Protein AF-A0A946RK61-F1 (afdb_monomer_lite)

pLDDT: mean 76.78, std 14.0, range [32.06, 96.44]

Structure (mmCIF, N/CA/C/O backbone):
data_AF-A0A946RK61-F1
#
_entry.id   AF-A0A946RK61-F1
#
loop_
_atom_site.group_PDB
_atom_site.id
_atom_site.type_symbol
_atom_site.label_atom_id
_atom_site.label_alt_id
_atom_site.label_comp_id
_atom_site.label_asym_id
_atom_site.label_entity_id
_atom_site.label_seq_id
_atom_site.pdbx_PDB_ins_code
_atom_site.Cartn_x
_atom_site.Cartn_y
_atom_site.Cartn_z
_atom_site.occupancy
_atom_site.B_iso_or_equiv
_atom_site.auth_seq_id
_atom_site.auth_comp_id
_atom_site.auth_asym_id
_atom_site.auth_atom_id
_atom_site.pdbx_PDB_model_num
ATOM 1 N N . MET A 1 1 ? 5.458 24.099 -31.764 1.00 69.19 1 MET A N 1
ATOM 2 C CA . MET A 1 1 ? 4.826 22.777 -31.976 1.00 69.19 1 MET A CA 1
ATOM 3 C C . MET A 1 1 ? 5.373 21.739 -31.010 1.00 69.19 1 MET A C 1
ATOM 5 O O . MET A 1 1 ? 4.567 21.104 -30.352 1.00 69.19 1 MET A O 1
ATOM 9 N N . GLU A 1 2 ? 6.692 21.628 -30.843 1.00 69.69 2 GLU A N 1
ATOM 10 C CA . GLU A 1 2 ? 7.331 20.628 -29.962 1.00 69.69 2 GLU A CA 1
ATOM 11 C C . GLU A 1 2 ? 6.877 20.676 -28.497 1.00 69.69 2 GLU A C 1
ATOM 13 O O . GLU A 1 2 ? 6.581 19.639 -27.925 1.00 69.69 2 GLU A O 1
ATOM 18 N N . PHE A 1 3 ? 6.703 21.863 -27.904 1.00 70.25 3 PHE A N 1
ATOM 19 C CA . PHE A 1 3 ? 6.181 21.981 -26.534 1.00 70.25 3 PHE A CA 1
ATOM 20 C C . PHE A 1 3 ? 4.741 21.453 -26.380 1.00 70.25 3 PHE A C 1
ATOM 22 O O . PHE A 1 3 ? 4.419 20.791 -25.399 1.00 70.25 3 PHE A O 1
ATOM 29 N N . LEU A 1 4 ? 3.873 21.712 -27.366 1.00 79.44 4 LEU A N 1
ATOM 30 C CA . LEU A 1 4 ? 2.496 21.205 -27.361 1.00 79.44 4 LEU A CA 1
ATOM 31 C C . LEU A 1 4 ? 2.457 19.691 -27.596 1.00 79.44 4 LEU A C 1
ATOM 33 O O . LEU A 1 4 ? 1.654 19.008 -26.970 1.00 79.44 4 LEU A O 1
ATOM 37 N N . LEU A 1 5 ? 3.347 19.170 -28.448 1.00 76.62 5 LEU A N 1
ATOM 38 C CA . LEU A 1 5 ? 3.528 17.731 -28.652 1.00 76.62 5 LEU A CA 1
ATOM 39 C C . LEU A 1 5 ? 4.068 17.044 -27.393 1.00 76.62 5 LEU A C 1
ATOM 41 O O . LEU A 1 5 ? 3.576 15.984 -27.034 1.00 76.62 5 LEU A O 1
ATOM 45 N N . ALA A 1 6 ? 5.006 17.665 -26.676 1.00 72.00 6 ALA A N 1
ATOM 46 C CA . ALA A 1 6 ? 5.519 17.145 -25.412 1.00 72.00 6 ALA A CA 1
ATOM 47 C C . ALA A 1 6 ? 4.422 17.081 -24.339 1.00 72.00 6 ALA A C 1
ATOM 49 O O . ALA A 1 6 ? 4.252 16.044 -23.705 1.00 72.00 6 ALA A O 1
ATOM 50 N N . ILE A 1 7 ? 3.624 18.145 -24.176 1.00 80.19 7 ILE A N 1
ATOM 51 C CA . ILE A 1 7 ? 2.477 18.135 -23.251 1.00 80.19 7 ILE A CA 1
ATOM 52 C C . ILE A 1 7 ? 1.463 17.062 -23.651 1.00 80.19 7 ILE A C 1
ATOM 54 O O . ILE A 1 7 ? 0.956 16.353 -22.784 1.00 80.19 7 ILE A O 1
ATOM 58 N N . TYR A 1 8 ? 1.172 16.936 -24.947 1.00 85.31 8 TYR A N 1
ATOM 59 C CA . TYR A 1 8 ? 0.268 15.909 -25.451 1.00 85.31 8 TYR A CA 1
ATOM 60 C C . TYR A 1 8 ? 0.786 14.499 -25.142 1.00 85.31 8 TYR A C 1
ATOM 62 O O . TYR A 1 8 ? 0.033 13.698 -24.599 1.00 85.31 8 TYR A O 1
ATOM 70 N N . ASN A 1 9 ? 2.064 14.220 -25.404 1.00 79.38 9 ASN A N 1
ATOM 71 C CA . ASN A 1 9 ? 2.680 12.919 -25.136 1.00 79.38 9 ASN A CA 1
ATOM 72 C C . ASN A 1 9 ? 2.692 12.591 -23.639 1.00 79.38 9 ASN A C 1
ATOM 74 O O . ASN A 1 9 ? 2.376 11.468 -23.262 1.00 79.38 9 ASN A O 1
ATOM 78 N N . ILE A 1 10 ? 2.986 13.574 -22.781 1.00 81.56 10 ILE A N 1
ATOM 79 C CA . ILE A 1 10 ? 2.919 13.405 -21.324 1.00 81.56 10 ILE A CA 1
ATOM 80 C C . ILE A 1 10 ? 1.483 13.089 -20.895 1.00 81.56 10 ILE A C 1
ATOM 82 O O . ILE A 1 10 ? 1.254 12.123 -20.177 1.00 81.56 10 ILE A O 1
ATOM 86 N N . ALA A 1 11 ? 0.502 13.874 -21.347 1.00 86.12 11 ALA A N 1
ATOM 87 C CA . ALA A 1 11 ? -0.898 13.657 -20.990 1.00 86.12 11 ALA A CA 1
ATOM 88 C C . ALA A 1 11 ? -1.426 12.307 -21.503 1.00 86.12 11 ALA A C 1
ATOM 90 O O . ALA A 1 11 ? -2.166 11.630 -20.792 1.00 86.12 11 ALA A O 1
ATOM 91 N N . ALA A 1 12 ? -1.031 11.907 -22.713 1.00 85.25 12 ALA A N 1
ATOM 92 C CA . ALA A 1 12 ? -1.379 10.618 -23.298 1.00 85.25 12 ALA A CA 1
ATOM 93 C C . ALA A 1 12 ? -0.739 9.456 -22.528 1.00 85.25 12 ALA A C 1
ATOM 95 O O . ALA A 1 12 ? -1.428 8.478 -22.255 1.00 85.25 12 ALA A O 1
ATOM 96 N N . SER A 1 13 ? 0.529 9.590 -22.126 1.00 82.19 13 SER A N 1
ATOM 97 C CA . SER A 1 13 ? 1.229 8.605 -21.295 1.00 82.19 13 SER A CA 1
ATOM 98 C C . SER A 1 13 ? 0.541 8.441 -19.939 1.00 82.19 13 SER A C 1
ATOM 100 O O . SER A 1 13 ? 0.089 7.349 -19.612 1.00 82.19 13 SER A O 1
ATOM 102 N N . ILE A 1 14 ? 0.299 9.543 -19.217 1.00 87.00 14 ILE A N 1
ATOM 103 C CA . ILE A 1 14 ? -0.424 9.524 -17.933 1.00 87.00 14 ILE A CA 1
ATOM 104 C C . ILE A 1 14 ? -1.784 8.833 -18.078 1.00 87.00 14 ILE A C 1
ATOM 106 O O . ILE A 1 14 ? -2.169 8.026 -17.230 1.00 87.00 14 ILE A O 1
ATOM 110 N N . LEU A 1 15 ? -2.530 9.153 -19.139 1.00 89.62 15 LEU A N 1
ATOM 111 C CA . LEU A 1 15 ? -3.842 8.561 -19.380 1.00 89.62 15 LEU A CA 1
ATOM 112 C C . LEU A 1 15 ? -3.740 7.060 -19.679 1.00 89.62 15 LEU A C 1
ATOM 114 O O . LEU A 1 15 ? -4.529 6.294 -19.133 1.00 89.62 15 LEU A O 1
ATOM 118 N N . SER A 1 16 ? -2.779 6.653 -20.509 1.00 86.00 16 SER A N 1
ATOM 119 C CA . SER A 1 16 ? -2.520 5.251 -20.847 1.00 86.00 16 SER A CA 1
ATOM 120 C C . SER A 1 16 ? -2.195 4.433 -19.598 1.00 86.00 16 SER A C 1
ATOM 122 O O . SER A 1 16 ? -2.869 3.439 -19.334 1.00 86.00 16 SER A O 1
ATOM 124 N N . GLU A 1 17 ? -1.253 4.907 -18.779 1.00 83.81 17 GLU A N 1
ATOM 125 C CA . GLU A 1 17 ? -0.863 4.252 -17.525 1.00 83.81 17 GLU A CA 1
ATOM 126 C C . GLU A 1 17 ? -2.038 4.168 -16.542 1.00 83.81 17 GLU A C 1
ATOM 128 O O . GLU A 1 17 ? -2.339 3.110 -15.986 1.00 83.81 17 GLU A O 1
ATOM 133 N N . THR A 1 18 ? -2.781 5.269 -16.374 1.00 87.19 18 THR A N 1
ATOM 134 C CA . THR A 1 18 ? -3.966 5.302 -15.497 1.00 87.19 18 THR A CA 1
ATOM 135 C C . THR A 1 18 ? -5.018 4.275 -15.929 1.00 87.19 18 THR A C 1
ATOM 137 O O . THR A 1 18 ? -5.591 3.579 -15.087 1.00 87.19 18 THR A O 1
ATOM 140 N N . VAL A 1 19 ? -5.295 4.181 -17.235 1.00 89.12 19 VAL A N 1
ATOM 141 C CA . VAL A 1 19 ? -6.278 3.239 -17.791 1.00 89.12 19 VAL A CA 1
ATOM 142 C C . VAL A 1 19 ? -5.787 1.796 -17.673 1.00 89.12 19 VAL A C 1
ATOM 144 O O . VAL A 1 19 ? -6.588 0.932 -17.314 1.00 89.12 19 VAL A O 1
ATOM 147 N N . GLY A 1 20 ? -4.497 1.539 -17.907 1.00 84.06 20 GLY A N 1
ATOM 148 C CA . GLY A 1 20 ? -3.884 0.220 -17.738 1.00 84.06 20 GLY A CA 1
ATOM 149 C C . GLY A 1 20 ? -4.036 -0.301 -16.309 1.00 84.06 20 GLY A C 1
ATOM 150 O O . GLY A 1 20 ? -4.598 -1.373 -16.088 1.00 84.06 20 GLY A O 1
ATOM 151 N N . ILE A 1 21 ? -3.664 0.507 -15.313 1.00 82.12 21 ILE A N 1
ATOM 152 C CA . ILE A 1 21 ? -3.796 0.119 -13.900 1.00 82.12 21 ILE A CA 1
ATOM 153 C C . ILE A 1 21 ? -5.265 -0.028 -13.492 1.00 82.12 21 ILE A C 1
ATOM 155 O O . ILE A 1 21 ? -5.604 -0.928 -12.719 1.00 82.12 21 ILE A O 1
ATOM 159 N N . PHE A 1 22 ? -6.154 0.841 -13.987 1.00 87.88 22 PHE A N 1
ATOM 160 C CA . PHE A 1 22 ? -7.593 0.718 -13.740 1.00 87.88 22 PHE A CA 1
ATOM 161 C C . PHE A 1 22 ? -8.131 -0.617 -14.265 1.00 87.88 22 PHE A C 1
ATOM 163 O O . PHE A 1 22 ? -8.870 -1.299 -13.552 1.00 87.88 22 PHE A O 1
ATOM 170 N N . TYR A 1 23 ? -7.750 -0.991 -15.488 1.00 88.50 23 TYR A N 1
ATOM 171 C CA . TYR A 1 23 ? -8.141 -2.248 -16.115 1.00 88.50 23 TYR A CA 1
ATOM 172 C C . TYR A 1 23 ? -7.693 -3.445 -15.269 1.00 88.50 23 TYR A C 1
ATOM 174 O O . TYR A 1 23 ? -8.535 -4.263 -14.889 1.00 88.50 23 TYR A O 1
ATOM 182 N N . GLU A 1 24 ? -6.421 -3.466 -14.865 1.00 81.38 24 GLU A N 1
ATOM 183 C CA . GLU A 1 24 ? -5.847 -4.521 -14.023 1.00 81.38 24 GLU A CA 1
ATOM 184 C C . GLU A 1 24 ? -6.490 -4.602 -12.633 1.00 81.38 24 GLU A C 1
ATOM 186 O O . GLU A 1 24 ? -6.840 -5.676 -12.142 1.00 81.38 24 GLU A O 1
ATOM 191 N N . SER A 1 25 ? -6.727 -3.453 -11.999 1.00 81.69 25 SER A N 1
ATOM 192 C CA . SER A 1 25 ? -7.229 -3.391 -10.621 1.00 81.69 25 SER A CA 1
ATOM 193 C C . SER A 1 25 ? -8.735 -3.655 -10.510 1.00 81.69 25 SER A C 1
ATOM 195 O O . SER A 1 25 ? -9.217 -4.029 -9.437 1.00 81.69 25 SER A O 1
ATOM 197 N N . SER A 1 26 ? -9.496 -3.452 -11.590 1.00 88.06 26 SER A N 1
ATOM 198 C CA . SER A 1 26 ? -10.966 -3.443 -11.576 1.00 88.06 26 SER A CA 1
ATOM 199 C C . SER A 1 26 ? -11.581 -4.720 -10.995 1.00 88.06 26 SER A C 1
ATOM 201 O O . SER A 1 26 ? -12.449 -4.649 -10.121 1.00 88.06 26 SER A O 1
ATOM 203 N N . ILE A 1 27 ? -11.102 -5.893 -11.419 1.00 87.88 27 ILE A N 1
ATOM 204 C CA . ILE A 1 27 ? -11.607 -7.190 -10.959 1.00 87.88 27 ILE A CA 1
ATOM 205 C C . ILE A 1 27 ? -11.369 -7.391 -9.461 1.00 87.88 27 ILE A C 1
ATOM 207 O O . ILE A 1 27 ? -12.276 -7.808 -8.739 1.00 87.88 27 ILE A O 1
ATOM 211 N N . PHE A 1 28 ? -10.181 -7.034 -8.973 1.00 84.12 28 PHE A N 1
ATOM 212 C CA . PHE A 1 28 ? -9.813 -7.184 -7.567 1.00 84.12 28 PHE A CA 1
ATOM 213 C C . PHE A 1 28 ? -10.626 -6.250 -6.674 1.00 84.12 28 PHE A C 1
ATOM 215 O O . PHE A 1 28 ? -11.089 -6.667 -5.612 1.00 84.12 28 PHE A O 1
ATOM 222 N N . ILE A 1 29 ? -10.875 -5.019 -7.131 1.00 84.44 29 ILE A N 1
ATOM 223 C CA . ILE A 1 29 ? -11.720 -4.061 -6.414 1.00 84.44 29 ILE A CA 1
ATOM 224 C C . ILE A 1 29 ? -13.158 -4.583 -6.322 1.00 84.44 29 ILE A C 1
ATOM 226 O O . ILE A 1 29 ? -13.719 -4.595 -5.229 1.00 84.44 29 ILE A O 1
ATOM 230 N N . LEU A 1 30 ? -13.751 -5.078 -7.416 1.00 88.38 30 LEU A N 1
ATOM 231 C CA . LEU A 1 30 ? -15.116 -5.627 -7.391 1.00 88.38 30 LEU A CA 1
ATOM 232 C C . LEU A 1 30 ? -15.252 -6.812 -6.423 1.00 88.38 30 LEU A C 1
ATOM 234 O O . LEU A 1 30 ? -16.243 -6.900 -5.695 1.00 88.38 30 LEU A O 1
ATOM 238 N N . ILE A 1 31 ? -14.260 -7.706 -6.388 1.00 86.44 31 ILE A N 1
ATOM 239 C CA . ILE A 1 31 ? -14.237 -8.831 -5.443 1.00 86.44 31 ILE A CA 1
ATOM 240 C C . ILE A 1 31 ? -14.093 -8.314 -4.002 1.00 86.44 31 ILE A C 1
ATOM 242 O O . ILE A 1 31 ? -14.788 -8.803 -3.110 1.00 86.44 31 ILE A O 1
ATOM 246 N N . GLY A 1 32 ? -13.256 -7.298 -3.771 1.00 81.25 32 GLY A N 1
ATOM 247 C CA . GLY A 1 32 ? -13.118 -6.636 -2.470 1.00 81.25 32 GLY A CA 1
ATOM 248 C C . GLY A 1 32 ? -14.425 -6.010 -1.971 1.00 81.25 32 GLY A C 1
ATOM 249 O O . GLY A 1 32 ? -14.812 -6.231 -0.822 1.00 81.25 32 GLY A O 1
ATOM 250 N N . LEU A 1 33 ? -15.156 -5.306 -2.845 1.00 83.75 33 LEU A N 1
ATOM 251 C CA . LEU A 1 33 ? -16.476 -4.732 -2.543 1.00 83.75 33 LEU A CA 1
ATOM 252 C C . LEU A 1 33 ? -17.500 -5.819 -2.189 1.00 83.75 33 LEU A C 1
ATOM 254 O O . LEU A 1 33 ? -18.251 -5.687 -1.221 1.00 83.75 33 LEU A O 1
ATOM 258 N N . LEU A 1 34 ? -17.507 -6.921 -2.946 1.00 87.19 34 LEU A N 1
ATOM 259 C CA . LEU A 1 34 ? -18.381 -8.060 -2.677 1.00 87.19 34 LEU A CA 1
ATOM 260 C C . LEU A 1 34 ? -18.076 -8.677 -1.307 1.00 87.19 34 LEU A C 1
ATOM 262 O O . LEU A 1 34 ? -18.991 -8.928 -0.522 1.00 87.19 34 LEU A O 1
ATOM 266 N N . PHE A 1 35 ? -16.796 -8.900 -1.004 1.00 81.69 35 PHE A N 1
ATOM 267 C CA . PHE A 1 35 ? -16.383 -9.492 0.265 1.00 81.69 35 PHE A CA 1
ATOM 268 C C . PHE A 1 35 ? -16.696 -8.580 1.454 1.00 81.69 35 PHE A C 1
ATOM 270 O O . PHE A 1 35 ? -17.155 -9.058 2.490 1.00 81.69 35 PHE A O 1
ATOM 277 N N . SER A 1 36 ? -16.525 -7.269 1.299 1.00 75.44 36 SER A N 1
ATOM 278 C CA . SER A 1 36 ? -16.949 -6.284 2.296 1.00 75.44 36 SER A CA 1
ATOM 279 C C . SER A 1 36 ? -18.446 -6.380 2.605 1.00 75.44 36 SER A C 1
ATOM 281 O O . SER A 1 36 ? -18.828 -6.437 3.774 1.00 75.44 36 SER A O 1
ATOM 283 N N . GLY A 1 37 ? -19.295 -6.512 1.579 1.00 80.12 37 GLY A N 1
ATOM 284 C CA . GLY A 1 37 ? -20.726 -6.767 1.759 1.00 80.12 37 GLY A CA 1
ATOM 285 C C . GLY A 1 37 ? -21.011 -8.042 2.560 1.00 80.12 37 GLY A C 1
ATOM 286 O O . GLY A 1 37 ? -21.877 -8.044 3.436 1.00 80.12 37 GLY A O 1
ATOM 287 N N . ILE A 1 38 ? -20.252 -9.117 2.310 1.00 83.56 38 ILE A N 1
ATOM 288 C CA . ILE A 1 38 ? -20.346 -10.369 3.078 1.00 83.56 38 ILE A CA 1
ATOM 289 C C . ILE A 1 38 ? -19.936 -10.127 4.534 1.00 83.56 38 ILE A C 1
ATOM 291 O O . ILE A 1 38 ? -20.657 -10.519 5.446 1.00 83.56 38 ILE A O 1
ATOM 295 N N . MET A 1 39 ? -18.816 -9.455 4.785 1.00 77.06 39 MET A N 1
ATOM 296 C CA . MET A 1 39 ? -18.373 -9.159 6.151 1.00 77.06 39 MET A CA 1
ATOM 297 C C . MET A 1 39 ? -19.390 -8.307 6.910 1.00 77.06 39 MET A C 1
ATOM 299 O O . MET A 1 39 ? -19.721 -8.640 8.048 1.00 77.06 39 MET A O 1
ATOM 303 N N . HIS A 1 40 ? -19.954 -7.283 6.270 1.00 76.12 40 HIS A N 1
ATOM 304 C CA . HIS A 1 40 ? -20.984 -6.434 6.864 1.00 76.12 40 HIS A CA 1
ATOM 305 C C . HIS A 1 40 ? -22.229 -7.231 7.292 1.00 76.12 40 HIS A C 1
ATOM 307 O O . HIS A 1 40 ? -22.718 -7.069 8.407 1.00 76.12 40 HIS A O 1
ATOM 313 N N . GLU A 1 41 ? -22.731 -8.133 6.443 1.00 77.50 41 GLU A N 1
ATOM 314 C CA . GLU A 1 41 ? -23.974 -8.870 6.717 1.00 77.50 41 GLU A CA 1
ATOM 315 C C . GLU A 1 41 ? -23.788 -10.057 7.689 1.00 77.50 41 GLU A C 1
ATOM 317 O O . GLU A 1 41 ? -24.732 -10.499 8.361 1.00 77.50 41 GLU A O 1
ATOM 322 N N . PHE A 1 42 ? -22.572 -10.611 7.760 1.00 76.19 42 PHE A N 1
ATOM 323 C CA . PHE A 1 42 ? -22.276 -11.816 8.540 1.00 76.19 42 PHE A CA 1
ATOM 324 C C . PHE A 1 42 ? -21.570 -11.554 9.879 1.00 76.19 42 PHE A C 1
ATOM 326 O O . PHE A 1 42 ? -21.559 -12.463 10.714 1.00 76.19 42 PHE A O 1
ATOM 333 N N . ILE A 1 43 ? -21.040 -10.351 10.139 1.00 71.12 43 ILE A N 1
ATOM 334 C CA . ILE A 1 43 ? -20.374 -10.008 11.409 1.00 71.12 43 ILE A CA 1
ATOM 335 C C . ILE A 1 43 ? -21.313 -9.176 12.309 1.00 71.12 43 ILE A C 1
ATOM 337 O O . ILE A 1 43 ? -21.429 -7.964 12.144 1.00 71.12 43 ILE A O 1
ATOM 341 N N . PRO A 1 44 ? -21.975 -9.780 13.318 1.00 64.44 44 PRO A N 1
ATOM 342 C CA . PRO A 1 44 ? -22.869 -9.053 14.213 1.00 64.44 44 PRO A CA 1
ATOM 343 C C . PRO A 1 44 ? -22.113 -8.240 15.277 1.00 64.44 44 PRO A C 1
ATOM 345 O O . PRO A 1 44 ? -21.223 -8.741 15.968 1.00 64.44 44 PRO A O 1
ATOM 348 N N . MET A 1 45 ? -22.588 -7.024 15.553 1.00 54.72 45 MET A N 1
ATOM 349 C CA . MET A 1 45 ? -22.011 -6.113 16.557 1.00 54.72 45 MET A CA 1
ATOM 350 C C . MET A 1 45 ? -21.908 -6.624 17.992 1.00 54.72 45 MET A C 1
ATOM 352 O O . MET A 1 45 ? -21.111 -6.126 18.797 1.00 54.72 45 MET A O 1
ATOM 356 N N . LYS A 1 46 ? -22.719 -7.621 18.345 1.00 60.22 46 LYS A N 1
ATOM 357 C CA . LYS A 1 46 ? -22.686 -8.233 19.678 1.00 60.22 46 LYS A CA 1
ATOM 358 C C . LYS A 1 46 ? -21.383 -9.007 19.917 1.00 60.22 46 LYS A C 1
ATOM 360 O O . LYS A 1 46 ? -20.924 -9.044 21.055 1.00 60.22 46 LYS A O 1
ATOM 365 N N . LEU A 1 47 ? -20.761 -9.561 18.869 1.00 61.06 47 LEU A N 1
ATOM 366 C CA . LEU A 1 47 ? -19.436 -10.197 18.959 1.00 61.06 47 LEU A CA 1
ATOM 367 C C . LEU A 1 47 ? -18.337 -9.166 19.244 1.00 61.06 47 LEU A C 1
ATOM 369 O O . LEU A 1 47 ? -17.457 -9.407 20.068 1.00 61.06 47 LEU A O 1
ATOM 373 N N . ILE A 1 48 ? -18.446 -7.997 18.615 1.00 63.06 48 ILE A N 1
ATOM 374 C CA . ILE A 1 48 ? -17.499 -6.886 18.728 1.00 63.06 48 ILE A CA 1
ATOM 375 C C . ILE A 1 48 ? -17.566 -6.295 20.145 1.00 63.06 48 ILE A C 1
ATOM 377 O O . ILE A 1 48 ? -16.589 -6.290 20.887 1.00 63.06 48 ILE A O 1
ATOM 381 N N . THR A 1 49 ? -18.746 -5.901 20.616 1.00 59.12 49 THR A N 1
ATOM 382 C CA . THR A 1 49 ? -18.877 -5.227 21.926 1.00 59.12 49 THR A CA 1
ATOM 383 C C . THR A 1 49 ? -18.651 -6.136 23.146 1.00 59.12 49 THR A C 1
ATOM 385 O O . THR A 1 49 ? -18.149 -5.656 24.162 1.00 59.12 49 THR A O 1
ATOM 388 N N . LYS A 1 50 ? -18.949 -7.443 23.068 1.00 66.56 50 LYS A N 1
ATOM 389 C CA . LYS A 1 50 ? -18.772 -8.388 24.192 1.00 66.56 50 LYS A CA 1
ATOM 390 C C . LYS A 1 50 ? -17.303 -8.714 24.490 1.00 66.56 50 LYS A C 1
ATOM 392 O O . LYS A 1 50 ? -16.945 -8.914 25.651 1.00 66.56 50 LYS A O 1
ATOM 397 N N . ASN A 1 51 ? -16.453 -8.763 23.465 1.00 66.88 51 ASN A N 1
ATOM 398 C CA . ASN A 1 51 ? -15.060 -9.201 23.599 1.00 66.88 51 ASN A CA 1
ATOM 399 C C . ASN A 1 51 ? -14.065 -8.034 23.729 1.00 66.88 51 ASN A C 1
ATOM 401 O O . ASN A 1 51 ? -12.980 -8.224 24.276 1.00 66.88 51 ASN A O 1
ATOM 405 N N . LEU A 1 52 ? -14.443 -6.824 23.308 1.00 62.44 52 LEU A N 1
ATOM 406 C CA . LEU A 1 52 ? -13.566 -5.645 23.319 1.00 62.44 52 LEU A CA 1
ATOM 407 C C . LEU A 1 52 ? -13.507 -4.889 24.657 1.00 62.44 52 LEU A C 1
ATOM 409 O O . LEU A 1 52 ? -12.620 -4.064 24.856 1.00 62.44 52 LEU A O 1
ATOM 413 N N . GLY A 1 53 ? -14.398 -5.193 25.607 1.00 60.12 53 GLY A N 1
ATOM 414 C CA . GLY A 1 53 ? -14.356 -4.650 26.974 1.00 60.12 53 GLY A CA 1
ATOM 415 C C . GLY A 1 53 ? -13.352 -5.346 27.911 1.00 60.12 53 GLY A C 1
ATOM 416 O O . GLY A 1 53 ? -13.343 -5.084 29.114 1.00 60.12 53 GLY A O 1
ATOM 417 N N . GLN A 1 54 ? -12.538 -6.281 27.403 1.00 66.19 54 GLN A N 1
ATOM 418 C CA . GLN A 1 54 ? -11.612 -7.066 28.226 1.00 66.19 54 GLN A CA 1
ATOM 419 C C . GLN A 1 54 ? -10.379 -6.262 28.670 1.00 66.19 54 GLN A C 1
ATOM 421 O O . GLN A 1 54 ? -9.895 -5.368 27.979 1.00 66.19 54 GLN A O 1
ATOM 426 N N . LYS A 1 55 ? -9.858 -6.589 29.861 1.00 65.38 55 LYS A N 1
ATOM 427 C CA . LYS A 1 55 ? -8.763 -5.847 30.505 1.00 65.38 55 LYS A CA 1
ATOM 428 C C . LYS A 1 55 ? -7.391 -6.179 29.905 1.00 65.38 55 LYS A C 1
ATOM 430 O O . LYS A 1 55 ? -7.095 -7.335 29.598 1.00 65.38 55 LYS A O 1
ATOM 435 N N . GLY A 1 56 ? -6.526 -5.165 29.848 1.00 76.75 56 GLY A N 1
ATOM 436 C CA . GLY A 1 56 ? -5.098 -5.307 29.552 1.00 76.75 56 GLY A CA 1
ATOM 437 C C . GLY A 1 56 ? -4.801 -5.891 28.168 1.00 76.75 56 GLY A C 1
ATOM 438 O O . GLY A 1 56 ? -5.487 -5.593 27.193 1.00 76.75 56 GLY A O 1
ATOM 439 N N . ILE A 1 57 ? -3.780 -6.748 28.096 1.00 84.25 57 ILE A N 1
ATOM 440 C CA . ILE A 1 57 ? -3.257 -7.331 26.847 1.00 84.25 57 ILE A CA 1
ATOM 441 C C . ILE A 1 57 ? -4.321 -8.143 26.089 1.00 84.25 57 ILE A C 1
ATOM 443 O O . ILE A 1 57 ? -4.340 -8.147 24.862 1.00 84.25 57 ILE A O 1
ATOM 447 N N . LYS A 1 58 ? -5.269 -8.768 26.802 1.00 84.81 58 LYS A N 1
ATOM 448 C CA . LYS A 1 58 ? -6.382 -9.498 26.172 1.00 84.81 58 LYS A CA 1
ATOM 449 C C . LYS A 1 58 ? -7.298 -8.572 25.371 1.00 84.81 58 LYS A C 1
ATOM 451 O O . LYS A 1 58 ? -7.755 -8.964 24.304 1.00 84.81 58 LYS A O 1
ATOM 456 N N . GLY A 1 59 ? -7.537 -7.354 25.862 1.00 86.12 59 GLY A N 1
ATOM 457 C CA . GLY A 1 59 ? -8.323 -6.349 25.145 1.00 86.12 59 GLY A CA 1
ATOM 458 C C . GLY A 1 59 ? -7.649 -5.902 23.849 1.00 86.12 59 GLY A C 1
ATOM 459 O O . GLY A 1 59 ? -8.326 -5.771 22.838 1.00 86.12 59 GLY A O 1
ATOM 460 N N . ILE A 1 60 ? -6.319 -5.748 23.860 1.00 90.38 60 ILE A N 1
ATOM 461 C CA . ILE A 1 60 ? -5.520 -5.427 22.663 1.00 90.38 60 ILE A CA 1
ATOM 462 C C . ILE A 1 60 ? -5.661 -6.541 21.626 1.00 90.38 60 ILE A C 1
ATOM 464 O O . ILE A 1 60 ? -6.063 -6.276 20.502 1.00 90.38 60 ILE A O 1
ATOM 468 N N . PHE A 1 61 ? -5.412 -7.791 22.022 1.00 90.81 61 PHE A N 1
ATOM 469 C CA . PHE A 1 61 ? -5.487 -8.931 21.108 1.00 90.81 61 PHE 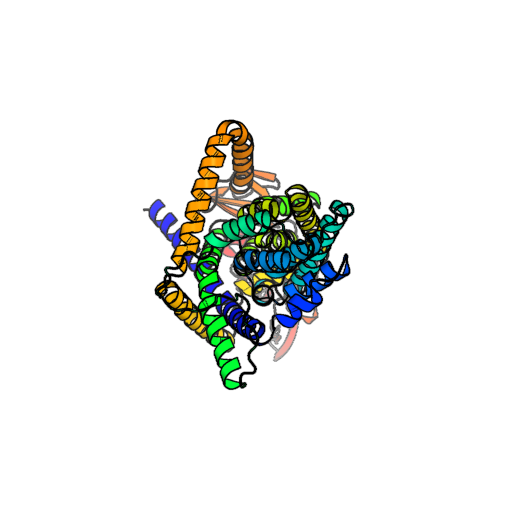A CA 1
ATOM 470 C C . PHE A 1 61 ? -6.874 -9.079 20.462 1.00 90.81 61 PHE A C 1
ATOM 472 O O . PHE A 1 61 ? -6.979 -9.239 19.247 1.00 90.81 61 PHE A O 1
ATOM 479 N N . TRP A 1 62 ? -7.950 -8.974 21.252 1.00 87.69 62 TRP A N 1
ATOM 480 C CA . TRP A 1 62 ? -9.312 -9.026 20.713 1.00 87.69 62 TRP A CA 1
ATOM 481 C C . TRP A 1 62 ? -9.640 -7.823 19.825 1.00 87.69 62 TRP A C 1
ATOM 483 O O . TRP A 1 62 ? -10.337 -8.000 18.831 1.00 87.69 62 TRP A O 1
ATOM 493 N N . ALA A 1 63 ? -9.124 -6.632 20.141 1.00 88.12 63 ALA A N 1
ATOM 494 C CA . ALA A 1 63 ? -9.260 -5.442 19.303 1.00 88.12 63 ALA A CA 1
ATOM 495 C C . ALA A 1 63 ? -8.601 -5.597 17.938 1.00 88.12 63 ALA A C 1
ATOM 497 O O . ALA A 1 63 ? -9.224 -5.256 16.935 1.00 88.12 63 ALA A O 1
ATOM 498 N N . THR A 1 64 ? -7.400 -6.171 17.886 1.00 91.06 64 THR A N 1
ATOM 499 C CA . THR A 1 64 ? -6.725 -6.465 16.621 1.00 91.06 64 THR A CA 1
ATOM 500 C C . THR A 1 64 ? -7.503 -7.500 15.809 1.00 91.06 64 THR A C 1
ATOM 502 O O . THR A 1 64 ? -7.906 -7.232 14.685 1.00 91.06 64 THR A O 1
ATOM 505 N N . ILE A 1 65 ? -7.797 -8.669 16.386 1.00 88.88 65 ILE A N 1
ATOM 506 C CA . ILE A 1 65 ? -8.418 -9.779 15.642 1.00 88.88 65 ILE A CA 1
ATOM 507 C C . ILE A 1 65 ? -9.832 -9.440 15.158 1.00 88.88 65 ILE A C 1
ATOM 509 O O . ILE A 1 65 ? -10.207 -9.826 14.056 1.00 88.88 65 ILE A O 1
ATOM 513 N N . LEU A 1 66 ? -10.623 -8.727 15.966 1.00 84.19 66 LEU A N 1
ATOM 514 C CA . LEU A 1 66 ? -11.971 -8.316 15.566 1.00 84.19 66 LEU A CA 1
ATOM 515 C C . LEU A 1 66 ? -11.960 -7.119 14.626 1.00 84.19 66 LEU A C 1
ATOM 517 O O . LEU A 1 66 ? -12.895 -6.984 13.849 1.00 84.19 66 LEU A O 1
ATOM 521 N N . GLY A 1 67 ? -10.939 -6.264 14.708 1.00 84.38 67 GLY A N 1
ATOM 522 C CA . GLY A 1 67 ? -10.745 -5.170 13.768 1.00 84.38 67 GLY A CA 1
ATOM 523 C C . GLY A 1 67 ? -10.305 -5.660 12.394 1.00 84.38 67 GLY A C 1
ATOM 524 O O . GLY A 1 67 ? -10.725 -5.101 11.388 1.00 84.38 67 GLY A O 1
ATOM 525 N N . ALA A 1 68 ? -9.514 -6.733 12.345 1.00 86.94 68 ALA A N 1
ATOM 526 C CA . ALA A 1 68 ? -8.849 -7.139 11.122 1.00 86.94 68 ALA A CA 1
ATOM 527 C C . ALA A 1 68 ? -9.755 -7.437 9.905 1.00 86.94 68 ALA A C 1
ATOM 529 O O . ALA A 1 68 ? -9.456 -6.987 8.803 1.00 86.94 68 ALA A O 1
ATOM 530 N N . PRO A 1 69 ? -10.885 -8.152 10.054 1.00 80.62 69 PRO A N 1
ATOM 531 C CA . PRO A 1 69 ? -11.773 -8.433 8.928 1.00 80.62 69 PRO A CA 1
ATOM 532 C C . PRO A 1 69 ? -12.759 -7.294 8.623 1.00 80.62 69 PRO A C 1
ATOM 534 O O . PRO A 1 69 ? -13.591 -7.449 7.727 1.00 80.62 69 PRO A O 1
ATOM 537 N N . LEU A 1 70 ? -12.744 -6.187 9.378 1.00 81.31 70 LEU A N 1
ATOM 538 C CA . LEU A 1 70 ? -13.734 -5.130 9.198 1.00 81.31 70 LEU A CA 1
ATOM 539 C C . LEU A 1 70 ? -13.425 -4.314 7.940 1.00 81.31 70 LEU A C 1
ATOM 541 O O . LEU A 1 70 ? -12.318 -3.796 7.806 1.00 81.31 70 LEU A O 1
ATOM 545 N N . PRO A 1 71 ? -14.407 -4.119 7.046 1.00 70.19 71 PRO A N 1
ATOM 546 C CA . PRO A 1 71 ? -14.216 -3.349 5.826 1.00 70.19 71 PRO A CA 1
ATOM 547 C C . PRO A 1 71 ? -14.393 -1.845 6.082 1.00 70.19 71 PRO A C 1
ATOM 549 O O . PRO A 1 71 ? -15.124 -1.161 5.369 1.00 70.19 71 PRO A O 1
ATOM 552 N N . LEU A 1 72 ? -13.773 -1.328 7.145 1.00 73.81 72 LEU A N 1
ATOM 553 C CA . LEU A 1 72 ? -13.839 0.092 7.471 1.00 73.81 72 LEU A CA 1
ATOM 554 C C . LEU A 1 72 ? -12.593 0.783 6.916 1.00 73.81 72 LEU A C 1
ATOM 556 O O . LEU A 1 72 ? -11.457 0.453 7.255 1.00 73.81 72 LEU A O 1
ATOM 560 N N . CYS A 1 73 ? -12.806 1.782 6.069 1.00 74.19 73 CYS A N 1
ATOM 561 C CA . CYS A 1 73 ? -11.741 2.665 5.615 1.00 74.19 73 CYS A CA 1
ATOM 562 C C . CYS A 1 73 ? -11.260 3.575 6.760 1.00 74.19 73 CYS A C 1
ATOM 564 O O . CYS A 1 73 ? -11.968 3.785 7.750 1.00 74.19 73 CYS A O 1
ATOM 566 N N . SER A 1 74 ? -10.090 4.197 6.602 1.00 70.50 74 SER A N 1
ATOM 567 C CA . SER A 1 74 ? -9.504 5.113 7.595 1.00 70.50 74 SER A CA 1
ATOM 568 C C . SER A 1 74 ? -10.442 6.252 8.041 1.00 70.50 74 SER A C 1
ATOM 570 O O . SER A 1 74 ? -10.271 6.772 9.146 1.00 70.50 74 SER A O 1
ATOM 572 N N . CYS A 1 75 ? -11.448 6.628 7.236 1.00 65.19 75 CYS A N 1
ATOM 573 C CA . CYS A 1 75 ? -12.462 7.630 7.599 1.00 65.19 75 CYS A CA 1
ATOM 574 C C . CYS A 1 75 ? -13.476 7.084 8.608 1.00 65.19 75 CYS A C 1
ATOM 576 O O . CYS A 1 75 ? -13.785 7.738 9.599 1.00 65.19 75 CYS A O 1
ATOM 578 N N . SER A 1 76 ? -13.967 5.871 8.358 1.00 67.25 76 SER A N 1
ATOM 579 C CA . SER A 1 76 ? -15.037 5.217 9.128 1.00 67.25 76 SER A CA 1
ATOM 580 C C . SER A 1 76 ? -14.541 4.528 10.406 1.00 67.25 76 SER A C 1
ATOM 582 O O . SER A 1 76 ? -15.294 4.328 11.360 1.00 67.25 76 SER A O 1
ATOM 584 N N . VAL A 1 77 ? -13.241 4.228 10.481 1.00 80.88 77 VAL A N 1
ATOM 585 C CA . VAL A 1 77 ? -12.625 3.616 11.668 1.00 80.88 77 VAL A CA 1
ATOM 586 C C . VAL A 1 77 ? -12.662 4.540 12.884 1.00 80.88 77 VAL A C 1
ATOM 588 O O . VAL A 1 77 ? -12.803 4.061 14.009 1.00 80.88 77 VAL A O 1
ATOM 591 N N . LEU A 1 78 ? -12.559 5.858 12.694 1.00 78.62 78 LEU A N 1
ATOM 592 C CA . LEU A 1 78 ? -12.508 6.815 13.802 1.00 78.62 78 LEU A CA 1
ATOM 593 C C . LEU A 1 78 ? -13.844 6.923 14.567 1.00 78.62 78 LEU A C 1
ATOM 595 O O . LEU A 1 78 ? -13.806 6.780 15.794 1.00 78.62 78 LEU A O 1
ATOM 599 N N . PRO A 1 79 ? -15.015 7.094 13.916 1.00 67.50 79 PRO A N 1
ATOM 600 C CA . PRO A 1 79 ? -16.317 7.011 14.588 1.00 67.50 79 PRO A CA 1
ATOM 601 C C . PRO A 1 79 ? -16.559 5.664 15.284 1.00 67.50 79 PRO A C 1
ATOM 603 O O . PRO A 1 79 ? -16.999 5.623 16.441 1.00 67.50 79 PRO A O 1
ATOM 606 N N . ALA A 1 80 ? -16.191 4.555 14.636 1.00 76.81 80 ALA A N 1
ATOM 607 C CA . ALA A 1 80 ? -16.311 3.221 15.220 1.00 76.81 80 ALA A CA 1
ATOM 608 C C . ALA A 1 80 ? -15.444 3.074 16.486 1.00 76.81 80 ALA A C 1
ATOM 610 O O . ALA A 1 80 ? -15.922 2.624 17.534 1.00 76.81 80 ALA A O 1
ATOM 611 N N . ALA A 1 81 ? -14.189 3.529 16.431 1.00 81.19 81 ALA A N 1
ATOM 612 C CA . ALA A 1 81 ? -13.270 3.538 17.565 1.00 81.19 81 ALA A CA 1
ATOM 613 C C . ALA A 1 81 ? -13.754 4.457 18.699 1.00 81.19 81 ALA A C 1
ATOM 615 O O . ALA A 1 81 ? -13.669 4.093 19.874 1.00 81.19 81 ALA A O 1
ATOM 616 N N . ALA A 1 82 ? -14.320 5.619 18.367 1.00 76.75 82 ALA A N 1
ATOM 617 C CA . ALA A 1 82 ? -14.920 6.539 19.327 1.00 76.75 82 ALA A CA 1
ATOM 618 C C . ALA A 1 82 ? -16.107 5.897 20.063 1.00 76.75 82 ALA A C 1
ATOM 620 O O . ALA A 1 82 ? -16.199 5.965 21.293 1.00 76.75 82 ALA A O 1
ATOM 621 N N . THR A 1 83 ? -16.988 5.210 19.335 1.00 73.81 83 THR A N 1
ATOM 622 C CA . THR A 1 83 ? -18.113 4.458 19.910 1.00 73.81 83 THR A CA 1
ATOM 623 C C . THR A 1 83 ? -17.625 3.328 20.810 1.00 73.81 83 THR A C 1
ATOM 625 O O . THR A 1 83 ? -18.148 3.129 21.911 1.00 73.81 83 THR A O 1
ATOM 628 N N . LEU A 1 84 ? -16.579 2.618 20.390 1.00 78.94 84 LEU A N 1
ATOM 629 C CA . LEU A 1 84 ? -15.960 1.563 21.180 1.00 78.94 84 LEU A CA 1
ATOM 630 C C . LEU A 1 84 ? -15.361 2.107 22.490 1.00 78.94 84 LEU A C 1
ATOM 632 O O . LEU A 1 84 ? -15.565 1.528 23.562 1.00 78.94 84 LEU A O 1
ATOM 636 N N . ARG A 1 85 ? -14.710 3.273 22.427 1.00 80.88 85 ARG A N 1
ATOM 637 C CA . ARG A 1 85 ? -14.189 3.991 23.596 1.00 80.88 85 ARG A CA 1
ATOM 638 C C . ARG A 1 85 ? -15.314 4.443 24.533 1.00 80.88 85 ARG A C 1
ATOM 640 O O . ARG A 1 85 ? -15.191 4.267 25.744 1.00 80.88 85 ARG A O 1
ATOM 647 N N . LYS A 1 86 ? -16.447 4.935 24.006 1.00 74.94 86 LYS A N 1
ATOM 648 C CA . LYS A 1 86 ? -17.661 5.261 24.797 1.00 74.94 86 LYS A CA 1
ATOM 649 C C . LYS A 1 86 ? -18.247 4.048 25.512 1.00 74.94 86 LYS A C 1
ATOM 651 O O . LYS A 1 86 ? -18.752 4.197 26.623 1.00 74.94 86 LYS A O 1
ATOM 656 N N . LYS A 1 87 ? -18.153 2.865 24.900 1.00 75.25 87 LYS A N 1
ATOM 657 C CA . LYS A 1 87 ? -18.601 1.584 25.468 1.00 75.25 87 LYS A CA 1
ATOM 658 C C . LYS A 1 87 ? -17.594 0.958 26.448 1.00 75.25 87 LYS A C 1
ATOM 660 O O . LYS A 1 87 ? -17.841 -0.137 26.942 1.00 75.25 87 LYS A O 1
ATOM 665 N N . GLY A 1 88 ? -16.504 1.659 26.780 1.00 75.06 88 GLY A N 1
ATOM 666 C CA . GLY A 1 88 ? -15.587 1.287 27.861 1.00 75.06 88 GLY A CA 1
ATOM 667 C C . GLY A 1 88 ? -14.316 0.552 27.429 1.00 75.06 88 GLY A C 1
ATOM 668 O O . GLY A 1 88 ? -13.603 0.033 28.288 1.00 75.06 88 GLY A O 1
ATOM 669 N N . ALA A 1 89 ? -13.991 0.501 26.132 1.00 82.94 89 ALA A N 1
ATOM 670 C CA . ALA A 1 89 ? -12.691 -0.014 25.697 1.00 82.94 89 ALA A CA 1
ATOM 671 C C . ALA A 1 89 ? -11.540 0.864 26.217 1.00 82.94 89 ALA A C 1
ATOM 673 O O . ALA A 1 89 ? -11.675 2.083 26.316 1.00 82.94 89 ALA A O 1
ATOM 674 N N . SER A 1 90 ? -10.394 0.262 26.547 1.00 86.62 90 SER A N 1
ATOM 675 C CA . SER A 1 90 ? -9.205 1.001 27.005 1.00 86.62 90 SER A CA 1
ATOM 676 C C . SER A 1 90 ? -8.576 1.822 25.872 1.00 86.62 90 SER A C 1
ATOM 678 O O . SER A 1 90 ? -8.808 1.533 24.693 1.00 86.62 90 SER A O 1
ATOM 680 N N . LYS A 1 91 ? -7.732 2.816 26.196 1.00 87.25 91 LYS A N 1
ATOM 681 C CA . LYS A 1 91 ? -6.984 3.563 25.166 1.00 87.25 91 LYS A CA 1
ATOM 682 C C . LYS A 1 91 ? -6.120 2.631 24.319 1.00 87.25 91 LYS A C 1
ATOM 684 O O . LYS A 1 91 ? -6.105 2.764 23.104 1.00 87.25 91 LYS A O 1
ATOM 689 N N . ALA A 1 92 ? -5.478 1.649 24.950 1.00 89.56 92 ALA A N 1
ATOM 690 C CA . ALA A 1 92 ? -4.654 0.645 24.283 1.00 89.56 92 ALA A CA 1
ATOM 691 C C . ALA A 1 92 ? -5.439 -0.257 23.312 1.00 89.56 92 ALA A C 1
ATOM 693 O O . ALA A 1 92 ? -5.001 -0.472 22.184 1.00 89.56 92 ALA A O 1
ATOM 694 N N . ALA A 1 93 ? -6.613 -0.756 23.719 1.00 89.25 93 ALA A N 1
ATOM 695 C CA . ALA A 1 93 ? -7.472 -1.549 22.836 1.00 89.25 93 ALA A CA 1
ATOM 696 C C . ALA A 1 93 ? -8.016 -0.695 21.680 1.00 89.25 93 ALA A C 1
ATOM 698 O O . ALA A 1 93 ? -8.032 -1.138 20.537 1.00 89.25 93 ALA A O 1
ATOM 699 N N . THR A 1 94 ? -8.387 0.557 21.963 1.00 89.19 94 THR A N 1
ATOM 700 C CA . THR A 1 94 ? -8.862 1.508 20.945 1.00 89.19 94 THR A CA 1
ATOM 701 C C . THR A 1 94 ? -7.761 1.836 19.933 1.00 89.19 94 THR A C 1
ATOM 703 O O . THR A 1 94 ? -8.018 1.824 18.736 1.00 89.19 94 THR A O 1
ATOM 706 N N . ALA A 1 95 ? -6.527 2.071 20.391 1.00 90.81 95 ALA A N 1
ATOM 707 C CA . ALA A 1 95 ? -5.373 2.304 19.526 1.00 90.81 95 ALA A CA 1
ATOM 708 C C . ALA A 1 95 ? -5.104 1.101 18.611 1.00 90.81 95 ALA A C 1
ATOM 710 O O . ALA A 1 95 ? -4.974 1.271 17.405 1.00 90.81 95 ALA A O 1
ATOM 711 N N . SER A 1 96 ? -5.103 -0.114 19.167 1.00 92.75 96 SER A N 1
ATOM 712 C CA . SER A 1 96 ? -4.909 -1.341 18.390 1.00 92.75 96 SER A CA 1
ATOM 713 C C . SER A 1 96 ? -6.007 -1.567 17.345 1.00 92.75 96 SER A C 1
ATOM 715 O O . SER A 1 96 ? -5.711 -1.932 16.210 1.00 92.75 96 SER A O 1
ATOM 717 N N . PHE A 1 97 ? -7.265 -1.281 17.696 1.00 90.38 97 PHE A N 1
ATOM 718 C CA . PHE A 1 97 ? -8.386 -1.322 16.756 1.00 90.38 97 PHE A CA 1
ATOM 719 C C . PHE A 1 97 ? -8.200 -0.320 15.606 1.00 90.38 97 PHE A C 1
ATOM 721 O O . PHE A 1 97 ? -8.375 -0.687 14.449 1.00 90.38 97 PHE A O 1
ATOM 728 N N . ILE A 1 98 ? -7.787 0.919 15.906 1.00 89.56 98 ILE A N 1
ATOM 729 C CA . ILE A 1 98 ? -7.570 1.957 14.885 1.00 89.56 98 ILE A CA 1
ATOM 730 C C . ILE A 1 98 ? -6.469 1.573 13.890 1.00 89.56 98 ILE A C 1
ATOM 732 O O . ILE A 1 98 ? -6.621 1.878 12.713 1.00 89.56 98 ILE A O 1
ATOM 736 N N . VAL A 1 99 ? -5.393 0.911 14.335 1.00 91.25 99 VAL A N 1
ATOM 737 C CA . VAL A 1 99 ? -4.328 0.432 13.430 1.00 91.25 99 VAL A CA 1
ATOM 738 C C . VAL A 1 99 ? -4.801 -0.757 12.602 1.00 91.25 99 VAL A C 1
ATOM 740 O O . VAL A 1 99 ? -4.631 -0.777 11.389 1.00 91.25 99 VAL A O 1
ATOM 743 N N . SER A 1 100 ? -5.402 -1.756 13.253 1.00 91.69 100 SER A N 1
ATOM 744 C CA . SER A 1 100 ? -5.668 -3.041 12.606 1.00 91.69 100 SER A CA 1
ATOM 745 C C . SER A 1 100 ? -6.639 -2.914 11.440 1.00 91.69 100 SER A C 1
ATOM 747 O O . SER A 1 100 ? -6.416 -3.512 10.392 1.00 91.69 100 SER A O 1
ATOM 749 N N . VAL A 1 101 ? -7.723 -2.163 11.624 1.00 88.06 101 VAL A N 1
ATOM 750 C CA . VAL A 1 101 ? -8.844 -2.153 10.682 1.00 88.06 101 VAL A CA 1
ATOM 751 C C . VAL A 1 101 ? -8.461 -1.633 9.285 1.00 88.06 101 VAL A C 1
ATOM 753 O O . VAL A 1 101 ? -8.685 -2.354 8.316 1.00 88.06 101 VAL A O 1
ATOM 756 N N . PRO A 1 102 ? -7.842 -0.445 9.130 1.00 85.06 102 PRO A N 1
ATOM 757 C CA . PRO A 1 102 ? -7.498 0.055 7.806 1.00 85.06 102 PRO A CA 1
ATOM 758 C C . PRO A 1 102 ? -6.310 -0.684 7.171 1.00 85.06 102 PRO A C 1
ATOM 760 O O . PRO A 1 102 ? -6.177 -0.632 5.956 1.00 85.06 102 PRO A O 1
ATOM 763 N N . GLU A 1 103 ? -5.444 -1.358 7.941 1.00 88.81 103 GLU A N 1
ATOM 764 C CA . GLU A 1 103 ? -4.252 -2.040 7.403 1.00 88.81 103 GLU A CA 1
ATOM 765 C C . GLU A 1 103 ? -4.514 -3.483 6.931 1.00 88.81 103 GLU A C 1
ATOM 767 O O . GLU A 1 103 ? -3.818 -3.975 6.041 1.00 88.81 103 GLU A O 1
ATOM 772 N N . THR A 1 104 ? -5.495 -4.171 7.524 1.00 89.31 104 THR A N 1
ATOM 773 C CA . THR A 1 104 ? -5.805 -5.591 7.237 1.00 89.31 104 THR A CA 1
ATOM 774 C C . THR A 1 104 ? -7.120 -5.795 6.486 1.00 89.31 104 THR A C 1
ATOM 776 O O . THR A 1 104 ? -7.495 -6.940 6.224 1.00 89.31 104 THR A O 1
ATOM 779 N N . GLY A 1 105 ? -7.790 -4.699 6.108 1.00 84.00 105 GLY A N 1
ATOM 780 C CA . GLY A 1 105 ? -9.050 -4.722 5.373 1.00 84.00 105 GLY A CA 1
ATOM 781 C C . GLY A 1 105 ? -8.994 -5.678 4.183 1.00 84.00 105 GLY A C 1
ATOM 782 O O . GLY A 1 105 ? -8.020 -5.702 3.423 1.00 84.00 105 GLY A O 1
ATOM 783 N N . VAL A 1 106 ? -10.028 -6.508 4.042 1.00 83.25 106 VAL A N 1
ATOM 784 C CA . VAL A 1 106 ? -10.014 -7.632 3.094 1.00 83.25 106 VAL A CA 1
ATOM 785 C C . VAL A 1 106 ? -9.931 -7.165 1.640 1.00 83.25 106 VAL A C 1
ATOM 787 O O . VAL A 1 106 ? -9.302 -7.816 0.807 1.00 83.25 106 VAL A O 1
ATOM 790 N N . ASP A 1 107 ? -10.495 -5.998 1.351 1.00 77.25 107 ASP A N 1
ATOM 791 C CA . ASP A 1 107 ? -10.344 -5.305 0.076 1.00 77.25 107 ASP A CA 1
ATOM 792 C C . ASP A 1 107 ? -8.865 -5.044 -0.256 1.00 77.25 107 ASP A C 1
ATOM 794 O O . ASP A 1 107 ? -8.410 -5.355 -1.356 1.00 77.25 107 ASP A O 1
ATOM 798 N N . SER A 1 108 ? -8.084 -4.562 0.712 1.00 83.81 108 SER A N 1
ATOM 799 C CA . SER A 1 108 ? -6.661 -4.276 0.520 1.00 83.81 108 SER A CA 1
ATOM 800 C C . SER A 1 108 ? -5.816 -5.537 0.315 1.00 83.81 108 SER A C 1
ATOM 802 O O . SER A 1 108 ? -4.883 -5.521 -0.489 1.00 83.81 108 SER A O 1
ATOM 804 N N . VAL A 1 109 ? -6.167 -6.647 0.976 1.00 89.31 109 VAL A N 1
ATOM 805 C CA . VAL A 1 109 ? -5.475 -7.941 0.838 1.00 89.31 109 VAL A CA 1
ATOM 806 C C . VAL A 1 109 ? -5.667 -8.518 -0.559 1.00 89.31 109 VAL A C 1
ATOM 808 O O . VAL A 1 109 ? -4.707 -8.979 -1.176 1.00 89.31 109 VAL A O 1
ATOM 811 N N . ILE A 1 110 ? -6.893 -8.452 -1.079 1.00 87.75 110 ILE A N 1
ATOM 812 C CA . ILE A 1 110 ? -7.227 -8.950 -2.418 1.00 87.75 110 ILE A CA 1
ATOM 813 C C . ILE A 1 110 ? -6.530 -8.110 -3.494 1.00 87.75 110 ILE A C 1
ATOM 815 O O . ILE A 1 110 ? -5.968 -8.667 -4.435 1.00 87.75 110 ILE A O 1
ATOM 819 N N . ILE A 1 111 ? -6.493 -6.783 -3.335 1.00 84.06 111 ILE A N 1
ATOM 820 C CA . ILE A 1 111 ? -5.767 -5.902 -4.263 1.00 84.06 111 ILE A CA 1
ATOM 821 C C . ILE A 1 111 ? -4.254 -6.159 -4.179 1.00 84.06 111 ILE A C 1
ATOM 823 O O . ILE A 1 111 ? -3.589 -6.221 -5.210 1.00 84.06 111 ILE A O 1
ATOM 827 N N . SER A 1 112 ? -3.694 -6.369 -2.980 1.00 90.56 112 SER A N 1
ATOM 828 C CA . SER A 1 112 ? -2.279 -6.743 -2.830 1.00 90.56 112 SER A CA 1
ATOM 829 C C . SER A 1 112 ? -1.959 -8.076 -3.490 1.00 90.56 112 SER A C 1
ATOM 831 O O . SER A 1 112 ? -0.899 -8.200 -4.088 1.00 90.56 112 SER A O 1
ATOM 833 N N . TYR A 1 113 ? -2.863 -9.053 -3.432 1.00 90.69 113 TYR A N 1
ATOM 834 C CA . TYR A 1 113 ? -2.685 -10.315 -4.146 1.00 90.69 113 TYR A CA 1
ATOM 835 C C . TYR A 1 113 ? -2.615 -10.106 -5.659 1.00 90.69 113 TYR A C 1
ATOM 837 O O . TYR A 1 113 ? -1.718 -10.648 -6.300 1.00 90.69 113 TYR A O 1
ATOM 845 N N . GLY A 1 114 ? -3.521 -9.290 -6.204 1.00 85.56 114 GLY A N 1
ATOM 846 C CA . GLY A 1 114 ? -3.569 -9.000 -7.634 1.00 85.56 114 GLY A CA 1
ATOM 847 C C . GLY A 1 114 ? -2.355 -8.233 -8.152 1.00 85.56 114 GLY A C 1
ATOM 848 O O . GLY A 1 114 ? -1.830 -8.577 -9.203 1.00 85.56 114 GLY A O 1
ATOM 849 N N . LEU A 1 115 ? -1.893 -7.222 -7.409 1.00 85.06 115 LEU A N 1
ATOM 850 C CA . LEU A 1 115 ? -0.862 -6.291 -7.887 1.00 85.06 115 LEU A CA 1
ATOM 851 C C . LEU A 1 115 ? 0.550 -6.562 -7.359 1.00 85.06 115 LEU A C 1
ATOM 853 O O . LEU A 1 115 ? 1.513 -6.126 -7.970 1.00 85.06 115 LEU A O 1
ATOM 857 N N . LEU A 1 116 ? 0.693 -7.216 -6.206 1.00 89.44 116 LEU A N 1
ATOM 858 C CA . LEU A 1 116 ? 1.981 -7.412 -5.519 1.00 89.44 116 LEU A CA 1
ATOM 859 C C . LEU A 1 116 ? 2.292 -8.897 -5.265 1.00 89.44 116 LEU A C 1
ATOM 861 O O . LEU A 1 116 ? 3.340 -9.236 -4.713 1.00 89.44 116 LEU A O 1
ATOM 865 N N . GLY A 1 117 ? 1.383 -9.789 -5.659 1.00 91.44 117 GLY A N 1
ATOM 866 C CA . GLY A 1 117 ? 1.540 -11.230 -5.553 1.00 91.44 117 GLY A CA 1
ATOM 867 C C . GLY A 1 117 ? 1.218 -11.824 -4.172 1.00 91.44 117 GLY A C 1
ATOM 868 O O . GLY A 1 117 ? 0.929 -11.123 -3.194 1.00 91.44 117 GLY A O 1
ATOM 869 N N . PRO A 1 118 ? 1.276 -13.164 -4.068 1.00 92.00 118 PRO A N 1
ATOM 870 C CA . PRO A 1 118 ? 0.847 -13.908 -2.883 1.00 92.00 118 PRO A CA 1
ATOM 871 C C . PRO A 1 118 ? 1.707 -13.643 -1.647 1.00 92.00 118 PRO A C 1
ATOM 873 O O . PRO A 1 118 ? 1.188 -13.636 -0.531 1.00 92.00 118 PRO A O 1
ATOM 876 N N . VAL A 1 119 ? 3.011 -13.408 -1.829 1.00 94.00 119 VAL A N 1
ATOM 877 C CA . VAL A 1 119 ? 3.925 -13.150 -0.709 1.00 94.00 119 VAL A CA 1
ATOM 878 C C . VAL A 1 119 ? 3.515 -11.873 0.009 1.00 94.00 119 VAL A C 1
ATOM 880 O O . VAL A 1 119 ? 3.298 -11.891 1.219 1.00 94.00 119 VAL A O 1
ATOM 883 N N . MET A 1 120 ? 3.318 -10.787 -0.740 1.00 93.12 120 MET A N 1
ATOM 884 C CA . MET A 1 120 ? 2.912 -9.509 -0.172 1.00 93.12 120 MET A CA 1
ATOM 885 C C . MET A 1 120 ? 1.499 -9.567 0.421 1.00 93.12 120 MET A C 1
ATOM 887 O O . MET A 1 120 ? 1.265 -9.021 1.498 1.00 93.12 120 MET A O 1
ATOM 891 N N . ALA A 1 121 ? 0.573 -10.282 -0.227 1.00 93.19 121 ALA A N 1
ATOM 892 C CA . ALA A 1 121 ? -0.800 -10.453 0.252 1.00 93.19 121 ALA A CA 1
ATOM 893 C C . ALA A 1 121 ? -0.902 -11.149 1.617 1.00 93.19 121 ALA A C 1
ATOM 895 O O . ALA A 1 121 ? -1.820 -10.860 2.378 1.00 93.19 121 ALA A O 1
ATOM 896 N N . ILE A 1 122 ? 0.031 -12.046 1.946 1.00 94.56 122 ILE A N 1
ATOM 897 C CA . ILE A 1 122 ? 0.084 -12.720 3.254 1.00 94.56 122 ILE A CA 1
ATOM 898 C C . ILE A 1 122 ? 0.927 -11.913 4.243 1.00 94.56 122 ILE A C 1
ATOM 900 O O . ILE A 1 122 ? 0.556 -11.752 5.407 1.00 94.56 122 ILE A O 1
ATOM 904 N N . TYR A 1 123 ? 2.061 -11.389 3.782 1.00 95.69 123 TYR A N 1
ATOM 905 C CA . TYR A 1 123 ? 3.006 -10.676 4.629 1.00 95.69 123 TYR A CA 1
ATOM 906 C C . TYR A 1 123 ? 2.422 -9.376 5.186 1.00 95.69 123 TYR A C 1
ATOM 908 O O . TYR A 1 123 ? 2.591 -9.082 6.370 1.00 95.69 123 TYR A O 1
ATOM 916 N N . ARG A 1 124 ? 1.680 -8.627 4.360 1.00 93.81 124 ARG A N 1
ATOM 917 C CA . ARG A 1 124 ? 1.071 -7.348 4.743 1.00 93.81 124 ARG A CA 1
ATOM 918 C C . ARG A 1 124 ? 0.093 -7.490 5.923 1.00 93.81 124 ARG A C 1
ATOM 920 O O . ARG A 1 124 ? 0.303 -6.786 6.908 1.00 93.81 124 ARG A O 1
ATOM 927 N N . PRO A 1 125 ? -0.907 -8.398 5.917 1.00 93.94 125 PRO A N 1
ATOM 928 C CA . PRO A 1 125 ? -1.778 -8.610 7.075 1.00 93.94 125 PRO A CA 1
ATOM 929 C C . PRO A 1 125 ? -1.045 -9.033 8.345 1.00 93.94 125 PRO A C 1
ATOM 931 O O . PRO A 1 125 ? -1.405 -8.597 9.435 1.00 93.94 125 PRO A O 1
ATOM 934 N N . ILE A 1 126 ? -0.009 -9.869 8.227 1.00 95.19 126 ILE A N 1
ATOM 935 C CA . ILE A 1 126 ? 0.788 -10.295 9.384 1.00 95.19 126 ILE A CA 1
ATOM 936 C C . ILE A 1 126 ? 1.518 -9.090 9.984 1.00 95.19 126 ILE A C 1
ATOM 938 O O . ILE A 1 126 ? 1.425 -8.860 11.191 1.00 95.19 126 ILE A O 1
ATOM 942 N N . ALA A 1 127 ? 2.197 -8.301 9.147 1.00 95.75 127 ALA A N 1
ATOM 943 C CA . ALA A 1 127 ? 2.887 -7.086 9.569 1.00 95.75 127 ALA A CA 1
ATOM 944 C C . ALA A 1 127 ? 1.919 -6.096 10.234 1.00 95.75 127 ALA A C 1
ATOM 946 O O . ALA A 1 127 ? 2.230 -5.540 11.287 1.00 95.75 127 ALA A O 1
ATOM 947 N N . ALA A 1 128 ? 0.719 -5.951 9.675 1.00 94.19 128 ALA A N 1
ATOM 948 C CA . ALA A 1 128 ? -0.321 -5.075 10.190 1.00 94.19 128 ALA A CA 1
ATOM 949 C C . ALA A 1 128 ? -0.880 -5.516 11.554 1.00 94.19 128 ALA A C 1
ATOM 951 O O . ALA A 1 128 ? -1.012 -4.714 12.478 1.00 94.19 128 ALA A O 1
ATOM 952 N N . ILE A 1 129 ? -1.138 -6.814 11.742 1.00 95.31 129 ILE A N 1
ATOM 953 C CA . ILE A 1 129 ? -1.553 -7.364 13.044 1.00 95.31 129 ILE A CA 1
ATOM 954 C C . ILE A 1 129 ? -0.462 -7.126 14.094 1.00 95.31 129 ILE A C 1
ATOM 956 O O . ILE A 1 129 ? -0.757 -6.721 15.222 1.00 95.31 129 ILE A O 1
ATOM 960 N N . VAL A 1 130 ? 0.807 -7.343 13.737 1.00 96.44 130 VAL A N 1
ATOM 961 C CA . VAL A 1 130 ? 1.935 -7.098 14.646 1.00 96.44 130 VAL A CA 1
ATOM 962 C C . VAL A 1 130 ? 2.070 -5.608 14.966 1.00 96.44 130 VAL A C 1
ATOM 964 O O . VAL A 1 130 ? 2.242 -5.264 16.136 1.00 96.44 130 VAL A O 1
ATOM 967 N N . SER A 1 131 ? 1.916 -4.730 13.972 1.00 95.00 131 SER A N 1
ATOM 968 C CA . SER A 1 131 ? 1.893 -3.268 14.129 1.00 95.00 131 SER A CA 1
ATOM 969 C C . SER A 1 131 ? 0.791 -2.832 15.098 1.00 95.00 131 SER A C 1
ATOM 971 O O . SER A 1 131 ? 1.051 -2.133 16.080 1.00 95.00 131 SER A O 1
ATOM 973 N N . ALA A 1 132 ? -0.426 -3.343 14.916 1.00 94.75 132 ALA A N 1
ATOM 974 C CA . ALA A 1 132 ? -1.568 -3.042 15.769 1.00 94.75 132 ALA A CA 1
ATOM 975 C C . ALA A 1 132 ? -1.394 -3.530 17.215 1.00 94.75 132 ALA A C 1
ATOM 977 O O . ALA A 1 132 ? -1.780 -2.828 18.159 1.00 94.75 132 ALA A O 1
ATOM 978 N N . ILE A 1 133 ? -0.819 -4.718 17.422 1.00 95.44 133 ILE A N 1
ATOM 979 C CA . ILE A 1 133 ? -0.515 -5.232 18.766 1.00 95.44 133 ILE A CA 1
ATOM 980 C C . ILE A 1 133 ? 0.591 -4.393 19.409 1.00 95.44 133 ILE A C 1
ATOM 982 O O . ILE A 1 133 ? 0.456 -4.003 20.570 1.00 95.44 133 ILE A O 1
ATOM 986 N N . ALA A 1 134 ? 1.656 -4.076 18.670 1.00 95.69 134 ALA A N 1
ATOM 987 C CA . ALA A 1 134 ? 2.758 -3.251 19.153 1.00 95.69 134 ALA A CA 1
ATOM 988 C C . ALA A 1 134 ? 2.279 -1.850 19.558 1.00 95.69 134 ALA A C 1
ATOM 990 O O . ALA A 1 134 ? 2.633 -1.386 20.642 1.00 95.69 134 ALA A O 1
ATOM 991 N N . ALA A 1 135 ? 1.407 -1.226 18.763 1.00 93.38 135 ALA A N 1
ATOM 992 C CA . ALA A 1 135 ? 0.784 0.051 19.093 1.00 93.38 135 ALA A CA 1
ATOM 993 C C . ALA A 1 135 ? -0.062 -0.033 20.362 1.00 93.38 135 ALA A C 1
ATOM 995 O O . ALA A 1 135 ? 0.110 0.773 21.278 1.00 93.38 135 ALA A O 1
ATOM 996 N N . GLY A 1 136 ? -0.914 -1.056 20.477 1.00 92.81 136 GLY A N 1
ATOM 997 C CA . GLY A 1 136 ? -1.686 -1.290 21.695 1.00 92.81 136 GLY A CA 1
ATOM 998 C C . GLY A 1 136 ? -0.799 -1.481 22.930 1.00 92.81 136 GLY A C 1
ATOM 999 O O . GLY A 1 136 ? -1.071 -0.896 23.979 1.00 92.81 136 GLY A O 1
ATOM 1000 N N . LEU A 1 137 ? 0.277 -2.266 22.818 1.00 93.81 137 LEU A N 1
ATOM 1001 C CA . LEU A 1 137 ? 1.211 -2.533 23.917 1.00 93.81 137 LEU A CA 1
ATOM 1002 C C . LEU A 1 137 ? 2.022 -1.291 24.303 1.00 93.81 137 LEU A C 1
ATOM 1004 O O . LEU A 1 137 ? 2.174 -1.023 25.495 1.00 93.81 137 LEU A O 1
ATOM 1008 N N . ALA A 1 138 ? 2.488 -0.509 23.328 1.00 92.56 138 ALA A N 1
ATOM 1009 C CA . ALA A 1 138 ? 3.182 0.755 23.564 1.00 92.56 138 ALA A CA 1
ATOM 1010 C C . ALA A 1 138 ? 2.279 1.749 24.308 1.00 92.56 138 ALA A C 1
ATOM 1012 O O . ALA A 1 138 ? 2.702 2.370 25.287 1.00 92.56 138 ALA A O 1
ATOM 1013 N N . CYS A 1 139 ? 1.006 1.842 23.909 1.00 89.88 139 CYS A N 1
ATOM 1014 C CA . CYS A 1 139 ? 0.012 2.639 24.620 1.00 89.88 139 CYS A CA 1
ATOM 1015 C C . CYS A 1 139 ? -0.228 2.114 26.044 1.00 89.88 139 CYS A C 1
ATOM 1017 O O . CYS A 1 139 ? -0.201 2.901 26.987 1.00 89.88 139 CYS A O 1
ATOM 1019 N N . ALA A 1 140 ? -0.408 0.800 26.218 1.00 88.94 140 ALA A N 1
ATOM 1020 C CA . ALA A 1 140 ? -0.651 0.189 27.527 1.00 88.94 140 ALA A CA 1
ATOM 1021 C C . ALA A 1 140 ? 0.527 0.349 28.496 1.00 88.94 140 ALA A C 1
ATOM 1023 O O . ALA A 1 140 ? 0.318 0.467 29.701 1.00 88.94 140 ALA A O 1
ATOM 1024 N N . PHE A 1 141 ? 1.761 0.350 27.987 1.00 88.69 141 PHE A N 1
ATOM 1025 C CA . PHE A 1 141 ? 2.949 0.573 28.803 1.00 88.69 141 PHE A CA 1
ATOM 1026 C C . PHE A 1 141 ? 2.984 1.997 29.373 1.00 88.69 141 PHE A C 1
ATOM 1028 O O . PHE A 1 141 ? 3.308 2.178 30.543 1.00 88.69 141 PHE A O 1
ATOM 1035 N N . LEU A 1 142 ? 2.594 2.995 28.577 1.00 85.25 142 LEU A N 1
ATOM 1036 C CA . LEU A 1 142 ? 2.574 4.397 29.002 1.00 85.25 142 LEU A CA 1
ATOM 1037 C C . LEU A 1 142 ? 1.380 4.760 29.881 1.00 85.25 142 LEU A C 1
ATOM 1039 O O . LEU A 1 142 ? 1.498 5.657 30.711 1.00 85.25 142 LEU A O 1
ATOM 1043 N N . THR A 1 143 ? 0.241 4.087 29.711 1.00 81.19 143 THR A N 1
ATOM 1044 C CA . THR A 1 143 ? -0.961 4.320 30.528 1.00 81.19 143 THR A CA 1
ATOM 1045 C C . THR A 1 143 ? -1.086 3.342 31.695 1.00 81.19 143 THR A C 1
ATOM 1047 O O . THR A 1 143 ? -2.119 3.304 32.357 1.00 81.19 143 THR A O 1
ATOM 1050 N N . ARG A 1 144 ? -0.026 2.574 31.994 1.00 75.00 144 ARG A N 1
ATOM 1051 C CA . ARG A 1 144 ? 0.002 1.530 33.034 1.00 75.00 144 ARG A CA 1
ATOM 1052 C C . ARG A 1 144 ? -0.421 2.024 34.421 1.00 75.00 144 ARG A C 1
ATOM 1054 O O . ARG A 1 144 ? -1.050 1.265 35.156 1.00 75.00 144 ARG A O 1
ATOM 1061 N N . ASP A 1 145 ? -0.093 3.270 34.748 1.00 67.81 145 ASP A N 1
ATOM 1062 C CA . ASP A 1 145 ? -0.402 3.892 36.042 1.00 67.81 145 ASP A CA 1
ATOM 1063 C C . ASP A 1 145 ? -1.715 4.701 36.023 1.00 67.81 145 ASP A C 1
ATOM 1065 O O . ASP A 1 145 ? -2.172 5.186 37.060 1.00 67.81 145 ASP A O 1
ATOM 1069 N N . GLU A 1 146 ? -2.359 4.839 34.859 1.00 71.88 146 GLU A N 1
ATOM 1070 C CA . GLU A 1 146 ? -3.653 5.507 34.720 1.00 71.88 146 GLU A CA 1
ATOM 1071 C C . GLU A 1 146 ? -4.803 4.515 34.976 1.00 71.88 146 GLU A C 1
ATOM 1073 O O . GLU A 1 146 ? -4.785 3.367 34.526 1.00 71.88 146 GLU A O 1
ATOM 1078 N N . LYS A 1 147 ? -5.875 4.960 35.648 1.00 61.34 147 LYS A N 1
ATOM 1079 C CA . LYS A 1 147 ? -7.154 4.225 35.685 1.00 61.34 147 LYS A CA 1
ATOM 1080 C C . LYS A 1 147 ? -7.860 4.361 34.331 1.00 61.34 147 LYS A C 1
ATOM 1082 O O . LYS A 1 147 ? -8.868 5.038 34.183 1.00 61.34 147 LYS A O 1
ATOM 1087 N N . ASP A 1 148 ? -7.308 3.712 33.314 1.00 61.38 148 ASP A N 1
ATOM 1088 C CA . ASP A 1 148 ? -7.626 3.946 31.897 1.00 61.38 148 ASP A CA 1
ATOM 1089 C C . ASP A 1 148 ? -9.003 3.395 31.437 1.00 61.38 148 ASP A C 1
ATOM 1091 O O . ASP A 1 148 ? -9.397 3.498 30.267 1.00 61.38 148 ASP A O 1
ATOM 1095 N N . GLN A 1 149 ? -9.738 2.786 32.377 1.00 55.41 149 GLN A N 1
ATOM 1096 C CA . GLN A 1 149 ? -11.070 2.198 32.205 1.00 55.41 149 GLN A CA 1
ATOM 1097 C C . GLN A 1 149 ? -12.203 3.028 32.822 1.00 55.41 149 GLN A C 1
ATOM 1099 O O . GLN A 1 149 ? -13.353 2.593 32.743 1.00 55.41 149 GLN A O 1
ATOM 1104 N N . ASP A 1 150 ? -11.921 4.190 33.422 1.00 54.91 150 ASP A N 1
ATOM 1105 C CA . ASP A 1 150 ? -13.008 5.060 33.867 1.00 54.91 150 ASP A CA 1
ATOM 1106 C C . ASP A 1 150 ? -13.826 5.502 32.635 1.00 54.91 150 ASP A C 1
ATOM 1108 O O . ASP A 1 150 ? -13.249 5.905 31.616 1.00 54.91 150 ASP A O 1
ATOM 1112 N N . PRO A 1 151 ? -15.165 5.351 32.660 1.00 58.00 151 PRO A N 1
ATOM 1113 C CA . PRO A 1 151 ? -16.009 5.708 31.530 1.00 58.00 151 PRO A CA 1
ATOM 1114 C C . PRO A 1 151 ? -15.785 7.177 31.170 1.00 58.00 151 PRO A C 1
ATOM 1116 O O . PRO A 1 151 ? -15.754 8.020 32.065 1.00 58.00 151 PRO A O 1
ATOM 1119 N N . LEU A 1 152 ? -15.648 7.467 29.865 1.00 66.06 152 LEU A N 1
ATOM 1120 C CA . LEU A 1 152 ? -15.485 8.829 29.338 1.00 66.06 152 LEU A CA 1
ATOM 1121 C C . LEU A 1 152 ? -16.400 9.799 30.096 1.00 66.06 152 LEU A C 1
ATOM 1123 O O . LEU A 1 152 ? -17.613 9.561 30.193 1.00 66.06 152 LEU A O 1
ATOM 1127 N N . THR A 1 153 ? -15.828 10.886 30.613 1.00 66.12 153 THR A N 1
ATOM 1128 C CA . THR A 1 153 ? -16.589 11.914 31.324 1.00 66.12 153 THR A CA 1
ATOM 1129 C C . THR A 1 153 ? -17.644 12.497 30.377 1.00 66.12 153 THR A C 1
ATOM 1131 O O . THR A 1 153 ? -17.473 12.484 29.157 1.00 66.12 153 THR A O 1
ATOM 1134 N N . ASN A 1 154 ? -18.742 13.056 30.895 1.00 67.94 154 ASN A N 1
ATOM 1135 C CA . ASN A 1 154 ? -19.772 13.664 30.035 1.00 67.94 154 ASN A CA 1
ATOM 1136 C C . ASN A 1 154 ? -19.210 14.769 29.116 1.00 67.94 154 ASN A C 1
ATOM 1138 O O . ASN A 1 154 ? -19.700 14.936 28.001 1.00 67.94 154 ASN A O 1
ATOM 1142 N N . ASN A 1 155 ? -18.160 15.476 29.550 1.00 67.81 155 ASN A N 1
ATOM 1143 C CA . ASN A 1 155 ? -17.446 16.446 28.716 1.00 67.81 155 ASN A CA 1
ATOM 1144 C C . ASN A 1 155 ? -16.632 15.771 27.602 1.00 67.81 155 ASN A C 1
ATOM 1146 O O . ASN A 1 155 ? -16.722 16.204 26.457 1.00 67.81 155 ASN A O 1
ATOM 1150 N N . ASP A 1 156 ? -15.927 14.675 27.896 1.00 69.56 156 ASP A N 1
ATOM 1151 C CA . ASP A 1 156 ? -15.172 13.925 26.884 1.00 69.56 156 ASP A CA 1
ATOM 1152 C C . ASP A 1 156 ? -16.107 13.310 25.837 1.00 69.56 156 ASP A C 1
ATOM 1154 O O . ASP A 1 156 ? -15.806 13.326 24.648 1.00 69.56 156 ASP A O 1
ATOM 1158 N N . LYS A 1 157 ? -17.282 12.815 26.258 1.00 70.19 157 LYS A N 1
ATOM 1159 C CA . LYS A 1 157 ? -18.315 12.298 25.345 1.00 70.19 157 LYS A CA 1
ATOM 1160 C C . LYS A 1 157 ? -18.844 13.383 24.412 1.00 70.19 157 LYS A C 1
ATOM 1162 O O . LYS A 1 157 ? -18.941 13.126 23.216 1.00 70.19 157 LYS A O 1
ATOM 1167 N N . LYS A 1 158 ? -19.144 14.579 24.935 1.00 68.81 158 LYS A N 1
ATOM 1168 C CA . LYS A 1 158 ? -19.594 15.726 24.127 1.00 68.81 158 LYS A CA 1
ATOM 1169 C C . LYS A 1 158 ? -18.520 16.196 23.151 1.00 68.81 158 LYS A C 1
ATOM 1171 O O . LYS A 1 158 ? -18.820 16.402 21.982 1.00 68.81 158 LYS A O 1
ATOM 1176 N N . GLN A 1 159 ? -17.276 16.312 23.610 1.00 71.62 159 GLN A N 1
ATOM 1177 C CA . GLN A 1 159 ? -16.152 16.707 22.764 1.00 71.62 159 GLN A CA 1
ATOM 1178 C C . GLN A 1 159 ? -15.888 15.669 21.665 1.00 71.62 159 GLN A C 1
ATOM 1180 O O . GLN A 1 159 ? -15.624 16.032 20.522 1.00 71.62 159 GLN A O 1
ATOM 1185 N N . LEU A 1 160 ? -15.999 14.379 21.991 1.00 67.69 160 LEU A N 1
ATOM 1186 C CA . LEU A 1 160 ? -15.873 13.291 21.027 1.00 67.69 160 LEU A CA 1
ATOM 1187 C C . LEU A 1 160 ? -17.025 13.294 20.013 1.00 67.69 160 LEU A C 1
ATOM 1189 O O . LEU A 1 160 ? -16.770 13.105 18.833 1.00 67.69 160 LEU A O 1
ATOM 1193 N N . GLU A 1 161 ? -18.260 13.571 20.443 1.00 68.00 161 GLU A N 1
ATOM 1194 C CA . GLU A 1 161 ? -19.412 13.746 19.542 1.00 68.00 161 GLU A CA 1
ATOM 1195 C C . GLU A 1 161 ? -19.248 14.930 18.605 1.00 68.00 161 GLU A C 1
ATOM 1197 O O . GLU A 1 161 ? -19.605 14.826 17.442 1.00 68.00 161 GLU A O 1
ATOM 1202 N N . GLU A 1 162 ? -18.711 16.045 19.084 1.00 66.69 162 GLU A N 1
ATOM 1203 C CA . GLU A 1 162 ? -18.441 17.219 18.257 1.00 66.69 162 GLU A CA 1
ATOM 1204 C C . GLU A 1 162 ? -17.313 16.952 17.246 1.00 66.69 162 GLU A C 1
ATOM 1206 O O . GLU A 1 162 ? -17.401 17.364 16.091 1.00 66.69 162 GLU A O 1
ATOM 1211 N N . LEU A 1 163 ? -16.295 16.178 17.643 1.00 62.66 163 LEU A N 1
ATOM 1212 C CA . LEU A 1 163 ? -15.201 15.740 16.769 1.00 62.66 163 LEU A CA 1
ATOM 1213 C C . LEU A 1 163 ? -15.653 14.746 15.690 1.00 62.66 163 LEU A C 1
ATOM 1215 O O . LEU A 1 163 ? -15.129 14.805 14.581 1.00 62.66 163 LEU A O 1
ATOM 1219 N N . THR A 1 164 ? -16.608 13.859 15.986 1.00 60.66 164 THR A N 1
ATOM 1220 C CA . THR A 1 164 ? -17.138 12.884 15.014 1.00 60.66 164 THR A CA 1
ATOM 1221 C C . THR A 1 164 ? -18.336 13.416 14.215 1.00 60.66 164 THR A C 1
ATOM 1223 O O . THR A 1 164 ? -18.598 12.923 13.124 1.00 60.66 164 THR A O 1
ATOM 1226 N N . LYS A 1 165 ? -19.048 14.450 14.697 1.00 51.81 165 LYS A N 1
ATOM 1227 C CA . LYS A 1 165 ? -20.236 15.041 14.037 1.00 51.81 165 LYS A CA 1
ATOM 1228 C C . LYS A 1 165 ? -19.955 15.661 12.672 1.00 51.81 165 LYS A C 1
ATOM 1230 O O . LYS A 1 165 ? -20.855 15.736 11.844 1.00 51.81 165 LYS A O 1
ATOM 1235 N N . HIS A 1 166 ? -18.736 16.138 12.437 1.00 44.00 166 HIS A N 1
ATOM 1236 C CA . HIS A 1 166 ? -18.410 16.888 11.223 1.00 44.00 166 HIS A CA 1
ATOM 1237 C C . HIS A 1 166 ? -18.038 16.025 10.010 1.00 44.00 166 HIS A C 1
ATOM 1239 O O . HIS A 1 166 ? -17.819 16.590 8.942 1.00 44.00 166 HIS A O 1
ATOM 1245 N N . GLN A 1 167 ? -18.004 14.694 10.132 1.00 45.69 167 GLN A N 1
ATOM 1246 C CA . GLN A 1 167 ? -17.678 13.805 9.007 1.00 45.69 167 GLN A CA 1
ATOM 1247 C C . GLN A 1 167 ? -18.899 13.277 8.233 1.00 45.69 167 GLN A C 1
ATOM 1249 O O . GLN A 1 167 ? -18.725 12.720 7.154 1.00 45.69 167 GLN A O 1
ATOM 1254 N N . HIS A 1 168 ? -20.129 13.543 8.691 1.00 43.47 168 HIS A N 1
ATOM 1255 C CA . HIS A 1 168 ? -21.359 13.198 7.962 1.00 43.47 168 HIS A CA 1
ATOM 1256 C C . HIS A 1 168 ? -22.218 14.441 7.699 1.00 43.47 168 HIS A C 1
ATOM 1258 O O . HIS A 1 168 ? -23.251 14.673 8.318 1.00 43.47 168 HIS A O 1
ATOM 1264 N N . GLY A 1 169 ? -21.765 15.275 6.762 1.00 32.84 169 GLY A N 1
ATOM 1265 C CA . GLY A 1 169 ? -22.519 16.418 6.246 1.00 32.84 169 GLY A CA 1
ATOM 1266 C C . GLY A 1 169 ? -23.425 16.036 5.076 1.00 32.84 169 GLY A C 1
ATOM 1267 O O . GLY A 1 169 ? -23.232 16.545 3.972 1.00 32.84 169 GLY A O 1
ATOM 1268 N N . HIS A 1 170 ? -24.408 15.160 5.292 1.00 41.72 170 HIS A N 1
ATOM 1269 C CA . HIS A 1 170 ? -25.503 14.988 4.335 1.00 41.72 170 HIS A CA 1
ATOM 1270 C C . HIS A 1 170 ? -26.756 15.717 4.818 1.00 41.72 170 HIS A C 1
ATOM 1272 O O . HIS A 1 170 ? -27.075 15.767 6.002 1.00 41.72 170 HIS A O 1
ATOM 1278 N N . SER A 1 171 ? -27.448 16.338 3.865 1.00 32.88 171 SER A N 1
ATOM 1279 C CA . SER A 1 171 ? -28.749 16.959 4.078 1.00 32.88 171 SER A CA 1
ATOM 1280 C C . SER A 1 171 ? -29.758 15.852 4.359 1.00 32.88 171 SER A C 1
ATOM 1282 O O . SER A 1 171 ? -30.164 15.132 3.450 1.00 32.88 171 SER A O 1
ATOM 1284 N N . HIS A 1 172 ? -30.145 15.703 5.622 1.00 36.69 172 HIS A N 1
ATOM 1285 C CA . HIS A 1 172 ? -31.283 14.876 5.987 1.00 36.69 172 HIS A CA 1
ATOM 1286 C C . HIS A 1 172 ? -32.546 15.521 5.411 1.00 36.69 172 HIS A C 1
ATOM 1288 O O . HIS A 1 172 ? -32.986 16.575 5.865 1.00 36.69 172 HIS A O 1
ATOM 1294 N N . HIS A 1 173 ? -33.115 14.896 4.384 1.00 34.16 173 HIS A N 1
ATOM 1295 C CA . HIS A 1 173 ? -34.565 14.888 4.259 1.00 34.16 173 HIS A CA 1
ATOM 1296 C C . HIS A 1 173 ? -35.108 14.026 5.404 1.00 34.16 173 HIS A C 1
ATOM 1298 O O . HIS A 1 173 ? -34.547 12.964 5.666 1.00 34.16 173 HIS A O 1
ATOM 1304 N N . ASP A 1 174 ? -36.149 14.521 6.079 1.00 36.25 174 ASP A N 1
ATOM 1305 C CA . ASP A 1 174 ? -36.853 13.925 7.224 1.00 36.25 174 ASP A CA 1
ATOM 1306 C C . ASP A 1 174 ? -37.259 12.459 7.000 1.00 36.25 174 ASP A C 1
ATOM 1308 O O . ASP A 1 174 ? -38.409 12.138 6.692 1.00 36.25 174 ASP A O 1
ATOM 1312 N N . HIS A 1 175 ? -36.316 11.546 7.198 1.00 33.91 175 HIS A N 1
ATOM 1313 C CA . HIS A 1 175 ? -36.599 10.145 7.436 1.00 33.91 175 HIS A CA 1
ATOM 1314 C C . HIS A 1 175 ? -35.886 9.728 8.715 1.00 33.91 175 HIS A C 1
ATOM 1316 O O . HIS A 1 175 ? -34.660 9.684 8.790 1.00 33.91 175 HIS A O 1
ATOM 1322 N N . ASP A 1 176 ? -36.723 9.475 9.717 1.00 33.56 176 ASP A N 1
ATOM 1323 C CA . ASP A 1 176 ? -36.439 8.919 11.033 1.00 33.56 176 ASP A CA 1
ATOM 1324 C C . ASP A 1 176 ? -35.761 7.545 10.865 1.00 33.56 176 ASP A C 1
ATOM 1326 O O . ASP A 1 176 ? -36.394 6.486 10.818 1.00 33.56 176 ASP A O 1
ATOM 1330 N N . HIS A 1 177 ? -34.448 7.560 10.666 1.00 34.34 177 HIS A N 1
ATOM 1331 C CA . HIS A 1 177 ? -33.614 6.374 10.714 1.00 34.34 177 HIS A CA 1
ATOM 1332 C C . HIS A 1 177 ? -32.539 6.616 11.764 1.00 34.34 177 HIS A C 1
ATOM 1334 O O . HIS A 1 177 ? -31.594 7.371 11.550 1.00 34.34 177 HIS A O 1
ATOM 1340 N N . ASP A 1 178 ? -32.723 5.971 12.916 1.00 32.06 178 ASP A N 1
ATOM 1341 C CA . ASP A 1 178 ? -31.698 5.800 13.934 1.00 32.06 178 ASP A CA 1
ATOM 1342 C C . ASP A 1 178 ? -30.408 5.308 13.267 1.00 32.06 178 ASP A C 1
ATOM 1344 O O . ASP A 1 178 ? -30.311 4.171 12.796 1.00 32.06 178 ASP A O 1
ATOM 1348 N N . HIS A 1 179 ? -29.408 6.184 13.208 1.00 37.00 179 HIS A N 1
ATOM 1349 C CA . HIS A 1 179 ? -28.056 5.848 12.784 1.00 37.00 179 HIS A CA 1
ATOM 1350 C C . HIS A 1 179 ? -27.347 5.075 13.903 1.00 37.00 179 HIS A C 1
ATOM 1352 O O . HIS A 1 179 ? -26.433 5.577 14.553 1.00 37.00 179 HIS A O 1
ATOM 1358 N N . ASP A 1 180 ? -27.771 3.832 14.131 1.00 34.53 180 ASP A N 1
ATOM 1359 C CA . ASP A 1 180 ? -26.937 2.832 14.791 1.00 34.53 180 ASP A CA 1
ATOM 1360 C C . ASP A 1 180 ? -25.948 2.299 13.744 1.00 34.53 180 ASP A C 1
ATOM 1362 O O . ASP A 1 180 ? -26.235 1.395 12.960 1.00 34.53 180 ASP A O 1
ATOM 1366 N N . GLU A 1 181 ? -24.773 2.926 13.714 1.00 44.81 181 GLU A N 1
ATOM 1367 C CA . GLU A 1 181 ? -23.745 2.824 12.669 1.00 44.81 181 GLU A CA 1
ATOM 1368 C C . GLU A 1 181 ? -23.099 1.441 12.506 1.00 44.81 181 GLU A C 1
ATOM 1370 O O . GLU A 1 181 ? -22.248 1.258 11.647 1.00 44.81 181 GLU A O 1
ATOM 1375 N N . LEU A 1 182 ? -23.519 0.434 13.266 1.00 43.28 182 LEU A N 1
ATOM 1376 C CA . LEU A 1 182 ? -23.197 -0.957 12.985 1.00 43.28 182 LEU A CA 1
ATOM 1377 C C . LEU A 1 182 ? -24.453 -1.791 13.261 1.00 43.28 182 LEU A C 1
ATOM 1379 O O . LEU A 1 182 ? -24.800 -2.079 14.411 1.00 43.28 182 LEU A O 1
ATOM 1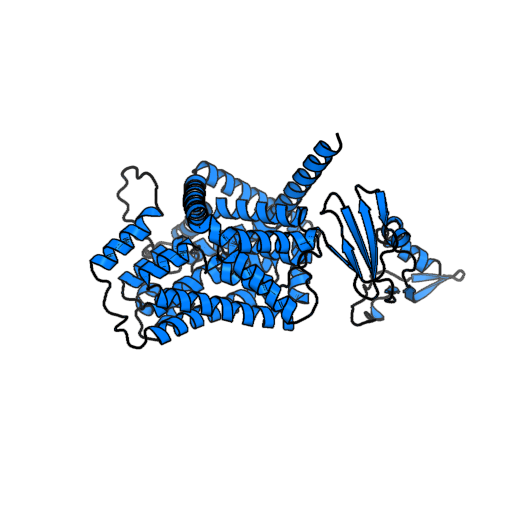383 N N . SER A 1 183 ? -25.160 -2.120 12.181 1.00 39.12 183 SER A N 1
ATOM 1384 C CA . SER A 1 183 ? -26.503 -2.690 12.231 1.00 39.12 183 SER A CA 1
ATOM 1385 C C . SER A 1 183 ? -26.572 -3.971 13.072 1.00 39.12 183 SER A C 1
ATOM 1387 O O . SER A 1 183 ? -25.751 -4.891 12.986 1.00 39.12 183 SER A O 1
ATOM 1389 N N . GLU A 1 184 ? -27.574 -4.022 13.946 1.00 43.19 184 GLU A N 1
ATOM 1390 C CA . GLU A 1 184 ? -27.926 -5.227 14.677 1.00 43.19 184 GLU A CA 1
ATOM 1391 C C . GLU A 1 184 ? -28.340 -6.291 13.649 1.00 43.19 184 GLU A C 1
ATOM 1393 O O . GLU A 1 184 ? -29.304 -6.089 12.911 1.00 43.19 184 GLU A O 1
ATOM 1398 N N . SER A 1 185 ? -27.600 -7.406 13.572 1.00 42.75 185 SER A N 1
ATOM 1399 C CA . SER A 1 185 ? -27.923 -8.533 12.690 1.00 42.75 185 SER A CA 1
ATOM 1400 C C . SER A 1 185 ? -29.340 -9.020 12.995 1.00 42.75 185 SER A C 1
ATOM 1402 O O . SER A 1 185 ? -29.571 -9.793 13.930 1.00 42.75 185 SER A O 1
ATOM 1404 N N . LYS A 1 186 ? -30.318 -8.521 12.233 1.00 49.19 186 LYS A N 1
ATOM 1405 C CA . LYS A 1 186 ? -31.679 -9.043 12.254 1.00 49.19 186 LYS A CA 1
ATOM 1406 C C . LYS A 1 186 ? -31.608 -10.476 11.735 1.00 49.19 186 LYS A C 1
ATOM 1408 O O . LYS A 1 186 ? -30.829 -10.808 10.844 1.00 49.19 186 LYS A O 1
ATOM 1413 N N . ASN A 1 187 ? -32.424 -11.350 12.308 1.00 49.03 187 ASN A N 1
ATOM 1414 C CA . ASN A 1 187 ? -32.556 -12.730 11.854 1.00 49.03 187 ASN A CA 1
ATOM 1415 C C . ASN A 1 187 ? -33.346 -12.731 10.532 1.00 49.03 187 ASN A C 1
ATOM 1417 O O . ASN A 1 187 ? -34.554 -12.952 10.517 1.00 49.03 187 ASN A O 1
ATOM 1421 N N . ILE A 1 188 ? -32.682 -12.368 9.433 1.00 63.00 188 ILE A N 1
ATOM 1422 C CA . ILE A 1 188 ? -33.289 -12.254 8.105 1.00 63.00 188 ILE A CA 1
ATOM 1423 C C . ILE A 1 188 ? -32.942 -13.478 7.255 1.00 63.00 188 ILE A C 1
ATOM 1425 O O . ILE A 1 188 ? -31.846 -14.033 7.354 1.00 63.00 188 ILE A O 1
ATOM 1429 N N . GLY A 1 189 ? -33.889 -13.909 6.416 1.00 73.56 189 GLY A N 1
ATOM 1430 C CA . GLY A 1 189 ? -33.713 -15.046 5.512 1.00 73.56 189 GLY A CA 1
ATOM 1431 C C . GLY A 1 189 ? -32.581 -14.836 4.498 1.00 73.56 189 GLY A C 1
ATOM 1432 O O . GLY A 1 189 ? -32.273 -13.708 4.113 1.00 73.56 189 GLY A O 1
ATOM 1433 N N . LEU A 1 190 ? -31.991 -15.939 4.021 1.00 76.88 190 LEU A N 1
ATOM 1434 C CA . LEU A 1 190 ? -30.786 -15.953 3.175 1.00 76.88 190 LEU A CA 1
ATOM 1435 C C . LEU A 1 190 ? -30.879 -15.039 1.939 1.00 76.88 190 LEU A C 1
ATOM 1437 O O . LEU A 1 190 ? -29.911 -14.369 1.607 1.00 76.88 190 LEU A O 1
ATOM 1441 N N . LYS A 1 191 ? -32.057 -14.943 1.306 1.00 80.38 191 LYS A N 1
ATOM 1442 C CA . LYS A 1 191 ? -32.296 -14.082 0.131 1.00 80.38 191 LYS A CA 1
ATOM 1443 C C . LYS A 1 191 ? -32.183 -12.583 0.444 1.00 80.38 191 LYS A C 1
ATOM 1445 O O . LYS A 1 191 ? -31.790 -11.793 -0.411 1.00 80.38 191 LYS A O 1
ATOM 1450 N N . GLN A 1 192 ? -32.544 -12.188 1.661 1.00 79.81 192 GLN A N 1
ATOM 1451 C CA . GLN A 1 192 ? -32.454 -10.800 2.104 1.00 79.81 192 GLN A CA 1
ATOM 1452 C C . GLN A 1 192 ? -31.028 -10.467 2.545 1.00 79.81 192 GLN A C 1
ATOM 1454 O O . GLN A 1 192 ? -30.547 -9.390 2.212 1.00 79.81 192 GLN A O 1
ATOM 1459 N N . LYS A 1 193 ? -30.317 -11.435 3.142 1.00 80.56 193 LYS A N 1
AT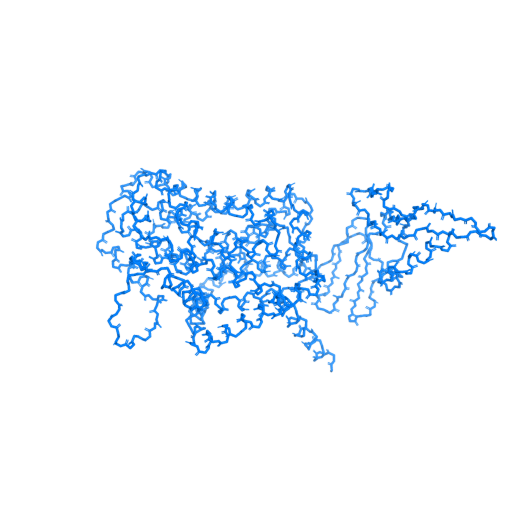OM 1460 C CA . LYS A 1 193 ? -28.875 -11.323 3.395 1.00 80.56 193 LYS A CA 1
ATOM 1461 C C . LYS A 1 193 ? -28.076 -11.154 2.107 1.00 80.56 193 LYS A C 1
ATOM 1463 O O . LYS A 1 193 ? -27.293 -10.223 1.994 1.00 80.56 193 LYS A O 1
ATOM 1468 N N . THR A 1 194 ? -28.311 -11.997 1.096 1.00 85.00 194 THR A N 1
ATOM 1469 C CA . THR A 1 194 ? -27.610 -11.867 -0.194 1.00 85.00 194 THR A CA 1
ATOM 1470 C C . THR A 1 194 ? -27.887 -10.522 -0.852 1.00 85.00 194 THR A C 1
ATOM 1472 O O . THR A 1 194 ? -26.985 -9.938 -1.431 1.00 85.00 194 THR A O 1
ATOM 1475 N N . LYS A 1 195 ? -29.113 -9.998 -0.739 1.00 87.25 195 LYS A N 1
ATOM 1476 C CA . LYS A 1 195 ? -29.440 -8.663 -1.244 1.00 87.25 195 LYS A CA 1
ATOM 1477 C C . LYS A 1 195 ? -28.682 -7.566 -0.475 1.00 87.25 195 LYS A C 1
ATOM 1479 O O . LYS A 1 195 ? -28.111 -6.690 -1.115 1.00 87.25 195 LYS A O 1
ATOM 1484 N N . GLY A 1 196 ? -28.610 -7.672 0.855 1.00 82.38 196 GLY A N 1
ATOM 1485 C CA . GLY A 1 196 ? -27.849 -6.759 1.715 1.00 82.38 196 GLY A CA 1
ATOM 1486 C C . GLY A 1 196 ? -26.355 -6.717 1.383 1.00 82.38 196 GLY A C 1
ATOM 1487 O O . GLY A 1 196 ? -25.776 -5.636 1.332 1.00 82.38 196 GLY A O 1
ATOM 1488 N N . VAL A 1 197 ? -25.753 -7.864 1.039 1.00 86.25 197 VAL A N 1
ATOM 1489 C CA . VAL A 1 197 ? -24.353 -7.946 0.579 1.00 86.25 197 VAL A CA 1
ATOM 1490 C C . VAL A 1 197 ? -24.110 -7.042 -0.634 1.00 86.25 197 VAL A C 1
ATOM 1492 O O . VAL A 1 197 ? -23.178 -6.238 -0.622 1.00 86.25 197 VAL A O 1
ATOM 1495 N N . PHE A 1 198 ? -24.949 -7.143 -1.671 1.00 88.38 198 PHE A N 1
ATOM 1496 C CA . PHE A 1 198 ? -24.791 -6.325 -2.877 1.00 88.38 198 PHE A CA 1
ATOM 1497 C C . PHE A 1 198 ? -25.148 -4.853 -2.635 1.00 88.38 198 PHE A C 1
ATOM 1499 O O . PHE A 1 198 ? -24.446 -3.976 -3.134 1.00 88.38 198 PHE A O 1
ATOM 1506 N N . GLU A 1 199 ? -26.204 -4.572 -1.862 1.00 85.69 199 GLU A N 1
ATOM 1507 C CA . GLU A 1 199 ? -26.622 -3.199 -1.544 1.00 85.69 199 GLU A CA 1
ATOM 1508 C C . GLU A 1 199 ? -25.556 -2.441 -0.746 1.00 85.69 199 GLU A C 1
ATOM 1510 O O . GLU A 1 199 ? -25.308 -1.273 -1.039 1.00 85.69 199 GLU A O 1
ATOM 1515 N N . TYR A 1 200 ? -24.896 -3.094 0.214 1.00 82.69 200 TYR A N 1
ATOM 1516 C CA . TYR A 1 200 ? -23.822 -2.477 0.989 1.00 82.69 200 TYR A CA 1
ATOM 1517 C C . TYR A 1 200 ? -22.531 -2.338 0.172 1.00 82.69 200 TYR A C 1
ATOM 1519 O O . TYR A 1 200 ? -22.000 -1.233 0.044 1.00 82.69 200 TYR A O 1
ATOM 1527 N N . GLY A 1 201 ? -22.053 -3.443 -0.417 1.00 82.44 201 GLY A N 1
ATOM 1528 C CA . GLY A 1 201 ? -20.764 -3.491 -1.114 1.00 82.44 201 GLY A CA 1
ATOM 1529 C C . GLY A 1 201 ? -20.695 -2.562 -2.330 1.00 82.44 201 GLY A C 1
ATOM 1530 O O . GLY A 1 201 ? -19.733 -1.819 -2.485 1.00 82.44 201 GLY A O 1
ATOM 1531 N N . PHE A 1 202 ? -21.733 -2.542 -3.171 1.00 86.94 202 PHE A N 1
ATOM 1532 C CA . PHE A 1 202 ? -21.770 -1.717 -4.392 1.00 86.94 202 PHE A CA 1
ATOM 1533 C C . PHE A 1 202 ? -22.507 -0.377 -4.216 1.00 86.94 202 PHE A C 1
ATOM 1535 O O . PHE A 1 202 ? -22.592 0.423 -5.152 1.00 86.94 202 PHE A O 1
ATOM 1542 N N . GLY A 1 203 ? -23.064 -0.125 -3.030 1.00 85.25 203 GLY A N 1
ATOM 1543 C CA . GLY A 1 203 ? -23.767 1.106 -2.686 1.00 85.25 203 GLY A CA 1
ATOM 1544 C C . GLY A 1 203 ? -22.916 2.010 -1.790 1.00 85.25 203 GLY A C 1
ATOM 1545 O O . GLY A 1 203 ? -21.977 2.615 -2.310 1.00 85.25 203 GLY A O 1
ATOM 1546 N N . PRO A 1 204 ? -23.226 2.115 -0.482 1.00 79.12 204 PRO A N 1
ATOM 1547 C CA . PRO A 1 204 ? -22.521 2.995 0.453 1.00 79.12 204 PRO A CA 1
ATOM 1548 C C . PRO A 1 204 ? -21.008 2.777 0.491 1.00 79.12 204 PRO A C 1
ATOM 1550 O O . PRO A 1 204 ? -20.256 3.740 0.421 1.00 79.12 204 PRO A O 1
ATOM 1553 N N . MET A 1 205 ? -20.547 1.521 0.520 1.00 78.94 205 MET A N 1
ATOM 1554 C CA . MET A 1 205 ? -19.112 1.244 0.622 1.00 78.94 205 MET A CA 1
ATOM 1555 C C . MET A 1 205 ? -18.351 1.766 -0.602 1.00 78.94 205 MET A C 1
ATOM 1557 O O . MET A 1 205 ? -17.309 2.404 -0.459 1.00 78.94 205 MET A O 1
ATOM 1561 N N . LEU A 1 206 ? -18.882 1.533 -1.807 1.00 84.31 206 LEU A N 1
ATOM 1562 C CA . LEU A 1 206 ? -18.292 2.089 -3.018 1.00 84.31 206 LEU A CA 1
ATOM 1563 C C . LEU A 1 206 ? -18.372 3.621 -3.027 1.00 84.31 206 LEU A C 1
ATOM 1565 O O . LEU A 1 206 ? -17.403 4.264 -3.417 1.00 84.31 206 LEU A O 1
ATOM 1569 N N . ASP A 1 207 ? -19.487 4.207 -2.588 1.00 82.62 207 ASP A N 1
ATOM 1570 C CA . ASP A 1 207 ? -19.638 5.663 -2.502 1.00 82.62 207 ASP A CA 1
ATOM 1571 C C . ASP A 1 207 ? -18.587 6.310 -1.593 1.00 82.62 207 ASP A C 1
ATOM 1573 O O . ASP A 1 207 ? -18.085 7.387 -1.926 1.00 82.62 207 ASP A O 1
ATOM 1577 N N . ASP A 1 208 ? -18.193 5.641 -0.514 1.00 73.69 208 ASP A N 1
ATOM 1578 C CA . ASP A 1 208 ? -17.182 6.146 0.415 1.00 73.69 208 ASP A CA 1
ATOM 1579 C C . ASP A 1 208 ? -15.755 6.094 -0.165 1.00 73.69 208 ASP A C 1
ATOM 1581 O O . ASP A 1 208 ? -14.918 6.941 0.165 1.00 73.69 208 ASP A O 1
ATOM 1585 N N . ILE A 1 209 ? -15.454 5.133 -1.050 1.00 76.38 209 ILE A N 1
ATOM 1586 C CA . ILE A 1 209 ? -14.086 4.908 -1.558 1.00 76.38 209 ILE A CA 1
ATOM 1587 C C . ILE A 1 209 ? -13.866 5.324 -3.020 1.00 76.38 209 ILE A C 1
ATOM 1589 O O . ILE A 1 209 ? -12.719 5.541 -3.412 1.00 76.38 209 ILE A O 1
ATOM 1593 N N . ALA A 1 210 ? -14.914 5.470 -3.839 1.00 83.81 210 ALA A N 1
ATOM 1594 C CA . ALA A 1 210 ? -14.801 5.643 -5.294 1.00 83.81 210 ALA A CA 1
ATOM 1595 C C . ALA A 1 210 ? -13.959 6.861 -5.698 1.00 83.81 210 ALA A C 1
ATOM 1597 O O . ALA A 1 210 ? -13.068 6.744 -6.539 1.00 83.81 210 ALA A O 1
ATOM 1598 N N . PHE A 1 211 ? -14.205 8.023 -5.082 1.00 83.38 211 PHE A N 1
ATOM 1599 C CA . PHE A 1 211 ? -13.432 9.240 -5.360 1.00 83.38 211 PHE A CA 1
ATOM 1600 C C . PHE A 1 211 ? -11.936 9.026 -5.103 1.00 83.38 211 PHE A C 1
ATOM 1602 O O . PHE A 1 211 ? -11.093 9.386 -5.922 1.00 83.38 211 PHE A O 1
ATOM 1609 N N . TRP A 1 212 ? -11.618 8.392 -3.979 1.00 77.12 212 TRP A N 1
ATOM 1610 C CA . TRP A 1 212 ? -10.253 8.134 -3.552 1.00 77.12 212 TRP A CA 1
ATOM 1611 C C . TRP A 1 212 ? -9.556 7.089 -4.425 1.00 77.12 212 TRP A C 1
ATOM 1613 O O . TRP A 1 212 ? -8.394 7.280 -4.768 1.00 77.12 212 TRP A O 1
ATOM 1623 N N . ILE A 1 213 ? -10.258 6.042 -4.863 1.00 80.25 213 ILE A N 1
ATOM 1624 C CA . ILE A 1 213 ? -9.712 5.077 -5.829 1.00 80.25 213 ILE A CA 1
ATOM 1625 C C . ILE A 1 213 ? -9.324 5.784 -7.132 1.00 80.25 213 ILE A C 1
ATOM 1627 O O . ILE A 1 213 ? -8.206 5.599 -7.606 1.00 80.25 213 ILE A O 1
ATOM 1631 N N . VAL A 1 214 ? -10.199 6.633 -7.685 1.00 85.56 214 VAL A N 1
ATOM 1632 C CA . VAL A 1 214 ? -9.906 7.377 -8.925 1.00 85.56 214 VAL A CA 1
ATOM 1633 C C . VAL A 1 214 ? -8.686 8.282 -8.748 1.00 85.56 214 VAL A C 1
ATOM 1635 O O . VAL A 1 214 ? -7.798 8.282 -9.596 1.00 85.56 214 VAL A O 1
ATOM 1638 N N . VAL A 1 215 ? -8.604 9.016 -7.634 1.00 82.12 215 VAL A N 1
ATOM 1639 C CA . VAL A 1 215 ? -7.436 9.857 -7.323 1.00 82.12 215 VAL A CA 1
ATOM 1640 C C . VAL A 1 215 ? -6.159 9.018 -7.217 1.00 82.12 215 VAL A C 1
ATOM 1642 O O . VAL A 1 215 ? -5.140 9.410 -7.777 1.00 82.12 215 VAL A O 1
ATOM 1645 N N . GLY A 1 216 ? -6.214 7.857 -6.558 1.00 75.06 216 GLY A N 1
ATOM 1646 C CA . GLY A 1 216 ? -5.085 6.930 -6.459 1.00 75.06 216 GLY A CA 1
ATOM 1647 C C . GLY A 1 216 ? -4.578 6.466 -7.811 1.00 75.06 216 GLY A C 1
ATOM 1648 O O . GLY A 1 216 ? -3.392 6.582 -8.085 1.00 75.06 216 GLY A O 1
ATOM 1649 N N . LEU A 1 217 ? -5.486 6.008 -8.673 1.00 82.44 217 LEU A N 1
ATOM 1650 C CA . LEU A 1 217 ? -5.153 5.533 -10.015 1.00 82.44 217 LEU A CA 1
ATOM 1651 C C . LEU A 1 217 ? -4.506 6.627 -10.869 1.00 82.44 217 LEU A C 1
ATOM 1653 O O . LEU A 1 217 ? -3.518 6.362 -11.546 1.00 82.44 217 LEU A O 1
ATOM 1657 N N . VAL A 1 218 ? -5.020 7.860 -10.795 1.00 87.06 218 VAL A N 1
ATOM 1658 C CA . VAL A 1 218 ? -4.427 9.008 -11.497 1.00 87.06 218 VAL A CA 1
ATOM 1659 C C . VAL A 1 218 ? -3.039 9.327 -10.945 1.00 87.06 218 VAL A C 1
ATOM 1661 O O . VAL A 1 218 ? -2.122 9.560 -11.725 1.00 87.06 218 VAL A O 1
ATOM 1664 N N . ILE A 1 219 ? -2.853 9.322 -9.620 1.00 79.56 219 ILE A N 1
ATOM 1665 C CA . ILE A 1 219 ? -1.532 9.548 -9.014 1.00 79.56 219 ILE A CA 1
ATOM 1666 C C . ILE A 1 219 ? -0.551 8.466 -9.468 1.00 79.56 219 ILE A C 1
ATOM 1668 O O . ILE A 1 219 ? 0.563 8.807 -9.855 1.00 79.56 219 ILE A O 1
ATOM 1672 N N . THR A 1 220 ? -0.951 7.193 -9.476 1.00 74.50 220 THR A N 1
ATOM 1673 C CA . THR A 1 220 ? -0.092 6.107 -9.960 1.00 74.50 220 THR A CA 1
ATOM 1674 C C . THR A 1 220 ? 0.257 6.281 -11.436 1.00 74.50 220 THR A C 1
ATOM 1676 O O . THR A 1 220 ? 1.428 6.168 -11.777 1.00 74.50 220 THR A O 1
ATOM 1679 N N . GLY A 1 221 ? -0.705 6.625 -12.300 1.00 81.25 221 GLY A N 1
ATOM 1680 C CA . GLY A 1 221 ? -0.430 6.875 -13.719 1.00 81.25 221 GLY A CA 1
ATOM 1681 C C . GLY A 1 221 ? 0.488 8.080 -13.951 1.00 81.25 221 GLY A C 1
ATOM 1682 O O . GLY A 1 221 ? 1.353 8.042 -14.819 1.00 81.25 221 GLY A O 1
ATOM 1683 N N . VAL A 1 222 ? 0.369 9.130 -13.130 1.00 82.31 222 VAL A N 1
ATOM 1684 C CA . VAL A 1 222 ? 1.316 10.258 -13.128 1.00 82.31 222 VAL A CA 1
ATOM 1685 C C . VAL A 1 222 ? 2.710 9.809 -12.699 1.00 82.31 222 VAL A C 1
ATOM 1687 O O . VAL A 1 222 ? 3.689 10.237 -13.304 1.00 82.31 222 VAL A O 1
ATOM 1690 N N . MET A 1 223 ? 2.811 8.963 -11.673 1.00 73.94 223 MET A N 1
ATOM 1691 C CA . MET A 1 223 ? 4.097 8.447 -11.204 1.00 73.94 223 MET A CA 1
ATOM 1692 C C . MET A 1 223 ? 4.759 7.576 -12.272 1.00 73.94 223 MET A C 1
ATOM 1694 O O . MET A 1 223 ? 5.886 7.872 -12.636 1.00 73.94 223 MET A O 1
ATOM 1698 N N . LEU A 1 224 ? 4.054 6.598 -12.846 1.00 70.88 224 LEU A N 1
ATOM 1699 C CA . LEU A 1 224 ? 4.596 5.744 -13.911 1.00 70.88 224 LEU A CA 1
ATOM 1700 C C . LEU A 1 224 ? 5.014 6.536 -15.159 1.00 70.88 224 LEU A C 1
ATOM 1702 O O . LEU A 1 224 ? 6.022 6.221 -15.776 1.00 70.88 224 LEU A O 1
ATOM 1706 N N . ALA A 1 225 ? 4.283 7.599 -15.509 1.00 77.25 225 ALA A N 1
ATOM 1707 C CA . ALA A 1 225 ? 4.603 8.403 -16.687 1.00 77.25 225 ALA A CA 1
ATOM 1708 C C . ALA A 1 225 ? 5.753 9.408 -16.477 1.00 77.25 225 ALA A C 1
ATOM 1710 O O . ALA A 1 225 ? 6.382 9.822 -17.452 1.00 77.25 225 ALA A O 1
ATOM 1711 N N . LEU A 1 226 ? 5.987 9.876 -15.242 1.00 73.25 226 LEU A N 1
ATOM 1712 C CA . LEU A 1 226 ? 6.934 10.967 -14.953 1.00 73.25 226 LEU A CA 1
ATOM 1713 C C . LEU A 1 226 ? 8.162 10.544 -14.139 1.00 73.25 226 LEU A C 1
ATOM 1715 O O . LEU A 1 226 ? 9.176 11.244 -14.184 1.00 73.25 226 LEU A O 1
ATOM 1719 N N . VAL A 1 227 ? 8.074 9.470 -13.353 1.00 70.00 227 VAL A N 1
ATOM 1720 C CA . VAL A 1 227 ? 9.149 9.014 -12.465 1.00 70.00 227 VAL A CA 1
ATOM 1721 C C . VAL A 1 227 ? 10.036 8.027 -13.228 1.00 70.00 227 VAL A C 1
ATOM 1723 O O . VAL A 1 227 ? 9.543 6.982 -13.635 1.00 70.00 227 VAL A O 1
ATOM 1726 N N . PRO A 1 228 ? 11.335 8.326 -13.423 1.00 62.91 228 PRO A N 1
ATOM 1727 C CA . PRO A 1 228 ? 12.263 7.400 -14.071 1.00 62.91 228 PRO A CA 1
ATOM 1728 C C . PRO A 1 228 ? 12.392 6.073 -13.307 1.00 62.91 228 PRO A C 1
ATOM 1730 O O . PRO A 1 228 ? 12.400 6.081 -12.077 1.00 62.91 228 PRO A O 1
ATOM 1733 N N . ASP A 1 229 ? 12.629 4.967 -14.018 1.00 59.22 229 ASP A N 1
ATOM 1734 C CA . ASP A 1 229 ? 12.735 3.607 -13.447 1.00 59.22 229 ASP A CA 1
ATOM 1735 C C . ASP A 1 229 ? 13.876 3.425 -12.424 1.00 59.22 229 ASP A C 1
ATOM 1737 O O . ASP A 1 229 ? 13.922 2.445 -11.685 1.00 59.22 229 ASP A O 1
ATOM 1741 N N . ASN A 1 230 ? 14.803 4.385 -12.348 1.00 60.22 230 ASN A N 1
ATOM 1742 C CA . ASN A 1 230 ? 15.919 4.410 -11.403 1.00 60.22 230 ASN A CA 1
ATOM 1743 C C . ASN A 1 230 ? 15.783 5.473 -10.301 1.00 60.22 230 ASN A C 1
ATOM 1745 O O . ASN A 1 230 ? 16.743 5.737 -9.577 1.00 60.22 230 ASN A O 1
ATOM 1749 N N . PHE A 1 231 ? 14.611 6.096 -10.155 1.00 63.44 231 PHE A N 1
ATOM 1750 C CA . PHE A 1 231 ? 14.419 7.221 -9.239 1.00 63.44 231 PHE A CA 1
ATOM 1751 C C . PHE A 1 231 ? 14.663 6.866 -7.767 1.00 63.44 231 PHE A C 1
ATOM 1753 O O . PHE A 1 231 ? 15.235 7.664 -7.024 1.00 63.44 231 PHE A O 1
ATOM 1760 N N . PHE A 1 232 ? 14.230 5.676 -7.343 1.00 63.78 232 PHE A N 1
ATOM 1761 C CA . PHE A 1 232 ? 14.341 5.221 -5.953 1.00 63.78 232 PHE A CA 1
ATOM 1762 C C . PHE A 1 232 ? 15.561 4.331 -5.691 1.00 63.78 232 PHE A C 1
ATOM 1764 O O . PHE A 1 232 ? 15.741 3.854 -4.569 1.00 63.78 232 PHE A O 1
ATOM 1771 N N . PHE A 1 233 ? 16.419 4.118 -6.692 1.00 63.22 233 PHE A N 1
ATOM 1772 C CA . PHE A 1 233 ? 17.619 3.311 -6.528 1.00 63.22 233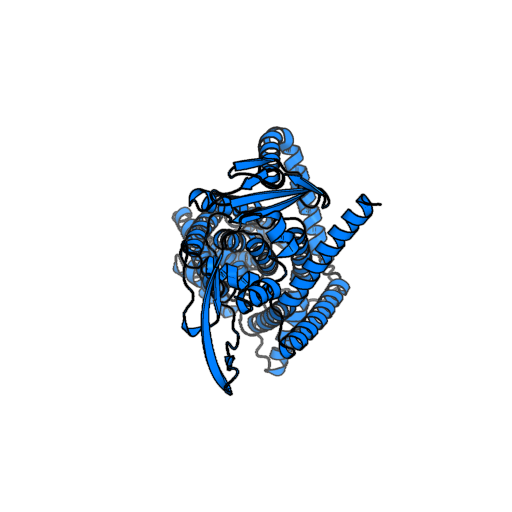 PHE A CA 1
ATOM 1773 C C . PHE A 1 233 ? 18.740 4.147 -5.890 1.00 63.22 233 PHE A C 1
ATOM 1775 O O . PHE A 1 233 ? 19.559 4.761 -6.567 1.00 63.22 233 PHE A O 1
ATOM 1782 N N . PHE A 1 234 ? 18.774 4.179 -4.555 1.00 63.16 234 PHE A N 1
ATOM 1783 C CA . PHE A 1 234 ? 19.828 4.845 -3.772 1.00 63.16 234 PHE A CA 1
ATOM 1784 C C . PHE A 1 234 ? 21.051 3.934 -3.494 1.00 63.16 234 PHE A C 1
ATOM 1786 O O . PHE A 1 234 ? 21.943 4.315 -2.731 1.00 63.16 234 PHE A O 1
ATOM 1793 N N . GLY A 1 235 ? 21.092 2.740 -4.103 1.00 62.28 235 GLY A N 1
ATOM 1794 C CA . GLY A 1 235 ? 22.112 1.695 -3.936 1.00 62.28 235 GLY A CA 1
ATOM 1795 C C . GLY A 1 235 ? 21.713 0.572 -2.966 1.00 62.28 235 GLY A C 1
ATOM 1796 O O . GLY A 1 235 ? 20.777 0.716 -2.185 1.00 62.28 235 GLY A O 1
ATOM 1797 N N . ASP A 1 236 ? 22.472 -0.529 -2.962 1.00 66.25 236 ASP A N 1
ATOM 1798 C CA . ASP A 1 236 ? 22.138 -1.767 -2.218 1.00 66.25 236 ASP A CA 1
ATOM 1799 C C . ASP A 1 236 ? 22.526 -1.749 -0.730 1.00 66.25 236 ASP A C 1
ATOM 1801 O O . ASP A 1 236 ? 22.461 -2.755 -0.021 1.00 66.25 236 ASP A O 1
ATOM 1805 N N . SER A 1 237 ? 22.972 -0.602 -0.216 1.00 75.38 237 SER A N 1
ATOM 1806 C CA . SER A 1 237 ? 23.374 -0.509 1.186 1.00 75.38 237 SER A CA 1
ATOM 1807 C C . SER A 1 237 ? 22.161 -0.552 2.125 1.00 75.38 237 SER A C 1
ATOM 1809 O O . SER A 1 237 ? 21.107 0.027 1.853 1.00 75.38 237 SER A O 1
ATOM 1811 N N . LEU A 1 238 ? 22.329 -1.157 3.306 1.00 77.12 238 LEU A N 1
ATOM 1812 C CA . LEU A 1 238 ? 21.305 -1.153 4.361 1.00 77.12 238 LEU A CA 1
ATOM 1813 C C . LEU A 1 238 ? 20.850 0.277 4.717 1.00 77.12 238 LEU A C 1
ATOM 1815 O O . LEU A 1 238 ? 19.680 0.517 5.008 1.00 77.12 238 LEU A O 1
ATOM 1819 N N . LEU A 1 239 ? 21.769 1.246 4.653 1.00 77.44 239 LEU A N 1
ATOM 1820 C CA . LEU A 1 239 ? 21.483 2.655 4.917 1.00 77.44 239 LEU A CA 1
ATOM 1821 C C . LEU A 1 239 ? 20.579 3.256 3.829 1.00 77.44 239 LEU A C 1
ATOM 1823 O O . LEU A 1 239 ? 19.633 3.963 4.163 1.00 77.44 239 LEU A O 1
ATOM 1827 N N . ALA A 1 240 ? 20.806 2.922 2.556 1.00 77.44 240 ALA A N 1
ATOM 1828 C CA . ALA A 1 240 ? 19.952 3.338 1.442 1.00 77.44 240 ALA A CA 1
ATOM 1829 C C . ALA A 1 240 ? 18.529 2.756 1.549 1.00 77.44 240 ALA A C 1
ATOM 1831 O O . ALA A 1 240 ? 17.551 3.477 1.334 1.00 77.44 240 ALA A O 1
ATOM 1832 N N . SER A 1 241 ? 18.399 1.496 1.978 1.00 80.94 241 SER A N 1
ATOM 1833 C CA . SER A 1 241 ? 17.091 0.867 2.230 1.00 80.94 241 SER A CA 1
ATOM 1834 C C . SER A 1 241 ? 16.332 1.567 3.363 1.00 80.94 241 SER A C 1
ATOM 1836 O O . SER A 1 241 ? 15.174 1.953 3.199 1.00 80.94 241 SER A O 1
ATOM 1838 N N . ILE A 1 242 ? 16.999 1.828 4.494 1.00 86.69 242 ILE A N 1
ATOM 1839 C CA . ILE A 1 242 ? 16.400 2.565 5.621 1.00 86.69 242 ILE A CA 1
ATOM 1840 C C . ILE A 1 242 ? 16.027 3.992 5.207 1.00 86.69 242 ILE A C 1
ATOM 1842 O O . ILE A 1 242 ? 14.959 4.479 5.576 1.00 86.69 242 ILE A O 1
ATOM 1846 N N . LEU A 1 243 ? 16.878 4.669 4.433 1.00 84.38 243 LEU A N 1
ATOM 1847 C CA . LEU A 1 243 ? 16.608 6.023 3.959 1.00 84.38 243 LEU A CA 1
ATOM 1848 C C . LEU A 1 243 ? 15.363 6.057 3.065 1.00 84.38 243 LEU A C 1
ATOM 1850 O O . LEU A 1 243 ? 14.500 6.910 3.268 1.00 84.38 243 LEU A O 1
ATOM 1854 N N . SER A 1 244 ? 15.229 5.093 2.151 1.00 85.00 244 SER A N 1
ATOM 1855 C CA . SER A 1 244 ? 14.047 4.936 1.294 1.00 85.00 244 SER A CA 1
ATOM 1856 C C . SER A 1 244 ? 12.782 4.732 2.126 1.00 85.00 244 SER A C 1
ATOM 1858 O O . SER A 1 244 ? 11.784 5.420 1.920 1.00 85.00 244 SER A O 1
ATOM 1860 N N . MET A 1 245 ? 12.838 3.865 3.143 1.00 90.50 245 MET A N 1
ATOM 1861 C CA . MET A 1 245 ? 11.724 3.654 4.074 1.00 90.50 245 MET A CA 1
ATOM 1862 C C . MET A 1 245 ? 11.359 4.935 4.834 1.00 90.50 245 MET A C 1
ATOM 1864 O O . MET A 1 245 ? 10.183 5.274 4.922 1.00 90.50 245 MET A O 1
ATOM 1868 N N . LEU A 1 246 ? 12.341 5.687 5.344 1.00 89.31 246 LEU A N 1
ATOM 1869 C CA . LEU A 1 246 ? 12.099 6.949 6.053 1.00 89.31 246 LEU A CA 1
ATOM 1870 C C . LEU A 1 246 ? 11.489 8.025 5.146 1.00 89.31 246 LEU A C 1
ATOM 1872 O O . LEU A 1 246 ? 10.599 8.757 5.585 1.00 89.31 246 LEU A O 1
ATOM 1876 N N . ILE A 1 247 ? 11.924 8.103 3.887 1.00 85.38 247 ILE A N 1
ATOM 1877 C CA . ILE A 1 247 ? 11.316 8.978 2.877 1.00 85.38 247 ILE A CA 1
ATOM 1878 C C . ILE A 1 247 ? 9.854 8.570 2.652 1.00 85.38 247 ILE A C 1
ATOM 1880 O O . ILE A 1 247 ? 8.973 9.430 2.670 1.00 85.38 247 ILE A O 1
ATOM 1884 N N . MET A 1 248 ? 9.566 7.270 2.539 1.00 88.31 248 MET A N 1
ATOM 1885 C CA . MET A 1 248 ? 8.194 6.777 2.378 1.00 88.31 248 MET A CA 1
ATOM 1886 C C . MET A 1 248 ? 7.314 7.037 3.607 1.00 88.31 248 MET A C 1
ATOM 1888 O O . MET A 1 248 ? 6.136 7.365 3.450 1.00 88.31 248 MET A O 1
ATOM 1892 N N . VAL A 1 249 ? 7.856 6.985 4.828 1.00 88.06 249 VAL A N 1
ATOM 1893 C CA . VAL A 1 249 ? 7.144 7.439 6.039 1.00 88.06 249 VAL A CA 1
ATOM 1894 C C . VAL A 1 249 ? 6.825 8.931 5.942 1.00 88.06 249 VAL A C 1
ATOM 1896 O O . VAL A 1 249 ? 5.689 9.340 6.174 1.00 88.06 249 VAL A O 1
ATOM 1899 N N . LEU A 1 250 ? 7.806 9.754 5.567 1.00 84.75 250 LEU A N 1
ATOM 1900 C CA . LEU A 1 250 ? 7.631 11.203 5.472 1.00 84.75 250 LEU A CA 1
ATOM 1901 C C . LEU A 1 250 ? 6.574 11.595 4.429 1.00 84.75 250 LEU A C 1
ATOM 1903 O O . LEU A 1 250 ? 5.837 12.555 4.645 1.00 84.75 250 LEU A O 1
ATOM 1907 N N . ILE A 1 251 ? 6.494 10.848 3.327 1.00 81.62 251 ILE A N 1
ATOM 1908 C CA . ILE A 1 251 ? 5.495 11.043 2.272 1.00 81.62 251 ILE A CA 1
ATOM 1909 C C . ILE A 1 251 ? 4.125 10.504 2.704 1.00 81.62 251 ILE A C 1
ATOM 1911 O O . ILE A 1 251 ? 3.119 11.165 2.471 1.00 81.62 251 ILE A O 1
ATOM 1915 N N . SER A 1 252 ? 4.058 9.334 3.343 1.00 84.25 252 SER A N 1
ATOM 1916 C CA . SER A 1 252 ? 2.781 8.701 3.717 1.00 84.25 252 SER A CA 1
ATOM 1917 C C . SER A 1 252 ? 2.054 9.398 4.863 1.00 84.25 252 SER A C 1
ATOM 1919 O O . SER A 1 252 ? 0.852 9.593 4.760 1.00 84.25 252 SER A O 1
ATOM 1921 N N . VAL A 1 253 ? 2.751 9.810 5.929 1.00 82.62 253 VAL A N 1
ATOM 1922 C CA . VAL A 1 253 ? 2.123 10.358 7.150 1.00 82.62 253 VAL A CA 1
ATOM 1923 C C . VAL A 1 253 ? 1.228 11.588 6.882 1.00 82.62 253 VAL A C 1
ATOM 1925 O O . VAL A 1 253 ? 0.175 11.723 7.513 1.00 82.62 253 VAL A O 1
ATOM 1928 N N . PRO A 1 254 ? 1.594 12.529 5.987 1.00 68.31 254 PRO A N 1
ATOM 1929 C CA . PRO A 1 254 ? 0.711 13.636 5.622 1.00 68.31 254 PRO A CA 1
ATOM 1930 C C . PRO A 1 254 ? -0.406 13.231 4.658 1.00 68.31 254 PRO A C 1
ATOM 1932 O O . PRO A 1 254 ? -1.460 13.871 4.647 1.00 68.31 254 PRO A O 1
ATOM 1935 N N . LEU A 1 255 ? -0.172 12.212 3.830 1.00 69.06 255 LEU A N 1
ATOM 1936 C CA . LEU A 1 255 ? -1.092 11.802 2.781 1.00 69.06 255 LEU A CA 1
ATOM 1937 C C . LEU A 1 255 ? -2.199 10.929 3.368 1.00 69.06 255 LEU A C 1
ATOM 1939 O O . LEU A 1 255 ? -1.994 9.782 3.753 1.00 69.06 255 LEU A O 1
ATOM 1943 N N . TYR A 1 256 ? -3.415 11.470 3.380 1.00 65.38 256 TYR A N 1
ATOM 1944 C CA . TYR A 1 256 ? -4.606 10.708 3.724 1.00 65.38 256 TYR A CA 1
ATOM 1945 C C . TYR A 1 256 ? -4.894 9.670 2.627 1.00 65.38 256 TYR A C 1
ATOM 1947 O O . TYR A 1 256 ? -5.595 9.955 1.658 1.00 65.38 256 TYR A O 1
ATOM 1955 N N . THR A 1 257 ? -4.305 8.480 2.749 1.00 72.75 257 THR A N 1
ATOM 1956 C CA . THR A 1 257 ? -4.403 7.405 1.752 1.00 72.75 257 THR A CA 1
ATOM 1957 C C . THR A 1 257 ? -5.071 6.194 2.386 1.00 72.75 257 THR A C 1
ATOM 1959 O O . THR A 1 257 ? -4.648 5.711 3.432 1.00 72.75 257 THR A O 1
ATOM 1962 N N . CYS A 1 258 ? -6.161 5.709 1.793 1.00 75.50 258 CYS A N 1
ATOM 1963 C CA . CYS A 1 258 ? -6.749 4.441 2.217 1.00 75.50 258 CYS A CA 1
ATOM 1964 C C . CYS A 1 258 ? -5.916 3.271 1.678 1.00 75.50 258 CYS A C 1
ATOM 1966 O O . CYS A 1 258 ? -5.230 3.402 0.663 1.00 75.50 258 CYS A O 1
ATOM 1968 N N . ALA A 1 259 ? -5.998 2.113 2.334 1.00 78.38 259 ALA A N 1
ATOM 1969 C CA . ALA A 1 259 ? -5.238 0.925 1.952 1.00 78.38 259 ALA A CA 1
ATOM 1970 C C . ALA A 1 259 ? -5.501 0.462 0.510 1.00 78.38 259 ALA A C 1
ATOM 1972 O O . ALA A 1 259 ? -4.593 -0.038 -0.156 1.00 78.38 259 ALA A O 1
ATOM 1973 N N . SER A 1 260 ? -6.721 0.661 0.013 1.00 76.00 260 SER A N 1
ATOM 1974 C CA . SER A 1 260 ? -7.129 0.331 -1.354 1.00 76.00 260 SER A CA 1
ATOM 1975 C C . SER A 1 260 ? -6.500 1.285 -2.383 1.00 76.00 260 SER A C 1
ATOM 1977 O O . SER A 1 260 ? -6.099 0.836 -3.450 1.00 76.00 260 SER A O 1
ATOM 1979 N N . MET A 1 261 ? -6.335 2.575 -2.052 1.00 77.06 261 MET A N 1
ATOM 1980 C CA . MET A 1 261 ? -5.650 3.566 -2.901 1.00 77.06 261 MET A CA 1
ATOM 1981 C C . MET A 1 261 ? -4.125 3.407 -2.868 1.00 77.06 261 MET A C 1
ATOM 1983 O O . MET A 1 261 ? -3.465 3.541 -3.896 1.00 77.06 261 MET A O 1
ATOM 1987 N N . SER A 1 262 ? -3.550 3.129 -1.699 1.00 85.94 262 SER A N 1
ATOM 1988 C CA . SER A 1 262 ? -2.097 3.028 -1.553 1.00 85.94 262 SER A CA 1
ATOM 1989 C C . SER A 1 262 ? -1.519 1.785 -2.237 1.00 85.94 262 SER A C 1
ATOM 1991 O O . SER A 1 262 ? -0.347 1.784 -2.595 1.00 85.94 262 SER A O 1
ATOM 1993 N N . THR A 1 263 ? -2.321 0.744 -2.491 1.00 88.50 263 THR A N 1
ATOM 1994 C CA . THR A 1 263 ? -1.829 -0.502 -3.110 1.00 88.50 263 THR A CA 1
ATOM 1995 C C . THR A 1 263 ? -1.422 -0.337 -4.579 1.00 88.50 263 THR A C 1
ATOM 1997 O O . THR A 1 263 ? -0.288 -0.693 -4.897 1.00 88.50 263 THR A O 1
ATOM 2000 N N . PRO A 1 264 ? -2.247 0.254 -5.469 1.00 81.06 264 PRO A N 1
ATOM 2001 C CA . PRO A 1 264 ? -1.806 0.583 -6.824 1.00 81.06 264 PRO A CA 1
ATOM 2002 C C . PRO A 1 264 ? -0.615 1.542 -6.855 1.00 81.06 264 PRO A C 1
ATOM 2004 O O . PRO A 1 264 ? 0.295 1.354 -7.654 1.00 81.06 264 PRO A O 1
ATOM 2007 N N . VAL A 1 265 ? -0.588 2.550 -5.974 1.00 85.12 265 VAL A N 1
ATOM 2008 C CA . VAL A 1 265 ? 0.547 3.485 -5.871 1.00 85.12 265 VAL A CA 1
ATOM 2009 C C . VAL A 1 265 ? 1.828 2.732 -5.506 1.00 85.12 265 VAL A C 1
ATOM 2011 O O . VAL A 1 265 ? 2.846 2.907 -6.163 1.00 85.12 265 VAL A O 1
ATOM 2014 N N . ALA A 1 266 ? 1.774 1.843 -4.513 1.00 89.44 266 ALA A N 1
ATOM 2015 C CA . ALA A 1 266 ? 2.908 1.018 -4.111 1.00 89.44 266 ALA A CA 1
ATOM 2016 C C . ALA A 1 266 ? 3.397 0.094 -5.238 1.00 89.44 266 ALA A C 1
ATOM 2018 O O . ALA A 1 266 ? 4.602 -0.019 -5.437 1.00 89.44 266 ALA A O 1
ATOM 2019 N N . ALA A 1 267 ? 2.483 -0.533 -5.986 1.00 85.56 267 ALA A N 1
ATOM 2020 C CA . ALA A 1 267 ? 2.832 -1.387 -7.120 1.00 85.56 267 ALA A CA 1
ATOM 2021 C C . ALA A 1 267 ? 3.551 -0.602 -8.227 1.00 85.56 267 ALA A C 1
ATOM 2023 O O . ALA A 1 267 ? 4.615 -1.025 -8.672 1.00 85.56 267 ALA A O 1
ATOM 2024 N N . GLY A 1 268 ? 3.024 0.571 -8.598 1.00 78.44 268 GLY A N 1
ATOM 2025 C CA . GLY A 1 268 ? 3.674 1.448 -9.572 1.00 78.44 268 GLY A CA 1
ATOM 2026 C C . GLY A 1 268 ? 5.061 1.897 -9.109 1.00 78.44 268 GLY A C 1
ATOM 2027 O O . GLY A 1 268 ? 6.016 1.809 -9.867 1.00 78.44 268 GLY A O 1
ATOM 2028 N N . LEU A 1 269 ? 5.205 2.276 -7.834 1.00 83.38 269 LEU A N 1
ATOM 2029 C CA . LEU A 1 269 ? 6.502 2.664 -7.275 1.00 83.38 269 LEU A CA 1
ATOM 2030 C C . LEU A 1 269 ? 7.519 1.512 -7.276 1.00 83.38 269 LEU A C 1
ATOM 2032 O O . LEU A 1 269 ? 8.692 1.763 -7.527 1.00 83.38 269 LEU A O 1
ATOM 2036 N N . ILE A 1 270 ? 7.095 0.269 -7.012 1.00 86.19 270 ILE A N 1
ATOM 2037 C CA . ILE A 1 270 ? 7.975 -0.912 -7.085 1.00 86.19 270 ILE A CA 1
ATOM 2038 C C . ILE A 1 270 ? 8.464 -1.140 -8.517 1.00 86.19 270 ILE A C 1
ATOM 2040 O O . ILE A 1 270 ? 9.640 -1.445 -8.711 1.00 86.19 270 ILE A O 1
ATOM 2044 N N . VAL A 1 271 ? 7.584 -0.976 -9.511 1.00 80.31 271 VAL A N 1
ATOM 2045 C CA . VAL A 1 271 ? 7.970 -1.064 -10.927 1.00 80.31 271 VAL A CA 1
ATOM 2046 C C . VAL A 1 271 ? 8.930 0.066 -11.306 1.00 80.31 271 VAL A C 1
ATOM 2048 O O . VAL A 1 271 ? 9.919 -0.201 -11.976 1.00 80.31 271 VAL A O 1
ATOM 2051 N N . SER A 1 272 ? 8.743 1.272 -10.763 1.00 75.06 272 SER A N 1
ATOM 2052 C CA . SER A 1 272 ? 9.689 2.395 -10.888 1.00 75.06 272 SER A CA 1
ATOM 2053 C C . SER A 1 272 ? 10.946 2.279 -9.996 1.00 75.06 272 SER A C 1
ATOM 2055 O O . SER A 1 272 ? 11.626 3.278 -9.751 1.00 75.06 272 SER A O 1
ATOM 2057 N N . GLY A 1 273 ? 11.242 1.095 -9.449 1.00 76.31 273 GLY A N 1
ATOM 2058 C CA . GLY A 1 273 ? 12.492 0.812 -8.734 1.00 76.31 273 GLY A CA 1
ATOM 2059 C C . GLY A 1 273 ? 12.479 1.019 -7.212 1.00 76.31 273 GLY A C 1
ATOM 2060 O O . GLY A 1 273 ? 13.534 0.922 -6.583 1.00 76.31 273 GLY A O 1
ATOM 2061 N N . LEU A 1 274 ? 11.330 1.285 -6.576 1.00 84.75 274 LEU A N 1
ATOM 2062 C CA . LEU A 1 274 ? 11.223 1.338 -5.108 1.00 84.75 274 LEU A CA 1
ATOM 2063 C C . LEU A 1 274 ? 11.399 -0.063 -4.496 1.00 84.75 274 LEU A C 1
ATOM 2065 O O . LEU A 1 274 ? 10.839 -1.043 -4.991 1.00 84.75 274 LEU A O 1
ATOM 2069 N N . SER A 1 275 ? 12.123 -0.170 -3.374 1.00 88.94 275 SER A N 1
ATOM 2070 C CA . SER A 1 275 ? 12.236 -1.456 -2.676 1.00 88.94 275 SER A CA 1
ATOM 2071 C C . SER A 1 275 ? 10.858 -1.937 -2.181 1.00 88.94 275 SER A C 1
ATOM 2073 O O . SER A 1 275 ? 10.076 -1.138 -1.644 1.00 88.94 275 SER A O 1
ATOM 2075 N N . PRO A 1 276 ? 10.520 -3.234 -2.322 1.00 92.19 276 PRO A N 1
ATOM 2076 C CA . PRO A 1 276 ? 9.265 -3.779 -1.803 1.00 92.19 276 PRO A CA 1
ATOM 2077 C C . PRO A 1 276 ? 9.063 -3.539 -0.302 1.00 92.19 276 PRO A C 1
ATOM 2079 O O . PRO A 1 276 ? 7.933 -3.335 0.145 1.00 92.19 276 PRO A O 1
ATOM 2082 N N . GLY A 1 277 ? 10.140 -3.501 0.483 1.00 93.62 277 GLY A N 1
ATOM 2083 C CA . GLY A 1 277 ? 10.122 -3.139 1.895 1.00 93.62 277 GLY A CA 1
ATOM 2084 C C . GLY A 1 277 ? 9.722 -1.683 2.136 1.00 93.62 277 GLY A C 1
ATOM 2085 O O . GLY A 1 277 ? 8.889 -1.420 3.004 1.00 93.62 277 GLY A O 1
ATOM 2086 N N . ALA A 1 278 ? 10.232 -0.730 1.352 1.00 92.38 278 ALA A N 1
ATOM 2087 C CA . ALA A 1 278 ? 9.807 0.671 1.424 1.00 92.38 278 ALA A CA 1
ATOM 2088 C C . ALA A 1 278 ? 8.348 0.858 0.980 1.00 92.38 278 ALA A C 1
ATOM 2090 O O . ALA A 1 278 ? 7.608 1.642 1.583 1.00 92.38 278 ALA A O 1
ATOM 2091 N N . ALA A 1 279 ? 7.903 0.082 -0.008 1.00 93.06 279 ALA A N 1
ATOM 2092 C CA . ALA A 1 279 ? 6.501 0.018 -0.398 1.00 93.06 279 ALA A CA 1
ATOM 2093 C C . ALA A 1 279 ? 5.617 -0.562 0.723 1.00 93.06 279 ALA A C 1
ATOM 2095 O O . ALA A 1 279 ? 4.548 -0.018 0.997 1.00 93.06 279 ALA A O 1
ATOM 2096 N N . LEU A 1 280 ? 6.062 -1.604 1.436 1.00 95.12 280 LEU A N 1
ATOM 2097 C CA . LEU A 1 280 ? 5.351 -2.115 2.612 1.00 95.12 280 LEU A CA 1
ATOM 2098 C C . LEU A 1 280 ? 5.233 -1.053 3.703 1.00 95.12 280 LEU A C 1
ATOM 2100 O O . LEU A 1 280 ? 4.158 -0.892 4.278 1.00 95.12 280 LEU A O 1
ATOM 2104 N N . VAL A 1 281 ? 6.320 -0.328 3.978 1.00 94.88 281 VAL A N 1
ATOM 2105 C CA . VAL A 1 281 ? 6.316 0.760 4.960 1.00 94.88 281 VAL A CA 1
ATOM 2106 C C . VAL A 1 281 ? 5.231 1.767 4.606 1.00 94.88 281 VAL A C 1
ATOM 2108 O O . VAL A 1 281 ? 4.385 2.043 5.448 1.00 94.88 281 VAL A O 1
ATOM 2111 N N . TYR A 1 282 ? 5.174 2.211 3.348 1.00 92.19 282 TYR A N 1
ATOM 2112 C CA . TYR A 1 282 ? 4.111 3.081 2.840 1.00 92.19 282 TYR A CA 1
ATOM 2113 C C . TYR A 1 282 ? 2.699 2.489 3.022 1.00 92.19 282 TYR A C 1
ATOM 2115 O O . TYR A 1 282 ? 1.780 3.198 3.438 1.00 92.19 282 TYR A O 1
ATOM 2123 N N . LEU A 1 283 ? 2.524 1.189 2.757 1.00 92.44 283 LEU A N 1
ATOM 2124 C CA . LEU A 1 283 ? 1.238 0.486 2.862 1.00 92.44 283 LEU A CA 1
ATOM 2125 C C . LEU A 1 283 ? 0.740 0.293 4.298 1.00 92.44 283 LEU A C 1
ATOM 2127 O O . LEU A 1 283 ? -0.470 0.134 4.482 1.00 92.44 283 LEU A O 1
ATOM 2131 N N . LEU A 1 284 ? 1.641 0.296 5.282 1.00 92.56 284 LEU A N 1
ATOM 2132 C CA . LEU A 1 284 ? 1.312 0.242 6.707 1.00 92.56 284 LEU A CA 1
ATOM 2133 C C . LEU A 1 284 ? 1.116 1.655 7.270 1.00 92.56 284 LEU A C 1
ATOM 2135 O O . LEU A 1 284 ? 0.084 1.961 7.861 1.00 92.56 284 LEU A O 1
ATOM 2139 N N . THR A 1 285 ? 2.062 2.566 7.031 1.00 91.44 285 THR A N 1
ATOM 2140 C CA . THR A 1 285 ? 2.005 3.903 7.630 1.00 91.44 285 THR A CA 1
ATOM 2141 C C . THR A 1 285 ? 0.925 4.784 7.013 1.00 91.44 285 THR A C 1
ATOM 2143 O O . THR A 1 285 ? 0.282 5.515 7.758 1.00 91.44 285 THR A O 1
ATOM 2146 N N . GLY A 1 286 ? 0.653 4.720 5.707 1.00 86.56 286 GLY A N 1
ATOM 2147 C CA . GLY A 1 286 ? -0.341 5.594 5.058 1.00 86.56 286 GLY A CA 1
ATOM 2148 C C . GLY A 1 286 ? -1.759 5.476 5.640 1.00 86.56 286 GLY A C 1
ATOM 2149 O O . GLY A 1 286 ? -2.294 6.466 6.141 1.00 86.56 286 GLY A O 1
ATOM 2150 N N . PRO A 1 287 ? -2.368 4.276 5.659 1.00 81.12 287 PRO A N 1
ATOM 2151 C CA . PRO A 1 287 ? -3.730 4.098 6.167 1.00 81.12 287 PRO A CA 1
ATOM 2152 C C . PRO A 1 287 ? -3.870 4.359 7.673 1.00 81.12 287 PRO A C 1
ATOM 2154 O O . PRO A 1 287 ? -4.926 4.815 8.122 1.00 81.12 287 PRO A O 1
ATOM 2157 N N . ALA A 1 288 ? -2.814 4.094 8.450 1.00 83.25 288 ALA A N 1
ATOM 2158 C CA . ALA A 1 288 ? -2.819 4.238 9.904 1.00 83.25 288 ALA A CA 1
ATOM 2159 C C . ALA A 1 288 ? -2.393 5.634 10.395 1.00 83.25 288 ALA A C 1
ATOM 2161 O O . ALA A 1 288 ? -2.724 6.027 11.521 1.00 83.25 288 ALA A O 1
ATOM 2162 N N . THR A 1 289 ? -1.668 6.410 9.584 1.00 82.31 289 THR A N 1
ATOM 2163 C CA . THR A 1 289 ? -1.108 7.705 9.986 1.00 82.31 289 THR A CA 1
ATOM 2164 C C . THR A 1 289 ? -1.524 8.793 9.005 1.00 82.31 289 THR A C 1
ATOM 2166 O O . THR A 1 289 ? -1.083 8.855 7.869 1.00 82.31 289 THR A O 1
ATOM 2169 N N . SER A 1 290 ? -2.414 9.670 9.466 1.00 79.94 290 SER A N 1
ATOM 2170 C CA . SER A 1 290 ? -2.843 10.840 8.708 1.00 79.94 290 SER A CA 1
ATOM 2171 C C . SER A 1 290 ? -2.994 12.043 9.626 1.00 79.94 290 SER A C 1
ATOM 2173 O O . SER A 1 290 ? -3.275 11.880 10.814 1.00 79.94 290 SER A O 1
ATOM 2175 N N . ILE A 1 291 ? -2.877 13.263 9.100 1.00 72.50 291 ILE A N 1
ATOM 2176 C CA . ILE A 1 291 ? -3.042 14.496 9.896 1.00 72.50 291 ILE A CA 1
ATOM 2177 C C . ILE A 1 291 ? -4.387 14.503 10.648 1.00 72.50 291 ILE A C 1
ATOM 2179 O O . ILE A 1 291 ? -4.450 14.904 11.814 1.00 72.50 291 ILE A O 1
ATOM 2183 N N . ALA A 1 292 ? -5.453 14.013 10.007 1.00 66.06 292 ALA A N 1
ATOM 2184 C CA . ALA A 1 292 ? -6.776 13.900 10.614 1.00 66.06 292 ALA A CA 1
ATOM 2185 C C . ALA A 1 292 ? -6.797 12.858 11.746 1.00 66.06 292 ALA A C 1
ATOM 2187 O O . ALA A 1 292 ? -7.206 13.176 12.866 1.00 66.06 292 ALA A O 1
ATOM 2188 N N . THR A 1 293 ? -6.287 11.650 11.484 1.00 76.81 293 THR A N 1
ATOM 2189 C CA . THR A 1 293 ? -6.201 10.558 12.467 1.00 76.81 293 THR A CA 1
ATOM 2190 C C . THR A 1 293 ? -5.352 10.975 13.665 1.00 76.81 293 THR A C 1
ATOM 2192 O O . THR A 1 293 ? -5.780 10.818 14.800 1.00 76.81 293 THR A O 1
ATOM 2195 N N . ILE A 1 294 ? -4.193 11.595 13.434 1.00 84.50 294 ILE A N 1
ATOM 2196 C CA . ILE A 1 294 ? -3.268 12.074 14.470 1.00 84.50 294 ILE A CA 1
ATOM 2197 C C . ILE A 1 294 ? -3.961 13.074 15.397 1.00 84.50 294 ILE A C 1
ATOM 2199 O O . ILE A 1 294 ? -3.890 12.940 16.618 1.00 84.50 294 ILE A O 1
ATOM 2203 N N . ASN A 1 295 ? -4.675 14.057 14.843 1.00 78.50 295 ASN A N 1
ATOM 2204 C CA . ASN A 1 295 ? -5.355 15.066 15.652 1.00 78.50 295 ASN A CA 1
ATOM 2205 C C . ASN A 1 295 ? -6.526 14.474 16.455 1.00 78.50 295 ASN A C 1
ATOM 2207 O O . ASN A 1 295 ? -6.685 14.785 17.637 1.00 78.50 295 ASN A O 1
ATOM 2211 N N . ILE A 1 296 ? -7.330 13.605 15.837 1.00 76.25 296 ILE A N 1
ATOM 2212 C CA . ILE A 1 296 ? -8.483 12.973 16.493 1.00 76.25 296 ILE A CA 1
ATOM 2213 C C . ILE A 1 296 ? -8.013 11.999 17.576 1.00 76.25 296 ILE A C 1
ATOM 2215 O O . ILE A 1 296 ? -8.484 12.080 18.707 1.00 76.25 296 ILE A O 1
ATOM 2219 N N . VAL A 1 297 ? -7.028 11.148 17.285 1.00 83.62 297 VAL A N 1
ATOM 2220 C CA . VAL A 1 297 ? -6.416 10.231 18.258 1.00 83.62 297 VAL A CA 1
ATOM 2221 C C . VAL A 1 297 ? -5.733 11.003 19.385 1.00 83.62 297 VAL A C 1
ATOM 2223 O O . VAL A 1 297 ? -5.899 10.649 20.550 1.00 83.62 297 VAL A O 1
ATOM 2226 N N . GLY A 1 298 ? -5.032 12.096 19.079 1.00 84.69 298 GLY A N 1
ATOM 2227 C CA . GLY A 1 298 ? -4.426 12.976 20.079 1.00 84.69 298 GLY A CA 1
ATOM 2228 C C . GLY A 1 298 ? -5.452 13.588 21.033 1.00 84.69 298 GLY A C 1
ATOM 2229 O O . GLY A 1 298 ? -5.217 13.617 22.240 1.00 84.69 298 GLY A O 1
ATOM 2230 N N . LYS A 1 299 ? -6.615 14.010 20.526 1.00 80.62 299 LYS A N 1
ATOM 2231 C CA . LYS A 1 299 ? -7.717 14.531 21.353 1.00 80.62 299 LYS A CA 1
ATOM 2232 C C . LYS A 1 299 ? -8.499 13.434 22.084 1.00 80.62 299 LYS A C 1
ATOM 2234 O O . LYS A 1 299 ? -8.965 13.679 23.189 1.00 80.62 299 LYS A O 1
ATOM 2239 N N . MET A 1 300 ? -8.634 12.247 21.492 1.00 80.31 300 MET A N 1
ATOM 2240 C CA . MET A 1 300 ? -9.424 11.136 22.036 1.00 80.31 300 MET A CA 1
ATOM 2241 C C . MET A 1 300 ? -8.656 10.294 23.068 1.00 80.31 300 MET A C 1
ATOM 2243 O O . MET A 1 300 ? -9.232 9.861 24.065 1.00 80.31 300 MET A O 1
ATOM 2247 N N . LEU A 1 301 ? -7.370 10.028 22.827 1.00 83.50 301 LEU A N 1
ATOM 2248 C CA . LEU A 1 301 ? -6.512 9.173 23.661 1.00 83.50 301 LEU A CA 1
ATOM 2249 C C . LEU A 1 301 ? -5.445 9.968 24.433 1.00 83.50 301 LEU A C 1
ATOM 2251 O O . LEU A 1 301 ? -4.891 9.463 25.410 1.00 83.50 301 LEU A O 1
ATOM 2255 N N . GLY A 1 302 ? -5.173 11.212 24.030 1.00 86.00 302 GLY A N 1
ATOM 2256 C CA . GLY A 1 302 ? -4.119 12.063 24.580 1.00 86.00 302 GLY A CA 1
ATOM 2257 C C . GLY A 1 302 ? -2.848 12.055 23.724 1.00 86.00 302 GLY A C 1
ATOM 2258 O O . GLY A 1 302 ? -2.400 11.013 23.243 1.00 86.00 302 GLY A O 1
ATOM 2259 N N . TYR A 1 303 ? -2.206 13.219 23.579 1.00 86.50 303 TYR A N 1
ATOM 2260 C CA . TYR A 1 303 ? -1.020 13.388 22.723 1.00 86.50 303 TYR A CA 1
ATOM 2261 C C . TYR A 1 303 ? 0.185 12.526 23.131 1.00 86.50 303 TYR A C 1
ATOM 2263 O O . TYR A 1 303 ? 0.970 12.133 22.273 1.00 86.50 303 TYR A O 1
ATOM 2271 N N . ARG A 1 304 ? 0.330 12.185 24.420 1.00 87.25 304 ARG A N 1
ATOM 2272 C CA . ARG A 1 304 ? 1.388 11.263 24.881 1.00 87.25 304 ARG A CA 1
ATOM 2273 C C . ARG A 1 304 ? 1.204 9.858 24.299 1.00 87.25 304 ARG A C 1
ATOM 2275 O O . ARG A 1 304 ? 2.158 9.265 23.810 1.00 87.25 304 ARG A O 1
ATOM 2282 N N . VAL A 1 305 ? -0.032 9.361 24.314 1.00 86.81 305 VAL A N 1
ATOM 2283 C CA . VAL A 1 305 ? -0.404 8.040 23.788 1.00 86.81 305 VAL A CA 1
ATOM 2284 C C . VAL A 1 305 ? -0.327 8.029 22.262 1.00 86.81 305 VAL A C 1
ATOM 2286 O O . VAL A 1 305 ? 0.184 7.078 21.680 1.00 86.81 305 VAL A O 1
ATOM 2289 N N . MET A 1 306 ? -0.755 9.119 21.622 1.00 89.38 306 MET A N 1
ATOM 2290 C CA . MET A 1 306 ? -0.669 9.316 20.172 1.00 89.38 306 MET A CA 1
ATOM 2291 C C . MET A 1 306 ? 0.770 9.207 19.642 1.00 89.38 306 MET A C 1
ATOM 2293 O O . MET A 1 306 ? 0.993 8.550 18.630 1.00 89.38 306 MET A O 1
ATOM 2297 N N . TRP A 1 307 ? 1.761 9.805 20.313 1.00 89.88 307 TRP A N 1
ATOM 2298 C CA . TRP A 1 307 ? 3.159 9.692 19.874 1.00 89.88 307 TRP A CA 1
ATOM 2299 C C . TRP A 1 307 ? 3.708 8.271 19.994 1.00 89.88 307 TRP A C 1
ATOM 2301 O O . TRP A 1 307 ? 4.448 7.830 19.121 1.00 89.88 307 TRP A O 1
ATOM 2311 N N . ALA A 1 308 ? 3.320 7.538 21.036 1.00 90.12 308 ALA A N 1
ATOM 2312 C CA . ALA A 1 308 ? 3.715 6.143 21.202 1.00 90.12 308 ALA A CA 1
ATOM 2313 C C . ALA A 1 308 ? 3.080 5.230 20.152 1.00 90.12 308 ALA A C 1
ATOM 2315 O O . ALA A 1 308 ? 3.760 4.377 19.589 1.00 90.12 308 ALA A O 1
ATOM 2316 N N . TYR A 1 309 ? 1.803 5.471 19.850 1.00 90.00 309 TYR A N 1
ATOM 2317 C CA . TYR A 1 309 ? 1.093 4.866 18.728 1.00 90.00 309 TYR A CA 1
ATOM 2318 C C . TYR A 1 309 ? 1.859 5.091 17.415 1.00 90.00 309 TYR A C 1
ATOM 2320 O O . TYR A 1 309 ? 2.251 4.122 16.772 1.00 90.00 309 TYR A O 1
ATOM 2328 N N . LEU A 1 310 ? 2.186 6.341 17.065 1.00 91.38 310 LEU A N 1
ATOM 2329 C CA . LEU A 1 310 ? 2.889 6.653 15.814 1.00 91.38 310 LEU A CA 1
ATOM 2330 C C . LEU A 1 310 ? 4.276 6.011 15.742 1.00 91.38 310 LEU A C 1
ATOM 2332 O O . LEU A 1 310 ? 4.622 5.392 14.739 1.00 91.38 310 LEU A O 1
ATOM 2336 N N . LEU A 1 311 ? 5.067 6.142 16.809 1.00 92.56 311 LEU A N 1
ATOM 2337 C CA . LEU A 1 311 ? 6.427 5.614 16.840 1.00 92.56 311 LEU A CA 1
ATOM 2338 C C . LEU A 1 311 ? 6.435 4.085 16.723 1.00 92.56 311 LEU A C 1
ATOM 2340 O O . LEU A 1 311 ? 7.285 3.534 16.032 1.00 92.56 311 LEU A O 1
ATOM 2344 N N . SER A 1 312 ? 5.479 3.405 17.360 1.00 94.12 312 SER A N 1
ATOM 2345 C CA . SER A 1 312 ? 5.375 1.947 17.284 1.00 94.12 312 SER A CA 1
ATOM 2346 C C . SER A 1 312 ? 5.089 1.451 15.865 1.00 94.12 312 SER A C 1
ATOM 2348 O O . SER A 1 312 ? 5.766 0.533 15.411 1.00 94.12 312 SER A O 1
ATOM 2350 N N . ILE A 1 313 ? 4.169 2.103 15.143 1.00 93.69 313 ILE A N 1
ATOM 2351 C CA . ILE A 1 313 ? 3.821 1.752 13.761 1.00 93.69 313 ILE A CA 1
ATOM 2352 C C . ILE A 1 313 ? 5.042 1.945 12.865 1.00 93.69 313 ILE A C 1
ATOM 2354 O O . ILE A 1 313 ? 5.391 1.047 12.109 1.00 93.69 313 ILE A O 1
ATOM 2358 N N . ILE A 1 314 ? 5.742 3.078 12.995 1.00 94.19 314 ILE A N 1
ATOM 2359 C CA . ILE A 1 314 ? 6.939 3.376 12.195 1.00 94.19 314 ILE A CA 1
ATOM 2360 C C . ILE A 1 314 ? 8.046 2.345 12.451 1.00 94.19 314 ILE A C 1
ATOM 2362 O O . ILE A 1 314 ? 8.637 1.836 11.501 1.00 94.19 314 ILE A O 1
ATOM 2366 N N . ILE A 1 315 ? 8.321 2.007 13.716 1.00 95.19 315 ILE A N 1
ATOM 2367 C CA . ILE A 1 315 ? 9.358 1.024 14.066 1.00 95.19 315 ILE A CA 1
ATOM 2368 C C . ILE A 1 315 ? 9.007 -0.354 13.499 1.00 95.19 315 ILE A C 1
ATOM 2370 O O . ILE A 1 315 ? 9.850 -0.976 12.855 1.00 95.19 315 ILE A O 1
ATOM 2374 N N . VAL A 1 316 ? 7.773 -0.826 13.707 1.00 96.25 316 VAL A N 1
ATOM 2375 C CA . VAL A 1 316 ? 7.345 -2.137 13.199 1.00 96.25 316 VAL A CA 1
ATOM 2376 C C . VAL A 1 316 ? 7.362 -2.159 11.676 1.00 96.25 316 VAL A C 1
ATOM 2378 O O . VAL A 1 316 ? 7.878 -3.116 11.103 1.00 96.25 316 VAL A O 1
ATOM 2381 N N . ALA A 1 317 ? 6.874 -1.104 11.023 1.00 95.75 317 ALA A N 1
ATOM 2382 C CA . ALA A 1 317 ? 6.878 -0.992 9.572 1.00 95.75 317 ALA A CA 1
ATOM 2383 C C . ALA A 1 317 ? 8.301 -1.076 9.007 1.00 95.75 317 ALA A C 1
ATOM 2385 O O . ALA A 1 317 ? 8.531 -1.858 8.091 1.00 95.75 317 ALA A O 1
ATOM 2386 N N . ILE A 1 318 ? 9.268 -0.342 9.573 1.00 95.56 318 ILE A N 1
ATOM 2387 C CA . ILE A 1 318 ? 10.672 -0.394 9.129 1.00 95.56 318 ILE A CA 1
ATOM 2388 C C . ILE A 1 318 ? 11.271 -1.784 9.377 1.00 95.56 318 ILE A C 1
ATOM 2390 O O . ILE A 1 318 ? 11.916 -2.335 8.490 1.00 95.56 318 ILE A O 1
ATOM 2394 N N . CYS A 1 319 ? 11.036 -2.388 10.546 1.00 96.31 319 CYS A N 1
ATOM 2395 C CA . CYS A 1 319 ? 11.523 -3.739 10.835 1.00 96.31 319 CYS A CA 1
ATOM 2396 C C . CYS A 1 319 ? 10.974 -4.777 9.844 1.00 96.31 319 CYS A C 1
ATOM 2398 O O . CYS A 1 319 ? 11.740 -5.578 9.312 1.00 96.31 319 CYS A O 1
ATOM 2400 N N . PHE A 1 320 ? 9.667 -4.754 9.569 1.00 96.38 320 PHE A N 1
ATOM 2401 C CA . PHE A 1 320 ? 9.047 -5.661 8.602 1.00 96.38 320 PHE A CA 1
ATOM 2402 C C . PHE A 1 320 ? 9.435 -5.330 7.160 1.00 96.38 320 PHE A C 1
ATOM 2404 O O . PHE A 1 320 ? 9.557 -6.253 6.359 1.00 96.38 320 PHE A O 1
ATOM 2411 N N . GLY A 1 321 ? 9.664 -4.060 6.828 1.00 95.94 321 GLY A N 1
ATOM 2412 C CA . GLY A 1 321 ? 10.169 -3.635 5.525 1.00 95.94 321 GLY A CA 1
ATOM 2413 C C . GLY A 1 321 ? 11.563 -4.195 5.260 1.00 95.94 321 GLY A C 1
ATOM 2414 O O . GLY A 1 321 ? 11.772 -4.848 4.244 1.00 95.94 321 GLY A O 1
ATOM 2415 N N . LEU A 1 322 ? 12.488 -4.037 6.212 1.00 94.25 322 LEU A N 1
ATOM 2416 C CA . LEU A 1 322 ? 13.842 -4.599 6.116 1.00 94.25 322 LEU A CA 1
ATOM 2417 C C . LEU A 1 322 ? 13.821 -6.123 6.046 1.00 94.25 322 LEU A C 1
ATOM 2419 O O . LEU A 1 322 ? 14.579 -6.721 5.288 1.00 94.25 322 LEU A O 1
ATOM 2423 N N . MET A 1 323 ? 12.942 -6.755 6.825 1.00 95.31 323 MET A N 1
ATOM 2424 C CA . MET A 1 323 ? 12.784 -8.200 6.773 1.00 95.31 323 MET A CA 1
ATOM 2425 C C . MET A 1 323 ? 12.259 -8.641 5.398 1.00 95.31 323 MET A C 1
ATOM 2427 O O . MET A 1 323 ? 12.810 -9.580 4.838 1.00 95.31 323 MET A O 1
ATOM 2431 N N . LEU A 1 324 ? 11.281 -7.945 4.808 1.00 93.94 324 LEU A N 1
ATOM 2432 C CA . LEU A 1 324 ? 10.774 -8.260 3.466 1.00 93.94 324 LEU A CA 1
ATOM 2433 C C . LEU A 1 324 ? 11.855 -8.101 2.393 1.00 93.94 324 LEU A C 1
ATOM 2435 O O . LEU A 1 324 ? 12.008 -8.990 1.554 1.00 93.94 324 LEU A O 1
ATOM 2439 N N . ASP A 1 325 ? 12.615 -7.005 2.452 1.00 91.44 325 ASP A N 1
ATOM 2440 C CA . ASP A 1 325 ? 13.708 -6.749 1.514 1.00 91.44 325 ASP A CA 1
ATOM 2441 C C . ASP A 1 325 ? 14.783 -7.845 1.595 1.00 91.44 325 ASP A C 1
ATOM 2443 O O . ASP A 1 325 ? 15.342 -8.240 0.577 1.00 91.44 325 ASP A O 1
ATOM 2447 N N . PHE A 1 326 ? 15.012 -8.410 2.785 1.00 89.19 326 PHE A N 1
ATOM 2448 C CA . PHE A 1 326 ? 15.991 -9.474 2.989 1.00 89.19 326 PHE A CA 1
ATOM 2449 C C . PHE A 1 326 ? 15.607 -10.825 2.358 1.00 89.19 326 PHE A C 1
ATOM 2451 O O . PHE A 1 326 ? 16.491 -11.508 1.848 1.00 89.19 326 PHE A O 1
ATOM 2458 N N . PHE A 1 327 ? 14.335 -11.254 2.411 1.00 91.25 327 PHE A N 1
ATOM 2459 C CA . PHE A 1 327 ? 13.958 -12.620 1.983 1.00 91.25 327 PHE A CA 1
ATOM 2460 C C . PHE A 1 327 ? 13.052 -12.701 0.746 1.00 91.25 327 PHE A C 1
ATOM 2462 O O . PHE A 1 327 ? 12.925 -13.784 0.174 1.00 91.25 327 PHE A O 1
ATOM 2469 N N . ALA A 1 328 ? 12.377 -11.618 0.350 1.00 89.31 328 ALA A N 1
ATOM 2470 C CA . ALA A 1 328 ? 11.325 -11.676 -0.670 1.00 89.31 328 ALA A CA 1
ATOM 2471 C C . ALA A 1 328 ? 11.274 -10.481 -1.633 1.00 89.31 328 ALA A C 1
ATOM 2473 O O . ALA A 1 328 ? 10.330 -10.409 -2.425 1.00 89.31 328 ALA A O 1
ATOM 2474 N N . ALA A 1 329 ? 12.266 -9.582 -1.620 1.00 85.50 329 ALA A N 1
ATOM 2475 C CA . ALA A 1 329 ? 12.302 -8.429 -2.523 1.00 85.50 329 ALA A CA 1
ATOM 2476 C C . ALA A 1 329 ? 12.086 -8.832 -3.992 1.00 85.50 329 ALA A C 1
ATOM 2478 O O . ALA A 1 329 ? 11.177 -8.332 -4.654 1.00 85.50 329 ALA A O 1
ATOM 2479 N N . ASP A 1 330 ? 12.866 -9.792 -4.487 1.00 83.50 330 ASP A N 1
ATOM 2480 C CA . ASP A 1 330 ? 12.838 -10.155 -5.907 1.00 83.50 330 ASP A CA 1
ATOM 2481 C C . ASP A 1 330 ? 11.524 -10.823 -6.316 1.00 83.50 330 ASP A C 1
ATOM 2483 O O . ASP A 1 330 ? 10.996 -10.551 -7.391 1.00 83.50 330 ASP A O 1
ATOM 2487 N N . ILE A 1 331 ? 10.938 -11.634 -5.429 1.00 86.38 331 ILE A N 1
ATOM 2488 C CA . ILE A 1 331 ? 9.660 -12.314 -5.683 1.00 86.38 331 ILE A CA 1
ATOM 2489 C C . ILE A 1 331 ? 8.521 -11.293 -5.776 1.00 86.38 331 ILE A C 1
ATOM 2491 O O . ILE A 1 331 ? 7.670 -11.384 -6.666 1.00 86.38 331 ILE A O 1
ATOM 2495 N N . VAL A 1 332 ? 8.495 -10.314 -4.866 1.00 88.38 332 VAL A N 1
ATOM 2496 C CA . VAL A 1 332 ? 7.461 -9.269 -4.859 1.00 88.38 332 VAL A CA 1
ATOM 2497 C C . VAL A 1 332 ? 7.633 -8.335 -6.057 1.00 88.38 332 VAL A C 1
ATOM 2499 O O . VAL A 1 332 ? 6.646 -8.025 -6.723 1.00 88.38 332 VAL A O 1
ATOM 2502 N N . ARG A 1 333 ? 8.871 -7.943 -6.387 1.00 85.38 333 ARG A N 1
ATOM 2503 C CA . ARG A 1 333 ? 9.161 -7.104 -7.559 1.00 85.38 333 ARG A CA 1
ATOM 2504 C C . ARG A 1 333 ? 8.746 -7.795 -8.857 1.00 85.38 333 ARG A C 1
ATOM 2506 O O . ARG A 1 333 ? 8.022 -7.201 -9.649 1.00 85.38 333 ARG A O 1
ATOM 2513 N N . ALA A 1 334 ? 9.121 -9.063 -9.037 1.00 80.50 334 ALA A N 1
ATOM 2514 C CA . ALA A 1 334 ? 8.716 -9.850 -10.199 1.00 80.50 334 ALA A CA 1
ATOM 2515 C C . ALA A 1 334 ? 7.187 -9.961 -10.307 1.00 80.50 334 ALA A C 1
ATOM 2517 O O . ALA A 1 334 ? 6.632 -9.791 -11.389 1.00 80.50 334 ALA A O 1
ATOM 2518 N N . SER A 1 335 ? 6.495 -10.175 -9.182 1.00 85.62 335 SER A N 1
ATOM 2519 C CA . SER A 1 335 ? 5.028 -10.235 -9.157 1.00 85.62 335 SER A CA 1
ATOM 2520 C C . SER A 1 335 ? 4.386 -8.919 -9.606 1.00 85.62 335 SER A C 1
ATOM 2522 O O . SER A 1 335 ? 3.435 -8.951 -10.382 1.00 85.62 335 SER A O 1
ATOM 2524 N N . ALA A 1 336 ? 4.917 -7.773 -9.166 1.00 82.12 336 ALA A N 1
ATOM 2525 C CA . ALA A 1 336 ? 4.408 -6.456 -9.550 1.00 82.12 336 ALA A CA 1
ATOM 2526 C C . ALA A 1 336 ? 4.625 -6.146 -11.038 1.00 82.12 336 ALA A C 1
ATOM 2528 O O . ALA A 1 336 ? 3.714 -5.663 -11.710 1.00 82.12 336 ALA A O 1
ATOM 2529 N N . VAL A 1 337 ? 5.802 -6.483 -11.575 1.00 80.06 337 VAL A N 1
ATOM 2530 C CA . VAL A 1 337 ? 6.106 -6.312 -13.004 1.00 80.06 337 VAL A CA 1
ATOM 2531 C C . VAL A 1 337 ? 5.187 -7.182 -13.861 1.00 80.06 337 VAL A C 1
ATOM 2533 O O . VAL A 1 337 ? 4.618 -6.684 -14.830 1.00 80.06 337 VAL A O 1
ATOM 2536 N N . VAL A 1 338 ? 4.992 -8.452 -13.492 1.00 81.06 338 VAL A N 1
ATOM 2537 C CA . VAL A 1 338 ? 4.085 -9.366 -14.206 1.00 81.06 338 VAL A CA 1
ATOM 2538 C C . VAL A 1 338 ? 2.641 -8.870 -14.134 1.00 81.06 338 VAL A C 1
ATOM 2540 O O . VAL A 1 338 ? 1.950 -8.870 -15.148 1.00 81.06 338 VAL A O 1
ATOM 2543 N N . ALA A 1 339 ? 2.182 -8.409 -12.970 1.00 75.94 339 ALA A N 1
ATOM 2544 C CA . ALA A 1 339 ? 0.817 -7.917 -12.808 1.00 75.94 339 ALA A CA 1
ATOM 2545 C C . ALA A 1 339 ? 0.509 -6.701 -13.699 1.00 75.94 339 ALA A C 1
ATOM 2547 O O . ALA A 1 339 ? -0.603 -6.599 -14.203 1.00 75.94 339 ALA A O 1
ATOM 2548 N N . LEU A 1 340 ? 1.478 -5.804 -13.917 1.00 72.38 340 LEU A N 1
ATOM 2549 C CA . LEU A 1 340 ? 1.278 -4.598 -14.729 1.00 72.38 340 LEU A CA 1
ATOM 2550 C C . LEU A 1 340 ? 1.607 -4.777 -16.223 1.00 72.38 340 LEU A C 1
ATOM 2552 O O . LEU A 1 340 ? 1.123 -3.987 -17.027 1.00 72.38 340 LEU A O 1
ATOM 2556 N N . ASN A 1 341 ? 2.386 -5.799 -16.605 1.00 71.06 341 ASN A N 1
ATOM 2557 C CA . ASN A 1 341 ? 2.864 -5.978 -17.987 1.00 71.06 341 ASN A CA 1
ATOM 2558 C C . ASN A 1 341 ? 2.428 -7.290 -18.667 1.00 71.06 341 ASN A C 1
ATOM 2560 O O . ASN A 1 341 ? 2.779 -7.518 -19.826 1.00 71.06 341 ASN A O 1
ATOM 2564 N N . SER A 1 342 ? 1.719 -8.194 -17.983 1.00 67.25 342 SER A N 1
ATOM 2565 C CA . SER A 1 342 ? 1.389 -9.504 -18.564 1.00 67.25 342 SER A CA 1
ATOM 2566 C C . SER A 1 342 ? 0.346 -9.428 -19.684 1.00 67.25 342 SER A C 1
ATOM 2568 O O . SER A 1 342 ? -0.701 -8.795 -19.564 1.00 67.25 342 SER A O 1
ATOM 2570 N N . ALA A 1 343 ? 0.620 -10.136 -20.785 1.00 60.81 343 ALA A N 1
ATOM 2571 C CA . ALA A 1 343 ? -0.358 -10.383 -21.835 1.00 60.81 343 ALA A CA 1
ATOM 2572 C C . ALA A 1 343 ? -1.341 -11.467 -21.369 1.00 60.81 343 ALA A C 1
ATOM 2574 O O . ALA A 1 343 ? -0.993 -12.645 -21.251 1.00 60.81 343 ALA A O 1
ATOM 2575 N N . ASP A 1 344 ? -2.577 -11.068 -21.087 1.00 68.50 344 ASP A N 1
ATOM 2576 C CA . ASP A 1 344 ? -3.612 -11.984 -20.623 1.00 68.50 344 ASP A CA 1
ATOM 2577 C C . ASP A 1 344 ? -4.043 -12.992 -21.694 1.00 68.50 344 ASP A C 1
ATOM 2579 O O . ASP A 1 344 ? -4.233 -12.672 -22.869 1.00 68.50 344 ASP A O 1
ATOM 2583 N N . SER A 1 345 ? -4.353 -14.213 -21.252 1.00 77.62 345 SER A N 1
ATOM 2584 C CA . SER A 1 345 ? -5.127 -15.153 -22.070 1.00 77.62 345 SER A CA 1
ATOM 2585 C C . SER A 1 345 ? -6.481 -14.551 -22.483 1.00 77.62 345 SER A C 1
ATOM 2587 O O . SER A 1 345 ? -7.065 -13.745 -21.754 1.00 77.62 345 SER A O 1
ATOM 2589 N N . THR A 1 346 ? -7.057 -15.021 -23.593 1.00 80.38 346 THR A N 1
ATOM 2590 C CA . THR A 1 346 ? -8.359 -14.544 -24.099 1.00 80.38 346 THR A CA 1
ATOM 2591 C C . THR A 1 346 ? -9.473 -14.584 -23.051 1.00 80.38 346 THR A C 1
ATOM 2593 O O . THR A 1 346 ? -10.303 -13.680 -23.001 1.00 80.38 346 THR A O 1
ATOM 2596 N N . PHE A 1 347 ? -9.485 -15.601 -22.184 1.00 82.19 347 PHE A N 1
ATOM 2597 C CA . PHE A 1 347 ? -10.452 -15.693 -21.092 1.00 82.19 347 PHE A CA 1
ATOM 2598 C C . PHE A 1 347 ? -10.284 -14.551 -20.081 1.00 82.19 347 PHE A C 1
ATOM 2600 O O . PHE A 1 347 ? -11.247 -13.843 -19.788 1.00 82.19 347 PHE A O 1
ATOM 2607 N N . TRP A 1 348 ? -9.062 -14.343 -19.584 1.00 81.44 348 TRP A N 1
ATOM 2608 C CA . TRP A 1 348 ? -8.768 -13.295 -18.604 1.00 81.44 348 TRP A CA 1
ATOM 2609 C C . TRP A 1 348 ? -9.000 -11.894 -19.165 1.00 81.44 348 TRP A C 1
ATOM 2611 O O . TRP A 1 348 ? -9.565 -11.063 -18.457 1.00 81.44 348 TRP A O 1
ATOM 2621 N N . MET A 1 349 ? -8.719 -11.668 -20.453 1.00 83.31 349 MET A N 1
ATOM 2622 C CA . MET A 1 349 ? -9.080 -10.415 -21.119 1.00 83.31 349 MET A CA 1
ATOM 2623 C C . MET A 1 349 ? -10.588 -10.140 -21.066 1.00 83.31 349 MET A C 1
ATOM 2625 O O . MET A 1 349 ? -11.005 -9.035 -20.720 1.00 83.31 349 MET A O 1
ATOM 2629 N N . ILE A 1 350 ? -11.428 -11.136 -21.372 1.00 87.31 350 ILE A N 1
ATOM 2630 C CA . ILE A 1 350 ? -12.893 -10.976 -21.334 1.00 87.31 350 ILE A CA 1
ATOM 2631 C C . ILE A 1 350 ? -13.357 -10.659 -19.909 1.00 87.31 350 ILE A C 1
ATOM 2633 O O . ILE A 1 350 ? -14.171 -9.755 -19.711 1.00 87.31 350 ILE A O 1
ATOM 2637 N N . VAL A 1 351 ? -12.831 -11.380 -18.917 1.00 88.38 351 VAL A N 1
ATOM 2638 C CA . VAL A 1 351 ? -13.201 -11.190 -17.509 1.00 88.38 351 VAL A CA 1
ATOM 2639 C C . VAL A 1 351 ? -12.785 -9.805 -17.011 1.00 88.38 351 VAL A C 1
ATOM 2641 O O . VAL A 1 351 ? -13.623 -9.102 -16.444 1.00 88.38 351 VAL A O 1
ATOM 2644 N N . LYS A 1 352 ? -11.537 -9.380 -17.248 1.00 87.31 352 LYS A N 1
ATOM 2645 C CA . LYS A 1 352 ? -11.049 -8.052 -16.845 1.00 87.31 352 LYS A CA 1
ATOM 2646 C C . LYS A 1 352 ? -11.785 -6.933 -17.578 1.00 87.31 352 LYS A C 1
ATOM 2648 O O . LYS A 1 352 ? -12.195 -5.971 -16.942 1.00 87.31 352 LYS A O 1
ATOM 2653 N N . THR A 1 353 ? -12.072 -7.089 -18.872 1.00 91.31 353 THR A N 1
ATOM 2654 C CA . THR A 1 353 ? -12.867 -6.105 -19.631 1.00 91.31 353 THR A CA 1
ATOM 2655 C C . THR A 1 353 ? -14.280 -5.970 -19.064 1.00 91.31 353 THR A C 1
ATOM 2657 O O . THR A 1 353 ? -14.760 -4.857 -18.847 1.00 91.31 353 THR A O 1
ATOM 2660 N N . ALA A 1 354 ? -14.949 -7.089 -18.767 1.00 93.38 354 ALA A N 1
ATOM 2661 C CA . ALA A 1 354 ? -16.270 -7.066 -18.145 1.00 93.38 354 ALA A CA 1
ATOM 2662 C C . ALA A 1 354 ? -16.227 -6.422 -16.749 1.00 93.38 354 ALA A C 1
ATOM 2664 O O . ALA A 1 354 ? -17.074 -5.585 -16.435 1.00 93.38 354 ALA A O 1
ATOM 2665 N N . ALA A 1 355 ? -15.223 -6.762 -15.936 1.00 93.00 355 ALA A N 1
ATOM 2666 C CA . ALA A 1 355 ? -15.001 -6.169 -14.621 1.00 93.00 355 ALA A CA 1
ATOM 2667 C C . ALA A 1 355 ? -14.762 -4.654 -14.706 1.00 93.00 355 ALA A C 1
ATOM 2669 O O . ALA A 1 355 ? -15.418 -3.894 -13.995 1.00 93.00 355 ALA A O 1
ATOM 2670 N N . ALA A 1 356 ? -13.905 -4.202 -15.620 1.00 93.12 356 ALA A N 1
ATOM 2671 C CA . ALA A 1 356 ? -13.626 -2.792 -15.853 1.00 93.12 356 ALA A CA 1
ATOM 2672 C C . ALA A 1 356 ? -14.902 -2.028 -16.224 1.00 93.12 356 ALA A C 1
ATOM 2674 O O . ALA A 1 356 ? -15.197 -1.008 -15.607 1.00 93.12 356 ALA A O 1
ATOM 2675 N N . ILE A 1 357 ? -15.719 -2.559 -17.143 1.00 95.00 357 ILE A N 1
ATOM 2676 C CA . ILE A 1 357 ? -16.997 -1.943 -17.533 1.00 95.00 357 ILE A CA 1
ATOM 2677 C C . ILE A 1 357 ? -17.959 -1.870 -16.342 1.00 95.00 357 ILE A C 1
ATOM 2679 O O . ILE A 1 357 ? -18.528 -0.810 -16.074 1.00 95.00 357 ILE A O 1
ATOM 2683 N N . ILE A 1 358 ? -18.138 -2.973 -15.606 1.00 94.44 358 ILE A N 1
ATOM 2684 C CA . ILE A 1 358 ? -19.024 -3.019 -14.433 1.00 94.44 358 ILE A CA 1
ATOM 2685 C C . ILE A 1 358 ? -18.565 -2.002 -13.387 1.00 94.44 358 ILE A C 1
ATOM 2687 O O . ILE A 1 358 ? -19.391 -1.259 -12.850 1.00 94.44 358 ILE A O 1
ATOM 2691 N N . PHE A 1 359 ? -17.262 -1.941 -13.114 1.00 91.94 359 PHE A N 1
ATOM 2692 C CA . PHE A 1 359 ? -16.694 -1.015 -12.147 1.00 91.94 359 PHE A CA 1
ATOM 2693 C C . PHE A 1 359 ? -16.854 0.440 -12.601 1.00 91.94 359 PHE A C 1
ATOM 2695 O O . PHE A 1 359 ? -17.341 1.259 -11.823 1.00 91.94 359 PHE A O 1
ATOM 2702 N N . SER A 1 360 ? -16.577 0.759 -13.872 1.00 93.56 360 SER A N 1
ATOM 2703 C CA . SER A 1 360 ? -16.814 2.092 -14.442 1.00 93.56 360 SER A CA 1
ATOM 2704 C C . SER A 1 360 ? -18.272 2.525 -14.297 1.00 93.56 360 SER A C 1
ATOM 2706 O O . SER A 1 360 ? -18.531 3.650 -13.877 1.00 93.56 360 SER A O 1
ATOM 2708 N N . VAL A 1 361 ? -19.233 1.643 -14.589 1.00 94.50 361 VAL A N 1
ATOM 2709 C CA . VAL A 1 361 ? -20.667 1.947 -14.443 1.00 94.50 361 VAL A CA 1
ATOM 2710 C C . VAL A 1 361 ? -21.014 2.277 -12.991 1.00 94.50 361 VAL A C 1
ATOM 2712 O O . VAL A 1 361 ? -21.708 3.263 -12.736 1.00 94.50 361 VAL A O 1
ATOM 2715 N N . HIS A 1 362 ? -20.505 1.503 -12.033 1.00 92.50 362 HIS A N 1
ATOM 2716 C CA . HIS A 1 362 ? -20.772 1.748 -10.618 1.00 92.50 362 HIS A CA 1
ATOM 2717 C C . HIS A 1 362 ? -20.102 3.030 -10.104 1.00 92.50 362 HIS A C 1
ATOM 2719 O O . HIS A 1 362 ? -20.727 3.777 -9.352 1.00 92.50 362 HIS A O 1
ATOM 2725 N N . VAL A 1 363 ? -18.879 3.338 -10.546 1.00 90.50 363 VAL A N 1
ATOM 2726 C CA . VAL A 1 363 ? -18.198 4.605 -10.225 1.00 90.50 363 VAL A CA 1
ATOM 2727 C C . VAL A 1 363 ? -18.963 5.796 -10.808 1.00 90.50 363 VAL A C 1
ATOM 2729 O O . VAL A 1 363 ? -19.186 6.785 -10.111 1.00 90.50 363 VAL A O 1
ATOM 2732 N N . LEU A 1 364 ? -19.445 5.700 -12.052 1.00 92.56 364 LEU A N 1
ATOM 2733 C CA . LEU A 1 364 ? -20.274 6.742 -12.665 1.00 92.56 364 LEU A CA 1
ATOM 2734 C C . LEU A 1 364 ? -21.589 6.943 -11.905 1.00 92.56 364 LEU A C 1
ATOM 2736 O O . LEU A 1 364 ? -21.995 8.082 -11.670 1.00 92.56 364 LEU A O 1
ATOM 2740 N N . PHE A 1 365 ? -22.237 5.858 -11.475 1.00 90.62 365 PHE A N 1
ATOM 2741 C CA . PHE A 1 365 ? -23.453 5.932 -10.666 1.00 90.62 365 PHE A CA 1
ATOM 2742 C C . PHE A 1 365 ? -23.183 6.567 -9.293 1.00 90.62 365 PHE A C 1
ATOM 2744 O O . PHE A 1 365 ? -23.918 7.460 -8.868 1.00 90.62 365 PHE A O 1
ATOM 2751 N N . SER A 1 366 ? -22.083 6.182 -8.644 1.00 87.94 366 SER A N 1
ATOM 2752 C CA . SER A 1 366 ? -21.598 6.778 -7.396 1.00 87.94 366 SER A CA 1
ATOM 2753 C C . SER A 1 366 ? -21.375 8.291 -7.523 1.00 87.94 366 SER A C 1
ATOM 2755 O O . SER A 1 366 ? -21.851 9.093 -6.712 1.00 87.94 366 SER A O 1
ATOM 2757 N N . PHE A 1 367 ? -20.742 8.722 -8.614 1.00 88.69 367 PHE A N 1
ATOM 2758 C CA . PHE A 1 367 ? -20.508 10.140 -8.883 1.00 88.69 367 PHE A CA 1
ATOM 2759 C C . PHE A 1 367 ? -21.814 10.870 -9.226 1.00 88.69 367 PHE A C 1
ATOM 2761 O O . PHE A 1 367 ? -22.000 12.018 -8.812 1.00 88.69 367 PHE A O 1
ATOM 2768 N N . GLY A 1 368 ? -22.759 10.194 -9.888 1.00 86.19 368 GLY A N 1
ATOM 2769 C CA . GLY A 1 368 ? -24.128 10.667 -10.105 1.00 86.19 368 GLY A CA 1
ATOM 2770 C C . GLY A 1 368 ? -24.892 10.912 -8.798 1.00 86.19 368 GLY A C 1
ATOM 2771 O O . GLY A 1 368 ? -25.610 11.909 -8.682 1.00 86.19 368 GLY A O 1
ATOM 2772 N N . ARG A 1 369 ? -24.655 10.085 -7.770 1.00 85.62 369 ARG A N 1
ATOM 2773 C CA . ARG A 1 369 ? -25.134 10.292 -6.388 1.00 85.62 369 ARG A CA 1
ATOM 2774 C C . ARG A 1 369 ? -24.389 11.405 -5.634 1.00 85.62 369 ARG A C 1
ATOM 2776 O O . ARG A 1 369 ? -24.741 11.709 -4.499 1.00 85.62 369 ARG A O 1
ATOM 2783 N N . LYS A 1 370 ? -23.419 12.074 -6.272 1.00 84.00 370 LYS A N 1
ATOM 2784 C CA . LYS A 1 370 ? -22.607 13.180 -5.727 1.00 84.00 370 LYS A CA 1
ATOM 2785 C C . LYS A 1 370 ? -21.707 12.782 -4.550 1.00 84.00 370 LYS A C 1
ATOM 2787 O O . LYS A 1 370 ? -21.354 13.658 -3.757 1.00 84.00 370 LYS A O 1
ATOM 2792 N N . SER A 1 371 ? -21.286 11.515 -4.467 1.00 78.31 371 SER A N 1
ATOM 2793 C CA . SER A 1 371 ? -20.401 11.038 -3.388 1.00 78.31 371 SER A CA 1
ATOM 2794 C C . SER A 1 371 ? -19.084 11.837 -3.313 1.00 78.31 371 SER A C 1
ATOM 2796 O O . SER A 1 371 ? -18.623 12.182 -2.229 1.00 78.31 371 SER A O 1
ATOM 2798 N N . TYR A 1 372 ? -18.553 12.286 -4.459 1.00 80.00 372 TYR A N 1
ATOM 2799 C CA . TYR A 1 372 ? -17.316 13.075 -4.550 1.00 80.00 372 TYR A CA 1
ATOM 2800 C C . TYR A 1 372 ? -17.325 14.409 -3.774 1.00 80.00 372 TYR A C 1
ATOM 2802 O O . TYR A 1 372 ? -16.263 14.977 -3.522 1.00 80.00 372 TYR A O 1
ATOM 2810 N N . ARG A 1 373 ? -18.491 14.957 -3.399 1.00 78.88 373 ARG A N 1
ATOM 2811 C CA . ARG A 1 373 ? -18.574 16.287 -2.766 1.00 78.88 373 ARG A CA 1
ATOM 2812 C C . ARG A 1 373 ? -17.926 16.340 -1.387 1.00 78.88 373 ARG A C 1
ATOM 2814 O O . ARG A 1 373 ? -17.224 17.310 -1.108 1.00 78.88 373 ARG A O 1
ATOM 2821 N N . ALA A 1 374 ? -18.168 15.333 -0.550 1.00 72.44 374 ALA A N 1
ATOM 2822 C CA . ALA A 1 374 ? -17.623 15.298 0.804 1.00 72.44 374 ALA A CA 1
ATOM 2823 C C . ALA A 1 374 ? -16.082 15.189 0.793 1.00 72.44 374 ALA A C 1
ATOM 2825 O O . ALA A 1 374 ? -15.440 16.086 1.342 1.00 72.44 374 ALA A O 1
ATOM 2826 N N . PRO A 1 375 ? -15.464 14.237 0.059 1.00 69.94 375 PRO A N 1
ATOM 2827 C CA . PRO A 1 375 ? -14.007 14.165 -0.074 1.00 69.94 375 PRO A CA 1
ATOM 2828 C C . PRO A 1 375 ? -13.365 15.449 -0.615 1.00 69.94 375 PRO A C 1
ATOM 2830 O O . PRO A 1 375 ? -12.334 15.899 -0.116 1.00 69.94 375 PRO A O 1
ATOM 2833 N N . VAL A 1 376 ? -13.981 16.083 -1.620 1.00 80.38 376 VAL A N 1
ATOM 2834 C CA . VAL A 1 376 ? -13.472 17.341 -2.194 1.00 80.38 376 VAL A CA 1
ATOM 2835 C C . VAL A 1 376 ? -13.515 18.479 -1.172 1.00 80.38 376 VAL A C 1
ATOM 2837 O O . VAL A 1 376 ? -12.605 19.312 -1.123 1.00 80.38 376 VAL A O 1
ATOM 2840 N N . GLN A 1 377 ? -14.556 18.532 -0.342 1.00 76.12 377 GLN A N 1
ATOM 2841 C CA . GLN A 1 377 ? -14.665 19.531 0.714 1.00 76.12 377 GLN A CA 1
ATOM 2842 C C . GLN A 1 377 ? -13.638 19.291 1.827 1.00 76.12 377 GLN A C 1
ATOM 2844 O O . GLN A 1 377 ? -13.019 20.252 2.290 1.00 76.12 377 GLN A O 1
ATOM 2849 N N . ASP A 1 378 ? -13.385 18.034 2.185 1.00 69.44 378 ASP A N 1
ATOM 2850 C CA . ASP A 1 378 ? -12.335 17.663 3.133 1.00 69.44 378 ASP A CA 1
ATOM 2851 C C . ASP A 1 378 ? -10.944 18.044 2.625 1.00 69.44 378 ASP A C 1
ATOM 2853 O O . ASP A 1 378 ? -10.188 18.687 3.357 1.00 69.44 378 ASP A O 1
ATOM 2857 N N . LEU A 1 379 ? -10.630 17.765 1.356 1.00 71.31 379 LEU A N 1
ATOM 2858 C CA . LEU A 1 379 ? -9.380 18.206 0.726 1.00 71.31 379 LEU A CA 1
ATOM 2859 C C . LEU A 1 379 ? -9.228 19.728 0.768 1.00 71.31 379 LEU A C 1
ATOM 2861 O O . LEU A 1 379 ? -8.154 20.239 1.086 1.00 71.31 379 LEU A O 1
ATOM 2865 N N . LYS A 1 380 ? -10.305 20.473 0.499 1.00 76.94 380 LYS A N 1
ATOM 2866 C CA . LYS A 1 380 ? -10.290 21.939 0.578 1.00 76.94 380 LYS A CA 1
ATOM 2867 C C . LYS A 1 380 ? -10.027 22.423 2.004 1.00 76.94 380 LYS A C 1
ATOM 2869 O O . LYS A 1 380 ? -9.221 23.332 2.201 1.00 76.94 380 LYS A O 1
ATOM 2874 N N . ASN A 1 381 ? -10.678 21.819 2.994 1.00 74.56 381 ASN A N 1
ATOM 2875 C CA . ASN A 1 381 ? -10.486 22.159 4.402 1.00 74.56 381 ASN A CA 1
ATOM 2876 C C . ASN A 1 381 ? -9.049 21.863 4.849 1.00 74.56 381 ASN A C 1
ATOM 2878 O O . ASN A 1 381 ? -8.404 22.727 5.446 1.00 74.56 381 ASN A O 1
ATOM 2882 N N . GLN A 1 382 ? -8.518 20.693 4.487 1.00 67.06 382 GLN A N 1
ATOM 2883 C CA . GLN A 1 382 ? -7.132 20.313 4.754 1.00 67.06 382 GLN A CA 1
ATOM 2884 C C . GLN A 1 382 ? -6.145 21.270 4.081 1.00 67.06 382 GLN A C 1
ATOM 2886 O O . GLN A 1 382 ? -5.226 21.751 4.742 1.00 67.06 382 GLN A O 1
ATOM 2891 N N . ALA A 1 383 ? -6.363 21.624 2.812 1.00 72.12 383 ALA A N 1
ATOM 2892 C CA . ALA A 1 383 ? -5.521 22.578 2.094 1.00 72.12 383 ALA A CA 1
ATOM 2893 C C . ALA A 1 383 ? -5.488 23.948 2.788 1.00 72.12 383 ALA A C 1
ATOM 2895 O O . ALA A 1 383 ? -4.422 24.546 2.914 1.00 72.12 383 ALA A O 1
ATOM 2896 N N . ILE A 1 384 ? -6.624 24.425 3.309 1.00 76.81 384 ILE A N 1
ATOM 2897 C CA . ILE A 1 384 ? -6.691 25.675 4.083 1.00 76.81 384 ILE A CA 1
ATOM 2898 C C . ILE A 1 384 ? -5.933 25.541 5.409 1.00 76.81 384 ILE A C 1
ATOM 2900 O O . ILE A 1 384 ? -5.178 26.441 5.776 1.00 76.81 384 ILE A O 1
ATOM 2904 N N . THR A 1 385 ? -6.099 24.431 6.133 1.00 73.19 385 THR A N 1
ATOM 2905 C CA . THR A 1 385 ? -5.363 24.179 7.383 1.00 73.19 385 THR A CA 1
ATOM 2906 C C . THR A 1 385 ? -3.854 24.145 7.146 1.00 73.19 385 THR A C 1
ATOM 2908 O O . THR A 1 385 ? -3.110 24.809 7.867 1.00 73.19 385 THR A O 1
ATOM 2911 N N . VAL A 1 386 ? -3.406 23.432 6.111 1.00 68.12 386 VAL A N 1
ATOM 2912 C CA . VAL A 1 386 ? -1.995 23.336 5.720 1.00 68.12 386 VAL A CA 1
ATOM 2913 C C . VAL A 1 386 ? -1.464 24.695 5.267 1.00 68.12 386 VAL A C 1
ATOM 2915 O O . VAL A 1 386 ? -0.400 25.106 5.722 1.00 68.12 386 VAL A O 1
ATOM 2918 N N . ALA A 1 387 ? -2.214 25.441 4.452 1.00 73.88 387 ALA A N 1
ATOM 2919 C CA . ALA A 1 387 ? -1.831 26.783 4.015 1.00 73.88 387 ALA A CA 1
ATOM 2920 C C . ALA A 1 387 ? -1.688 27.753 5.198 1.00 73.88 387 ALA A C 1
ATOM 2922 O O . ALA A 1 387 ? -0.712 28.500 5.271 1.00 73.88 387 ALA A O 1
ATOM 2923 N N . ASN A 1 388 ? -2.615 27.712 6.157 1.00 76.31 388 ASN A N 1
ATOM 2924 C CA . ASN A 1 388 ? -2.532 28.517 7.374 1.00 76.31 388 ASN A CA 1
ATOM 2925 C C . ASN A 1 388 ? -1.326 28.112 8.229 1.00 76.31 388 ASN A C 1
ATOM 2927 O O . ASN A 1 388 ? -0.577 28.982 8.666 1.00 76.31 388 ASN A O 1
ATOM 2931 N N . PHE A 1 389 ? -1.085 26.812 8.407 1.00 72.31 389 PHE A N 1
ATOM 2932 C CA . PHE A 1 389 ? 0.072 26.302 9.142 1.00 72.31 389 PHE A CA 1
ATOM 2933 C C . PHE A 1 389 ? 1.404 26.728 8.501 1.00 72.31 389 PHE A C 1
ATOM 2935 O O . PHE A 1 389 ? 2.281 27.253 9.195 1.00 72.31 389 PHE A O 1
ATOM 2942 N N . LEU A 1 390 ? 1.527 26.566 7.178 1.00 71.38 390 LEU A N 1
ATOM 2943 C CA . LEU A 1 390 ? 2.678 27.003 6.382 1.00 71.38 390 LEU A CA 1
ATOM 2944 C C . LEU A 1 390 ? 2.897 28.509 6.508 1.00 71.38 390 LEU A C 1
ATOM 2946 O O . LEU A 1 390 ? 4.029 28.943 6.696 1.00 71.38 390 LEU A O 1
ATOM 2950 N N . LYS A 1 391 ? 1.827 29.309 6.469 1.00 77.25 391 LYS A N 1
ATOM 2951 C CA . LYS A 1 391 ? 1.901 30.766 6.627 1.00 77.25 391 LYS A CA 1
ATOM 2952 C C . LYS A 1 391 ? 2.363 31.169 8.030 1.00 77.25 391 LYS A C 1
ATOM 2954 O O . LYS A 1 391 ? 3.182 32.074 8.165 1.00 77.25 391 LYS A O 1
ATOM 2959 N N . THR A 1 392 ? 1.902 30.478 9.074 1.00 78.44 392 THR A N 1
ATOM 2960 C CA . THR A 1 392 ? 2.322 30.729 10.464 1.00 78.44 392 THR A CA 1
ATOM 2961 C C . THR A 1 392 ? 3.786 30.355 10.707 1.00 78.44 392 THR A C 1
ATOM 2963 O O . THR A 1 392 ? 4.496 31.075 11.406 1.00 78.44 392 THR A O 1
ATOM 2966 N N . HIS A 1 393 ? 4.261 29.255 10.121 1.00 75.44 393 HIS A N 1
ATOM 2967 C CA . HIS A 1 393 ? 5.617 28.738 10.340 1.00 75.44 393 HIS A CA 1
ATOM 2968 C C . HIS A 1 393 ? 6.589 29.034 9.189 1.00 75.44 393 HIS A C 1
ATOM 2970 O O . HIS A 1 393 ? 7.709 28.519 9.192 1.00 75.44 393 HIS A O 1
ATOM 2976 N N . GLN A 1 394 ? 6.209 29.912 8.255 1.00 69.81 394 GLN A N 1
ATOM 2977 C CA . GLN A 1 394 ? 6.922 30.183 7.004 1.00 69.81 394 GLN A CA 1
ATOM 2978 C C . GLN A 1 394 ? 8.427 30.370 7.220 1.00 69.81 394 GLN A C 1
ATOM 2980 O O . GLN A 1 394 ? 9.218 29.633 6.647 1.00 69.81 394 GLN A O 1
ATOM 2985 N N . ARG A 1 395 ? 8.845 31.270 8.124 1.00 67.12 395 ARG A N 1
ATOM 2986 C CA . ARG A 1 395 ? 10.273 31.566 8.377 1.00 67.12 395 ARG A CA 1
ATOM 2987 C C . ARG A 1 395 ? 11.087 30.395 8.939 1.00 67.12 395 ARG A C 1
ATOM 2989 O O . ARG A 1 395 ? 12.290 30.360 8.716 1.00 67.12 395 ARG A O 1
ATOM 2996 N N . LYS A 1 396 ? 10.463 29.468 9.673 1.00 69.62 396 LYS A N 1
ATOM 2997 C CA . LYS A 1 396 ? 11.138 28.280 10.229 1.00 69.62 396 LYS A CA 1
ATOM 2998 C C . LYS A 1 396 ? 11.135 27.100 9.255 1.00 69.62 396 LYS A C 1
ATOM 3000 O O . LYS A 1 396 ? 11.997 26.239 9.362 1.00 69.62 396 LYS A O 1
ATOM 3005 N N . LEU A 1 397 ? 10.178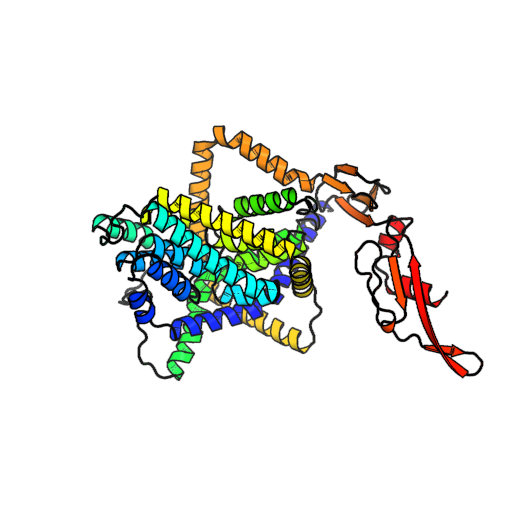 27.069 8.326 1.00 61.94 397 LEU A N 1
ATOM 3006 C CA . LEU A 1 397 ? 10.029 26.002 7.339 1.00 61.94 397 LEU A CA 1
ATOM 3007 C C . LEU A 1 397 ? 10.787 26.264 6.038 1.00 61.94 397 LEU A C 1
ATOM 3009 O O . LEU A 1 397 ? 11.129 25.286 5.390 1.00 61.94 397 LEU A O 1
ATOM 3013 N N . VAL A 1 398 ? 11.107 27.518 5.673 1.00 67.50 398 VAL A N 1
ATOM 3014 C CA . VAL A 1 398 ? 11.773 27.819 4.386 1.00 67.50 398 VAL A CA 1
ATOM 3015 C C . VAL A 1 398 ? 13.045 26.991 4.187 1.00 67.50 398 VAL A C 1
ATOM 3017 O O . VAL A 1 398 ? 13.189 26.375 3.135 1.00 67.50 398 VAL A O 1
ATOM 3020 N N . SER A 1 399 ? 13.938 26.923 5.181 1.00 67.69 399 SER A N 1
ATOM 3021 C CA . SER A 1 399 ? 15.194 26.172 5.056 1.00 67.69 399 SER A CA 1
ATOM 3022 C C . SER A 1 399 ? 15.000 24.655 4.929 1.00 67.69 399 SER A C 1
ATOM 3024 O O . SER A 1 399 ? 15.546 24.104 3.974 1.00 67.69 399 SER A O 1
ATOM 3026 N N . PRO A 1 400 ? 14.212 23.957 5.776 1.00 68.88 400 PRO A N 1
ATOM 3027 C CA . PRO A 1 400 ? 13.973 22.531 5.577 1.00 68.88 400 PRO A CA 1
ATOM 3028 C C . PRO A 1 400 ? 13.142 22.238 4.323 1.00 68.88 400 PRO A C 1
ATOM 3030 O O . PRO A 1 400 ? 13.394 21.228 3.680 1.00 68.88 400 PRO A O 1
ATOM 3033 N N . SER A 1 401 ? 12.205 23.106 3.919 1.00 61.16 401 SER A N 1
ATOM 3034 C CA . SER A 1 401 ? 11.434 22.903 2.683 1.00 61.16 401 SER A CA 1
ATOM 3035 C C . SER A 1 401 ? 12.273 23.112 1.424 1.00 61.16 401 SER A C 1
ATOM 3037 O O . SER A 1 401 ? 12.112 22.365 0.468 1.00 61.16 401 SER A O 1
ATOM 3039 N N . ALA A 1 402 ? 13.203 24.073 1.426 1.00 65.62 402 ALA A N 1
ATOM 3040 C CA . ALA A 1 402 ? 14.139 24.264 0.322 1.00 65.62 402 ALA A CA 1
ATOM 3041 C C . ALA A 1 402 ? 15.117 23.088 0.231 1.00 65.62 402 ALA A C 1
ATOM 3043 O O . ALA A 1 402 ? 15.364 22.589 -0.860 1.00 65.62 402 ALA A O 1
ATOM 3044 N N . LEU A 1 403 ? 15.610 22.596 1.372 1.00 70.44 403 LEU A N 1
ATOM 3045 C CA . LEU A 1 403 ? 16.452 21.404 1.418 1.00 70.44 403 LEU A CA 1
ATOM 3046 C C . LEU A 1 403 ? 15.695 20.157 0.938 1.00 70.44 403 LEU A C 1
ATOM 3048 O O . LEU A 1 403 ? 16.224 19.411 0.127 1.00 70.44 403 LEU A O 1
ATOM 3052 N N . ALA A 1 404 ? 14.451 19.957 1.382 1.00 65.50 404 ALA A N 1
ATOM 3053 C CA . ALA A 1 404 ? 13.608 18.848 0.942 1.00 65.50 404 ALA A CA 1
ATOM 3054 C C . ALA A 1 404 ? 13.298 18.923 -0.558 1.00 65.50 404 ALA A C 1
ATOM 3056 O O . ALA A 1 404 ? 13.346 17.904 -1.233 1.00 65.50 404 ALA A O 1
ATOM 3057 N N . LEU A 1 405 ? 13.038 20.120 -1.093 1.00 69.44 405 LEU A N 1
ATOM 3058 C CA . LEU A 1 405 ? 12.837 20.329 -2.526 1.00 69.44 405 LEU A CA 1
ATOM 3059 C C . LEU A 1 405 ? 14.115 20.017 -3.314 1.00 69.44 405 LEU A C 1
ATOM 3061 O O . LEU A 1 405 ? 14.050 19.329 -4.322 1.00 69.44 405 LEU A O 1
ATOM 3065 N N . VAL A 1 406 ? 15.278 20.479 -2.847 1.00 70.62 406 VAL A N 1
ATOM 3066 C CA . VAL A 1 406 ? 16.569 20.179 -3.486 1.00 70.62 406 VAL A CA 1
ATOM 3067 C C . VAL A 1 406 ? 16.862 18.680 -3.444 1.00 70.62 406 VAL A C 1
ATOM 3069 O O . VAL A 1 406 ? 17.258 18.126 -4.461 1.00 70.62 406 VAL A O 1
ATOM 3072 N N . LEU A 1 407 ? 16.619 18.009 -2.316 1.00 66.38 407 LEU A N 1
ATOM 3073 C CA . LEU A 1 407 ? 16.794 16.559 -2.180 1.00 66.38 407 LEU A CA 1
ATOM 3074 C C . LEU A 1 407 ? 15.800 15.767 -3.040 1.00 66.38 407 LEU A C 1
ATOM 3076 O O . LEU A 1 407 ? 16.185 14.768 -3.631 1.00 66.38 407 LEU A O 1
ATOM 3080 N N . ALA A 1 408 ? 14.549 16.221 -3.146 1.00 61.16 408 ALA A N 1
ATOM 3081 C CA . ALA A 1 408 ? 13.537 15.597 -3.995 1.00 61.16 408 ALA A CA 1
ATOM 3082 C C . ALA A 1 408 ? 13.827 15.805 -5.488 1.00 61.16 408 ALA A C 1
ATOM 3084 O O . ALA A 1 408 ? 13.530 14.932 -6.296 1.00 61.16 408 ALA A O 1
ATOM 3085 N N . LEU A 1 409 ? 14.414 16.948 -5.856 1.00 70.75 409 LEU A N 1
ATOM 3086 C CA . LEU A 1 409 ? 14.804 17.250 -7.231 1.00 70.75 409 LEU A CA 1
ATOM 3087 C C . LEU A 1 409 ? 16.140 16.608 -7.616 1.00 70.75 409 LEU A C 1
ATOM 3089 O O . LEU A 1 409 ? 16.318 16.279 -8.780 1.00 70.75 409 LEU A O 1
ATOM 3093 N N . TYR A 1 410 ? 17.056 16.391 -6.670 1.00 73.88 410 TYR A N 1
ATOM 3094 C CA . TYR A 1 410 ? 18.379 15.807 -6.910 1.00 73.88 410 TYR A CA 1
ATOM 3095 C C . TYR A 1 410 ? 18.365 14.584 -7.852 1.00 73.88 410 TYR A C 1
ATOM 3097 O O . TYR A 1 410 ? 19.019 14.671 -8.891 1.00 73.88 410 TYR A O 1
ATOM 3105 N N . PRO A 1 411 ? 17.586 13.512 -7.595 1.00 65.44 411 PRO A N 1
ATOM 3106 C CA . PRO A 1 411 ? 17.555 12.327 -8.465 1.00 65.44 411 PRO A CA 1
ATOM 3107 C C . PRO A 1 411 ? 17.005 12.587 -9.879 1.00 65.44 411 PRO A C 1
ATOM 3109 O O . PRO A 1 411 ? 17.336 11.862 -10.815 1.00 65.44 411 PRO A O 1
ATOM 3112 N N . PHE A 1 412 ? 16.205 13.639 -10.079 1.00 67.50 412 PHE A N 1
ATOM 3113 C CA . PHE A 1 412 ? 15.731 14.019 -11.414 1.00 67.50 412 PHE A CA 1
ATOM 3114 C C . PHE A 1 412 ? 16.815 14.695 -12.262 1.00 67.50 412 PHE A C 1
ATOM 3116 O O . PHE A 1 412 ? 16.738 14.664 -13.489 1.00 67.50 412 PHE A O 1
ATOM 3123 N N . TYR A 1 413 ? 17.812 15.313 -11.622 1.00 77.62 413 TYR A N 1
ATOM 3124 C CA . TYR A 1 413 ? 18.892 16.035 -12.299 1.00 77.62 413 TYR A CA 1
ATOM 3125 C C . TYR A 1 413 ? 20.221 15.283 -12.298 1.00 77.62 413 TYR A C 1
ATOM 3127 O O . TYR A 1 413 ? 21.184 15.749 -12.908 1.00 77.62 413 TYR A O 1
ATOM 3135 N N . THR A 1 414 ? 20.303 14.138 -11.626 1.00 77.81 414 THR A N 1
ATOM 3136 C CA . THR A 1 414 ? 21.512 13.321 -11.586 1.00 77.81 414 THR A CA 1
ATOM 3137 C C . THR A 1 414 ? 21.302 11.976 -12.268 1.00 77.81 414 THR A C 1
ATOM 3139 O O . THR A 1 414 ? 20.193 11.451 -12.376 1.00 77.81 414 THR A O 1
ATOM 3142 N N . LEU A 1 415 ? 22.394 11.453 -12.809 1.00 79.19 415 LEU A N 1
ATOM 3143 C CA . LEU A 1 415 ? 22.527 10.112 -13.349 1.00 79.19 415 LEU A CA 1
ATOM 3144 C C . LEU A 1 415 ? 23.747 9.491 -12.679 1.00 79.19 415 LEU A C 1
ATOM 3146 O O . LEU A 1 415 ? 24.838 10.058 -12.740 1.00 79.19 415 LEU A O 1
ATOM 3150 N N . GLN A 1 416 ? 23.560 8.341 -12.046 1.00 81.31 416 GLN A N 1
ATOM 3151 C CA . GLN A 1 416 ? 24.664 7.525 -11.569 1.00 81.31 416 GLN A CA 1
ATOM 3152 C C . GLN A 1 416 ? 24.849 6.367 -12.547 1.00 81.31 416 GLN A C 1
ATOM 3154 O O . GLN A 1 416 ? 23.914 5.603 -12.775 1.00 81.31 416 GLN A O 1
ATOM 3159 N N . VAL A 1 417 ? 26.043 6.259 -13.123 1.00 81.56 417 VAL A N 1
ATOM 3160 C CA . VAL A 1 417 ? 26.464 5.104 -13.921 1.00 81.56 417 VAL A CA 1
ATOM 3161 C C . VAL A 1 417 ? 27.245 4.176 -12.984 1.00 81.56 417 VAL A C 1
ATOM 3163 O O . VAL A 1 417 ? 28.303 4.586 -12.492 1.00 81.56 417 VAL A O 1
ATOM 3166 N N . PRO A 1 418 ? 26.716 2.981 -12.652 1.00 76.00 418 PRO A N 1
ATOM 3167 C CA . PRO A 1 418 ? 27.397 2.030 -11.778 1.00 76.00 418 PRO A CA 1
ATOM 3168 C C . PRO A 1 418 ? 28.742 1.556 -12.355 1.00 76.00 418 PRO A C 1
ATOM 3170 O O . PRO A 1 418 ? 28.950 1.635 -13.566 1.00 76.00 418 PRO A O 1
ATOM 3173 N N . PRO A 1 419 ? 29.659 1.041 -11.516 1.00 76.12 419 PRO A N 1
ATOM 3174 C CA . PRO A 1 419 ? 30.838 0.315 -11.992 1.00 76.12 419 PRO A CA 1
ATOM 3175 C C . PRO A 1 419 ? 30.424 -0.856 -12.895 1.00 76.12 419 PRO A C 1
ATOM 3177 O O . PRO A 1 419 ? 29.448 -1.529 -12.581 1.00 76.12 419 PRO A O 1
ATOM 3180 N N . GLY A 1 420 ? 31.149 -1.073 -13.993 1.00 75.31 420 GLY A N 1
ATOM 3181 C CA . GLY A 1 420 ? 30.851 -2.102 -15.003 1.00 75.31 420 GLY A CA 1
ATOM 3182 C C . GLY A 1 420 ? 29.806 -1.719 -16.050 1.00 75.31 420 GLY A C 1
ATOM 3183 O O . GLY A 1 420 ? 29.672 -2.389 -17.074 1.00 75.31 420 GLY A O 1
ATOM 3184 N N . ASN A 1 421 ? 29.138 -0.579 -15.861 1.00 80.44 421 ASN A N 1
ATOM 3185 C CA . ASN A 1 421 ? 28.174 -0.056 -16.815 1.00 80.44 421 ASN A CA 1
ATOM 3186 C C . ASN A 1 421 ? 28.756 1.132 -17.581 1.00 80.44 421 ASN A C 1
ATOM 3188 O O . ASN A 1 421 ? 29.553 1.913 -17.054 1.00 80.44 421 ASN A O 1
ATOM 3192 N N . GLN A 1 422 ? 28.262 1.328 -18.797 1.00 86.88 422 GLN A N 1
ATOM 3193 C CA . GLN A 1 422 ? 28.404 2.585 -19.516 1.00 86.88 422 GLN A CA 1
ATOM 3194 C C . GLN A 1 422 ? 27.024 3.197 -19.784 1.00 86.88 422 GLN A C 1
ATOM 3196 O O . GLN A 1 422 ? 26.017 2.497 -19.939 1.00 86.88 422 GLN A O 1
ATOM 3201 N N . GLY A 1 423 ? 26.968 4.526 -19.821 1.00 86.44 423 GLY A N 1
ATOM 3202 C CA . GLY A 1 423 ? 25.743 5.274 -20.089 1.00 86.44 423 GLY A CA 1
ATOM 3203 C C . GLY A 1 423 ? 25.774 6.052 -21.403 1.00 86.44 423 GLY A C 1
ATOM 3204 O O . GLY A 1 423 ? 26.831 6.452 -21.881 1.00 86.44 423 GLY A O 1
ATOM 3205 N N . MET A 1 424 ? 24.596 6.371 -21.935 1.00 87.75 424 MET A N 1
ATOM 3206 C CA . MET A 1 424 ? 24.404 7.433 -22.923 1.00 87.75 424 MET A CA 1
ATOM 3207 C C . MET A 1 424 ? 23.241 8.349 -22.529 1.00 87.75 424 MET A C 1
ATOM 3209 O O . MET A 1 424 ? 22.261 7.923 -21.908 1.00 87.75 424 MET A O 1
ATOM 3213 N N . ILE A 1 425 ? 23.359 9.623 -22.896 1.00 87.31 425 ILE A N 1
ATOM 3214 C CA . ILE A 1 425 ? 22.360 10.664 -22.662 1.00 87.31 425 ILE A CA 1
ATOM 3215 C C . ILE A 1 425 ? 21.832 11.161 -24.010 1.00 87.31 425 ILE A C 1
ATOM 3217 O O . ILE A 1 425 ? 22.583 11.696 -24.832 1.00 87.31 425 ILE A O 1
ATOM 3221 N N . LEU A 1 426 ? 20.516 11.063 -24.192 1.00 83.19 426 LEU A N 1
ATOM 3222 C CA . LEU A 1 426 ? 19.802 11.628 -25.331 1.00 83.19 426 LEU A CA 1
ATOM 3223 C C . LEU A 1 426 ? 18.967 12.813 -24.874 1.00 83.19 426 LEU A C 1
ATOM 3225 O O . LEU A 1 426 ? 18.284 12.732 -23.861 1.00 83.19 426 LEU A O 1
ATOM 3229 N N . ARG A 1 427 ? 18.973 13.911 -25.622 1.00 85.00 427 ARG A N 1
ATOM 3230 C CA . ARG A 1 427 ? 18.118 15.071 -25.372 1.00 85.00 427 ARG A CA 1
ATOM 3231 C C . ARG A 1 427 ? 17.189 15.255 -26.558 1.00 85.00 427 ARG A C 1
ATOM 3233 O O . ARG A 1 427 ? 17.656 15.479 -27.666 1.00 85.00 427 ARG A O 1
ATOM 3240 N N . PHE A 1 428 ? 15.882 15.142 -26.326 1.00 83.00 428 PHE A N 1
ATOM 3241 C CA . PHE A 1 428 ? 14.868 15.138 -27.392 1.00 83.00 428 PHE A CA 1
ATOM 3242 C C . PHE A 1 428 ? 15.188 14.160 -28.545 1.00 83.00 428 PHE A C 1
ATOM 3244 O O . PHE A 1 428 ? 14.933 14.455 -29.709 1.00 83.00 428 PHE A O 1
ATOM 3251 N N . GLY A 1 429 ? 15.767 12.997 -28.219 1.00 75.94 429 GLY A N 1
ATOM 3252 C CA . GLY A 1 429 ? 16.166 11.972 -29.191 1.00 75.94 429 GLY A CA 1
ATOM 3253 C C . GLY A 1 429 ? 17.514 12.211 -29.885 1.00 75.94 429 GLY A C 1
ATOM 3254 O O . GLY A 1 429 ? 17.980 11.332 -30.605 1.00 75.94 429 GLY A O 1
ATOM 3255 N N . GLU A 1 430 ? 18.172 13.350 -29.658 1.00 81.12 430 GLU A N 1
ATOM 3256 C CA . GLU A 1 430 ? 19.526 13.615 -30.153 1.00 81.12 430 GLU A CA 1
ATOM 3257 C C . GLU A 1 430 ? 20.573 13.172 -29.122 1.00 81.12 430 GLU A C 1
ATOM 3259 O O . GLU A 1 430 ? 20.435 13.435 -27.928 1.00 81.12 430 GLU A O 1
ATOM 3264 N N . ILE A 1 431 ? 21.633 12.498 -29.567 1.00 82.88 431 ILE A N 1
ATOM 3265 C CA . ILE A 1 431 ? 22.693 12.000 -28.683 1.00 82.88 431 ILE A CA 1
ATOM 3266 C C . ILE A 1 431 ? 23.575 13.174 -28.264 1.00 82.88 431 ILE A C 1
ATOM 3268 O O . ILE A 1 431 ? 24.236 13.788 -29.100 1.00 82.88 431 ILE A O 1
ATOM 3272 N N . ILE A 1 432 ? 23.604 13.467 -26.966 1.00 84.69 432 ILE A N 1
ATOM 3273 C CA . ILE A 1 432 ? 24.465 14.514 -26.403 1.00 84.69 432 ILE A CA 1
ATOM 3274 C C . ILE A 1 432 ? 25.777 13.916 -25.910 1.00 84.69 432 ILE A C 1
ATOM 3276 O O . ILE A 1 432 ? 26.834 14.514 -26.102 1.00 84.69 432 ILE A O 1
ATOM 3280 N N . ASP A 1 433 ? 25.699 12.743 -25.284 1.00 81.81 433 ASP A N 1
ATOM 3281 C CA . ASP A 1 433 ? 26.858 12.011 -24.790 1.00 81.81 433 ASP A CA 1
ATOM 3282 C C . ASP A 1 433 ? 26.641 10.511 -24.999 1.00 81.81 433 ASP A C 1
ATOM 3284 O O . ASP A 1 433 ? 25.568 9.989 -24.685 1.00 81.81 433 ASP A O 1
ATOM 3288 N N . ARG A 1 434 ? 27.632 9.838 -25.587 1.00 81.69 434 ARG A N 1
ATOM 3289 C CA . ARG A 1 434 ? 27.523 8.456 -26.081 1.00 81.69 434 ARG A CA 1
ATOM 3290 C C . ARG A 1 434 ? 28.292 7.450 -25.222 1.00 81.69 434 ARG A C 1
ATOM 3292 O O . ARG A 1 434 ? 28.017 6.262 -25.337 1.00 81.69 434 ARG A O 1
ATOM 3299 N N . ASP A 1 435 ? 29.238 7.909 -24.406 1.00 81.31 435 ASP A N 1
ATOM 3300 C CA . ASP A 1 435 ? 30.161 7.030 -23.680 1.00 81.31 435 ASP A CA 1
ATOM 3301 C C . ASP A 1 435 ? 30.450 7.579 -22.275 1.00 81.31 435 ASP A C 1
ATOM 3303 O O . ASP A 1 435 ? 31.528 8.090 -21.959 1.00 81.31 435 ASP A O 1
ATOM 3307 N N . LEU A 1 436 ? 29.425 7.529 -21.426 1.00 86.75 436 LEU A N 1
ATOM 3308 C CA . LEU A 1 436 ? 29.530 7.917 -20.026 1.00 86.75 436 LEU A CA 1
ATOM 3309 C C . LEU A 1 436 ? 30.155 6.763 -19.246 1.00 86.75 436 LEU A C 1
ATOM 3311 O O . LEU A 1 436 ? 29.500 5.754 -18.984 1.00 86.75 436 LEU A O 1
ATOM 3315 N N . SER A 1 437 ? 31.415 6.939 -18.855 1.00 85.12 437 SER A N 1
ATOM 3316 C CA . SER A 1 437 ? 32.124 6.044 -17.935 1.00 85.12 437 SER A CA 1
ATOM 3317 C C . SER A 1 437 ? 31.426 5.943 -16.565 1.00 85.12 437 SER A C 1
ATOM 3319 O O . SER A 1 437 ? 30.665 6.839 -16.209 1.00 85.12 437 SER A O 1
ATOM 3321 N N . PRO A 1 438 ? 31.710 4.924 -15.736 1.00 84.12 438 PRO A N 1
ATOM 3322 C CA . PRO A 1 438 ? 31.188 4.850 -14.372 1.00 84.12 438 PRO A CA 1
ATOM 3323 C C . PRO A 1 438 ? 31.438 6.135 -13.571 1.00 84.12 438 PRO A C 1
ATOM 3325 O O . PRO A 1 438 ? 32.571 6.609 -13.456 1.00 84.12 438 PRO A O 1
ATOM 3328 N N . GLY A 1 439 ? 30.379 6.713 -13.004 1.00 81.19 439 GLY A N 1
ATOM 3329 C CA . GLY A 1 439 ? 30.465 8.018 -12.358 1.00 81.19 439 GLY A CA 1
ATOM 3330 C C . GLY A 1 439 ? 29.124 8.715 -12.157 1.00 81.19 439 GLY A C 1
ATOM 3331 O O . GLY A 1 439 ? 28.056 8.183 -12.460 1.00 81.19 439 GLY A O 1
ATOM 3332 N N . PHE A 1 440 ? 29.190 9.930 -11.612 1.00 79.75 440 PHE A N 1
ATOM 3333 C CA . PHE A 1 440 ? 28.030 10.794 -11.405 1.00 79.75 440 PHE A CA 1
ATOM 3334 C C . PHE A 1 440 ? 27.981 11.892 -12.462 1.00 79.75 440 PHE A C 1
ATOM 3336 O O . PHE A 1 440 ? 28.940 12.646 -12.628 1.00 79.75 440 PHE A O 1
ATOM 3343 N N . TYR A 1 441 ? 26.828 12.028 -13.106 1.00 81.94 441 TYR A N 1
ATOM 3344 C CA . TYR A 1 441 ? 26.589 12.990 -14.174 1.00 81.94 441 TYR A CA 1
ATOM 3345 C C . TYR A 1 441 ? 25.339 13.813 -13.908 1.00 81.94 441 TYR A C 1
ATOM 3347 O O . TYR A 1 441 ? 24.402 13.366 -13.246 1.00 81.94 441 TYR A O 1
ATOM 3355 N N . PHE A 1 442 ? 25.320 15.027 -14.453 1.00 83.44 442 PHE A N 1
ATOM 3356 C CA . PHE A 1 442 ? 24.136 15.875 -14.446 1.00 83.44 442 PHE A CA 1
ATOM 3357 C C . PHE A 1 442 ? 23.349 15.695 -15.742 1.00 83.44 442 PHE A C 1
ATOM 3359 O O . PHE A 1 442 ? 23.910 15.740 -16.836 1.00 83.44 442 PHE A O 1
ATOM 3366 N N . ARG A 1 443 ? 22.032 15.554 -15.610 1.00 79.31 443 ARG A N 1
ATOM 3367 C CA . ARG A 1 443 ? 21.072 15.492 -16.714 1.00 79.31 443 ARG A CA 1
ATOM 3368 C C . ARG A 1 443 ? 19.911 16.444 -16.458 1.00 79.31 443 ARG A C 1
ATOM 3370 O O . ARG A 1 443 ? 19.686 16.875 -15.332 1.00 79.31 443 ARG A O 1
ATOM 3377 N N . LEU A 1 444 ? 19.170 16.792 -17.507 1.00 79.31 444 LEU A N 1
ATOM 3378 C CA . LEU A 1 444 ? 17.861 17.421 -17.320 1.00 79.31 444 LEU A CA 1
ATOM 3379 C C . LEU A 1 444 ? 16.816 16.317 -17.075 1.00 79.31 444 LEU A C 1
ATOM 3381 O O . LEU A 1 444 ? 17.025 15.191 -17.526 1.00 79.31 444 LEU A O 1
ATOM 3385 N N . PRO A 1 445 ? 15.706 16.611 -16.381 1.00 72.81 445 PRO A N 1
ATOM 3386 C CA . PRO A 1 445 ? 14.676 15.621 -16.084 1.00 72.81 445 PRO A CA 1
ATOM 3387 C C . PRO A 1 445 ? 14.017 15.040 -17.340 1.00 72.81 445 PRO A C 1
ATOM 3389 O O . PRO A 1 445 ? 13.911 15.704 -18.378 1.00 72.81 445 PRO A O 1
ATOM 3392 N N . SER A 1 446 ? 13.508 13.813 -17.210 1.00 63.09 446 SER A N 1
ATOM 3393 C CA . SER A 1 446 ? 12.587 13.218 -18.184 1.00 63.09 446 SER A CA 1
ATOM 3394 C C . SER A 1 446 ? 11.334 14.104 -18.328 1.00 63.09 446 SER A C 1
ATOM 3396 O O . SER A 1 446 ? 10.873 14.658 -17.324 1.00 63.09 446 SER A O 1
ATOM 3398 N N . PRO A 1 447 ? 10.792 14.316 -19.545 1.00 63.03 447 PRO A N 1
ATOM 3399 C CA . PRO A 1 447 ? 11.135 13.671 -20.821 1.00 63.03 447 PRO A CA 1
ATOM 3400 C C . PRO A 1 447 ? 12.113 14.471 -21.703 1.00 63.03 447 PRO A C 1
ATOM 3402 O O . PRO A 1 447 ? 12.279 14.163 -22.879 1.00 63.03 447 PRO A O 1
ATOM 3405 N N . ILE A 1 448 ? 12.743 15.533 -21.183 1.00 77.12 448 ILE A N 1
ATOM 3406 C CA . ILE A 1 448 ? 13.694 16.352 -21.962 1.00 77.12 448 ILE A CA 1
ATOM 3407 C C . ILE A 1 448 ? 14.929 15.526 -22.315 1.00 77.12 448 ILE A C 1
ATOM 3409 O O . ILE A 1 448 ? 15.475 15.649 -23.412 1.00 77.12 448 ILE A O 1
ATOM 3413 N N . THR A 1 449 ? 15.374 14.722 -21.350 1.00 78.31 449 THR A N 1
ATOM 3414 C CA . THR A 1 449 ? 16.539 13.858 -21.481 1.00 78.31 449 THR A CA 1
ATOM 3415 C C . THR A 1 449 ? 16.146 12.418 -21.189 1.00 78.31 449 THR A C 1
ATOM 3417 O O . THR A 1 449 ? 15.545 12.145 -20.152 1.00 78.31 449 THR A O 1
ATOM 3420 N N . GLU A 1 450 ? 16.509 11.515 -22.087 1.00 77.12 450 GLU A N 1
ATOM 3421 C CA . GLU A 1 450 ? 16.416 10.071 -21.921 1.00 77.12 450 GLU A CA 1
ATOM 3422 C C . GLU A 1 450 ? 17.818 9.533 -21.631 1.00 77.12 450 GLU A C 1
ATOM 3424 O O . GLU A 1 450 ? 18.820 10.049 -22.137 1.00 77.12 450 GLU A O 1
ATOM 3429 N N . THR A 1 451 ? 17.910 8.534 -20.763 1.00 81.81 451 THR A N 1
ATOM 3430 C CA . THR A 1 451 ? 19.196 7.946 -20.391 1.00 81.81 451 THR A CA 1
ATOM 3431 C C . THR A 1 451 ? 19.143 6.458 -20.548 1.00 81.81 451 THR A C 1
ATOM 3433 O O . THR A 1 451 ? 18.226 5.820 -20.037 1.00 81.81 451 THR A O 1
ATOM 3436 N N . VAL A 1 452 ? 20.181 5.922 -21.158 1.00 81.25 452 VAL A N 1
ATOM 3437 C CA . VAL A 1 452 ? 20.343 4.491 -21.335 1.00 81.25 452 VAL A CA 1
ATOM 3438 C C . VAL A 1 452 ? 21.616 4.107 -20.607 1.00 81.25 452 VAL A C 1
ATOM 3440 O O . VAL A 1 452 ? 22.660 4.704 -20.849 1.00 81.25 452 VAL A O 1
ATOM 3443 N N . VAL A 1 453 ? 21.521 3.170 -19.669 1.00 82.81 453 VAL A N 1
ATOM 3444 C CA . VAL A 1 453 ? 22.666 2.637 -18.924 1.00 82.81 453 VAL A CA 1
ATOM 3445 C C . VAL A 1 453 ? 22.678 1.142 -19.155 1.00 82.81 453 VAL A C 1
ATOM 3447 O O . VAL A 1 453 ? 21.684 0.476 -18.880 1.00 82.81 453 VAL A O 1
ATOM 3450 N N . ILE A 1 454 ? 23.784 0.629 -19.678 1.00 78.25 454 ILE A N 1
ATOM 3451 C CA . ILE A 1 454 ? 23.913 -0.776 -20.049 1.00 78.25 454 ILE A CA 1
ATOM 3452 C C . ILE A 1 454 ? 25.152 -1.331 -19.376 1.00 78.25 454 ILE A C 1
ATOM 3454 O O . ILE A 1 454 ? 26.210 -0.706 -19.377 1.00 78.25 454 ILE A O 1
ATOM 3458 N N . ASP A 1 455 ? 24.992 -2.509 -18.794 1.00 77.12 455 ASP A N 1
ATOM 3459 C CA . ASP A 1 455 ? 26.103 -3.318 -18.326 1.00 77.12 455 ASP A CA 1
ATOM 3460 C C . ASP A 1 455 ? 26.912 -3.824 -19.522 1.00 77.12 455 ASP A C 1
ATOM 3462 O O . ASP A 1 455 ? 26.392 -4.579 -20.359 1.00 77.12 455 ASP A O 1
ATOM 3466 N N . THR A 1 456 ? 28.147 -3.340 -19.604 1.00 79.69 456 THR A N 1
ATOM 3467 C CA . THR A 1 456 ? 29.111 -3.636 -20.665 1.00 79.69 456 THR A CA 1
ATOM 3468 C C . THR A 1 456 ? 30.213 -4.577 -20.198 1.00 79.69 456 THR A C 1
ATOM 3470 O O . THR A 1 456 ? 30.846 -5.192 -21.043 1.00 79.69 456 THR A O 1
ATOM 3473 N N . GLU A 1 457 ? 30.444 -4.705 -18.888 1.00 77.12 457 GLU A N 1
ATOM 3474 C CA . GLU A 1 457 ? 31.524 -5.531 -18.327 1.00 77.12 457 GLU A CA 1
ATOM 3475 C C . GLU A 1 457 ? 31.090 -6.993 -18.130 1.00 77.12 457 GLU A C 1
ATOM 3477 O O . GLU A 1 457 ? 31.911 -7.910 -18.226 1.00 77.12 457 GLU A O 1
ATOM 3482 N N . ASN A 1 458 ? 29.802 -7.249 -17.881 1.00 71.88 458 ASN A N 1
ATOM 3483 C CA . ASN A 1 458 ? 29.321 -8.611 -17.688 1.00 71.88 458 ASN A CA 1
ATOM 3484 C C . ASN A 1 458 ? 29.073 -9.345 -19.011 1.00 71.88 458 ASN A C 1
ATOM 3486 O O . ASN A 1 458 ? 28.346 -8.900 -19.905 1.00 71.88 458 ASN A O 1
ATOM 3490 N N . VAL A 1 459 ? 29.615 -10.562 -19.080 1.00 69.31 459 VAL A N 1
ATOM 3491 C CA . VAL A 1 459 ? 29.377 -11.495 -20.181 1.00 69.31 459 VAL A CA 1
ATOM 3492 C C . VAL A 1 459 ? 27.958 -12.053 -20.082 1.00 69.31 459 VAL A C 1
ATOM 3494 O O . VAL A 1 459 ? 27.581 -12.707 -19.102 1.00 69.31 459 VAL A O 1
ATOM 3497 N N . ARG A 1 460 ? 27.180 -11.824 -21.139 1.00 70.31 460 ARG A N 1
ATOM 3498 C CA . ARG A 1 460 ? 25.812 -12.322 -21.305 1.00 70.31 460 ARG A CA 1
ATOM 3499 C C . ARG A 1 460 ? 25.824 -13.656 -22.028 1.00 70.31 460 ARG A C 1
ATOM 3501 O O . ARG A 1 460 ? 26.778 -13.986 -22.728 1.00 70.31 460 ARG A O 1
ATOM 3508 N N . GLN A 1 461 ? 24.745 -14.414 -21.880 1.00 64.31 461 GLN A N 1
ATOM 3509 C CA . GLN A 1 461 ? 24.615 -15.748 -22.454 1.00 64.31 461 GLN A CA 1
ATOM 3510 C C . GLN A 1 461 ? 23.246 -15.938 -23.120 1.00 64.31 461 GLN A C 1
ATOM 3512 O O . GLN A 1 461 ? 22.227 -15.477 -22.623 1.00 64.31 461 GLN A O 1
ATOM 3517 N N . ILE A 1 462 ? 23.210 -16.644 -24.244 1.00 67.44 462 ILE A N 1
ATOM 3518 C CA . ILE A 1 462 ? 21.992 -17.176 -24.858 1.00 67.44 462 ILE A CA 1
ATOM 3519 C C . ILE A 1 462 ? 22.151 -18.690 -24.917 1.00 67.44 462 ILE A C 1
ATOM 3521 O O . ILE A 1 462 ? 23.169 -19.192 -25.398 1.00 67.44 462 ILE A O 1
ATOM 3525 N N . SER A 1 463 ? 21.158 -19.412 -24.400 1.00 61.66 463 SER A N 1
ATOM 3526 C CA . SER A 1 463 ? 21.153 -20.876 -24.401 1.00 61.66 463 SER A CA 1
ATOM 3527 C C . SER A 1 463 ? 20.121 -21.385 -25.393 1.00 61.66 463 SER A C 1
ATOM 3529 O O . SER A 1 463 ? 18.946 -21.035 -25.317 1.00 61.66 463 SER A O 1
ATOM 3531 N N . ILE A 1 464 ? 20.578 -22.219 -26.318 1.00 66.62 464 ILE A N 1
ATOM 3532 C CA . ILE A 1 464 ? 19.781 -22.867 -27.353 1.00 66.62 464 ILE A CA 1
ATOM 3533 C C . ILE A 1 464 ? 19.548 -24.312 -26.874 1.00 66.62 464 ILE A C 1
ATOM 3535 O O . ILE A 1 464 ? 20.175 -25.233 -27.394 1.00 66.62 464 ILE A O 1
ATOM 3539 N N . ASP A 1 465 ? 18.741 -24.466 -25.803 1.00 60.72 465 ASP A N 1
ATOM 3540 C CA . ASP A 1 465 ? 18.126 -25.680 -25.181 1.00 60.72 465 ASP A CA 1
ATOM 3541 C C . ASP A 1 465 ? 17.959 -25.477 -23.647 1.00 60.72 465 ASP A C 1
ATOM 3543 O O . ASP A 1 465 ? 18.932 -25.215 -22.939 1.00 60.72 465 ASP A O 1
ATOM 3547 N N . GLU A 1 466 ? 16.741 -25.644 -23.113 1.00 54.22 466 GLU A N 1
ATOM 3548 C CA . GLU A 1 466 ? 16.401 -25.466 -21.686 1.00 54.22 466 GLU A CA 1
ATOM 3549 C C . GLU A 1 466 ? 17.046 -26.518 -20.760 1.00 54.22 466 GLU A C 1
ATOM 3551 O O . GLU A 1 466 ? 17.356 -26.240 -19.599 1.00 54.22 466 GLU A O 1
ATOM 3556 N N . SER A 1 467 ? 17.320 -27.725 -21.271 1.00 55.28 467 SER A N 1
ATOM 3557 C CA . SER A 1 467 ? 17.920 -28.823 -20.492 1.00 55.28 467 SER A CA 1
ATOM 3558 C C . SER A 1 467 ? 19.367 -28.562 -20.065 1.00 55.28 467 SER A C 1
ATOM 3560 O O . SER A 1 467 ? 19.895 -29.284 -19.218 1.00 55.28 467 SER A O 1
ATOM 3562 N N . LEU A 1 468 ? 20.002 -27.529 -20.625 1.00 52.75 468 LEU A N 1
ATOM 3563 C CA . LEU A 1 468 ? 21.308 -27.047 -20.186 1.00 52.75 468 LEU A CA 1
ATOM 3564 C C . LEU A 1 468 ? 21.233 -26.243 -18.875 1.00 52.75 468 LEU A C 1
ATOM 3566 O O . LEU A 1 468 ? 22.266 -26.033 -18.247 1.00 52.75 468 LEU A O 1
ATOM 3570 N N . GLY A 1 469 ? 20.034 -25.868 -18.417 1.00 48.00 469 GLY A N 1
ATOM 3571 C CA . GLY A 1 469 ? 19.832 -25.043 -17.228 1.00 48.00 469 GLY A CA 1
ATOM 3572 C C . GLY A 1 469 ? 20.209 -23.574 -17.453 1.00 48.00 469 GLY A C 1
ATOM 3573 O O . GLY A 1 469 ? 20.965 -23.226 -18.356 1.00 48.00 469 GLY A O 1
ATOM 3574 N N . GLY A 1 470 ? 19.662 -22.682 -16.624 1.00 46.78 470 GLY A N 1
ATOM 3575 C CA . GLY A 1 470 ? 20.123 -21.294 -16.567 1.00 46.78 470 GLY A CA 1
ATOM 3576 C C . GLY A 1 470 ? 21.482 -21.229 -15.873 1.00 46.78 470 GLY A C 1
ATOM 3577 O O . GLY A 1 470 ? 21.614 -21.701 -14.743 1.00 46.78 470 GLY A O 1
ATOM 3578 N N . PHE A 1 471 ? 22.486 -20.650 -16.528 1.00 47.56 471 PHE A N 1
ATOM 3579 C CA . PHE A 1 471 ? 23.796 -20.411 -15.925 1.00 47.56 471 PHE A CA 1
ATOM 3580 C C . PHE A 1 471 ? 23.848 -19.005 -15.322 1.00 47.56 471 PHE A C 1
ATOM 3582 O O . PHE A 1 471 ? 23.257 -18.065 -15.850 1.00 47.56 471 PHE A O 1
ATOM 3589 N N . THR A 1 472 ? 24.539 -18.875 -14.191 1.00 38.06 472 THR A N 1
ATOM 3590 C CA . THR A 1 472 ? 24.765 -17.595 -13.512 1.00 38.06 472 THR A CA 1
ATOM 3591 C C . THR A 1 472 ? 26.163 -17.084 -13.842 1.00 38.06 472 THR A C 1
ATOM 3593 O O . THR A 1 472 ? 27.148 -17.690 -13.414 1.00 38.06 472 THR A O 1
ATOM 3596 N N . THR A 1 473 ? 26.264 -15.955 -14.537 1.00 36.62 473 THR A N 1
ATOM 3597 C CA . THR A 1 473 ? 27.472 -15.118 -14.576 1.00 36.62 473 THR A CA 1
ATOM 3598 C C . THR A 1 473 ? 27.244 -13.926 -13.649 1.00 36.62 473 THR A C 1
ATOM 3600 O O . THR A 1 473 ? 26.195 -13.297 -13.691 1.00 36.62 473 THR A O 1
ATOM 3603 N N . GLY A 1 474 ? 28.168 -13.667 -12.719 1.00 38.47 474 GLY A N 1
ATOM 3604 C CA . GLY A 1 474 ? 28.062 -12.520 -11.801 1.00 38.47 474 GLY A CA 1
ATOM 3605 C C . GLY A 1 474 ? 26.925 -12.568 -10.763 1.00 38.47 474 GLY A C 1
ATOM 3606 O O . GLY A 1 474 ? 26.765 -11.618 -10.010 1.00 38.47 474 GLY A O 1
ATOM 3607 N N . GLY A 1 475 ? 26.162 -13.664 -10.667 1.00 38.34 475 GLY A N 1
ATOM 3608 C CA . GLY A 1 475 ? 25.055 -13.804 -9.710 1.00 38.34 475 GLY A CA 1
ATOM 3609 C C . GLY A 1 475 ? 23.675 -13.417 -10.254 1.00 38.34 475 GLY A C 1
ATOM 3610 O O . GLY A 1 475 ? 22.681 -13.669 -9.575 1.00 38.34 475 GLY A O 1
ATOM 3611 N N . GLU A 1 476 ? 23.586 -12.909 -11.485 1.00 37.91 476 GLU A N 1
ATOM 3612 C CA . GLU A 1 476 ? 22.310 -12.693 -12.170 1.00 37.91 476 GLU A CA 1
ATOM 3613 C C . GLU A 1 476 ? 21.906 -13.919 -13.004 1.00 37.91 476 GLU A C 1
ATOM 3615 O O . GLU A 1 476 ? 22.741 -14.642 -13.560 1.00 37.91 476 GLU A O 1
ATOM 3620 N N . ARG A 1 477 ? 20.596 -14.197 -13.058 1.00 37.69 477 ARG A N 1
ATOM 3621 C CA . ARG A 1 477 ? 20.038 -15.254 -13.909 1.00 37.69 477 ARG A CA 1
ATOM 3622 C C . ARG A 1 477 ? 19.975 -14.749 -15.340 1.00 37.69 477 ARG A C 1
ATOM 3624 O O . ARG A 1 477 ? 19.237 -13.815 -15.631 1.00 37.69 477 ARG A O 1
ATOM 3631 N N . VAL A 1 478 ? 20.693 -15.415 -16.231 1.00 46.59 478 VAL A N 1
ATOM 3632 C CA . VAL A 1 478 ? 20.626 -15.108 -17.654 1.00 46.59 478 VAL A CA 1
ATOM 3633 C C . VAL A 1 478 ? 19.367 -15.731 -18.269 1.00 46.59 478 VAL A C 1
ATOM 3635 O O . VAL A 1 478 ? 19.045 -16.889 -17.990 1.00 46.59 478 VAL A O 1
ATOM 3638 N N . ASN A 1 479 ? 18.644 -14.958 -19.087 1.00 44.81 479 ASN A N 1
ATOM 3639 C CA . ASN A 1 479 ? 17.415 -15.397 -19.752 1.00 44.81 479 ASN A CA 1
ATOM 3640 C C . ASN A 1 479 ? 17.667 -16.648 -20.611 1.00 44.81 479 ASN A C 1
ATOM 3642 O O . ASN A 1 479 ? 18.549 -16.663 -21.470 1.00 44.81 479 ASN A O 1
ATOM 3646 N N . SER A 1 480 ? 16.872 -17.695 -20.379 1.00 43.25 480 SER A N 1
ATOM 3647 C CA . SER A 1 480 ? 16.837 -18.897 -21.216 1.00 43.25 480 SER A CA 1
ATOM 3648 C C . SER A 1 480 ? 15.635 -18.795 -22.149 1.00 43.25 480 SER A C 1
ATOM 3650 O O . SER A 1 480 ? 14.526 -18.532 -21.685 1.00 43.25 480 SER A O 1
ATOM 3652 N N . TYR A 1 481 ? 15.858 -18.948 -23.453 1.00 47.59 481 TYR A N 1
ATOM 3653 C CA . TYR A 1 481 ? 14.816 -18.829 -24.471 1.00 47.59 481 TYR A CA 1
ATOM 3654 C C . TYR A 1 481 ? 14.444 -20.224 -24.987 1.00 47.59 481 TYR A C 1
ATOM 3656 O O . TYR A 1 481 ? 15.307 -21.013 -25.370 1.00 47.59 481 TYR A O 1
ATOM 3664 N N . GLU A 1 482 ? 13.148 -20.531 -24.991 1.00 44.50 482 GLU A N 1
ATOM 3665 C CA . GLU A 1 482 ? 12.602 -21.804 -25.466 1.00 44.50 482 GLU A CA 1
ATOM 3666 C C . GLU A 1 482 ? 12.596 -21.829 -27.002 1.00 44.50 482 GLU A C 1
ATOM 3668 O O . GLU A 1 482 ? 12.015 -20.943 -27.628 1.00 44.50 482 GLU A O 1
ATOM 3673 N N . ASN A 1 483 ? 13.246 -22.816 -27.633 1.00 51.88 483 ASN A N 1
ATOM 3674 C CA . ASN A 1 483 ? 13.019 -23.124 -29.049 1.00 51.88 483 ASN A CA 1
ATOM 3675 C C . ASN A 1 483 ? 13.561 -24.498 -29.474 1.00 51.88 483 ASN A C 1
ATOM 3677 O O . ASN A 1 483 ? 14.431 -25.084 -28.831 1.00 51.88 483 ASN A O 1
ATOM 3681 N N . SER A 1 484 ? 13.015 -25.018 -30.580 1.00 54.78 484 SER A N 1
ATOM 3682 C CA . SER A 1 484 ? 13.385 -26.306 -31.173 1.00 54.78 484 SER A CA 1
ATOM 3683 C C . SER A 1 484 ? 14.686 -26.212 -31.978 1.00 54.78 484 SER A C 1
ATOM 3685 O O . SER A 1 484 ? 14.742 -25.509 -32.987 1.00 54.78 484 SER A O 1
ATOM 3687 N N . ASN A 1 485 ? 15.701 -26.989 -31.598 1.00 65.50 485 ASN A N 1
ATOM 3688 C CA . ASN A 1 485 ? 17.059 -26.883 -32.159 1.00 65.50 485 ASN A CA 1
ATOM 3689 C C . ASN A 1 485 ? 17.362 -28.035 -33.113 1.00 65.50 485 ASN A C 1
ATOM 3691 O O . ASN A 1 485 ? 18.361 -28.742 -32.983 1.00 65.50 485 ASN A O 1
ATOM 3695 N N . THR A 1 486 ? 16.413 -28.282 -34.012 1.00 70.25 486 THR A N 1
ATOM 3696 C CA . THR A 1 486 ? 16.430 -29.435 -34.909 1.00 70.25 486 THR A CA 1
ATOM 3697 C C . THR A 1 486 ? 16.950 -29.018 -36.278 1.00 70.25 486 THR A C 1
ATOM 3699 O O . THR A 1 486 ? 16.352 -28.174 -36.940 1.00 70.25 486 THR A O 1
ATOM 3702 N N . TYR A 1 487 ? 18.047 -29.632 -36.702 1.00 76.81 487 TYR A N 1
ATOM 3703 C CA . TYR A 1 487 ? 18.706 -29.396 -37.981 1.00 76.81 487 TYR A CA 1
ATOM 3704 C C . TYR A 1 487 ? 18.638 -30.666 -38.826 1.00 76.81 487 TYR A C 1
ATOM 3706 O O . TYR A 1 487 ? 18.721 -31.771 -38.292 1.00 76.81 487 TYR A O 1
ATOM 3714 N N . LEU A 1 488 ? 18.494 -30.513 -40.140 1.00 83.38 488 LEU A N 1
ATOM 3715 C CA . LEU A 1 488 ? 18.539 -31.624 -41.087 1.00 83.38 488 LEU A CA 1
ATOM 3716 C C . LEU A 1 488 ? 19.832 -31.528 -41.889 1.00 83.38 488 LEU A C 1
ATOM 3718 O O . LEU A 1 488 ? 20.118 -30.498 -42.501 1.00 83.38 488 LEU A O 1
ATOM 3722 N N . THR A 1 489 ? 20.624 -32.588 -41.874 1.00 85.25 489 THR A N 1
ATOM 3723 C CA . THR A 1 489 ? 21.838 -32.676 -42.683 1.00 85.25 489 THR A CA 1
ATOM 3724 C C . THR A 1 489 ? 21.504 -33.033 -44.134 1.00 85.25 489 THR A C 1
ATOM 3726 O O . THR A 1 489 ? 20.402 -33.474 -44.458 1.00 85.25 489 THR A O 1
ATOM 3729 N N . ALA A 1 490 ? 22.472 -32.852 -45.037 1.00 89.12 490 ALA A N 1
ATOM 3730 C CA . ALA A 1 490 ? 22.299 -33.156 -46.461 1.00 89.12 490 ALA A CA 1
ATOM 3731 C C . ALA A 1 490 ? 22.017 -34.647 -46.747 1.00 89.12 490 ALA A C 1
ATOM 3733 O O . ALA A 1 490 ? 21.477 -34.976 -47.798 1.00 89.12 490 ALA A O 1
ATOM 3734 N N . ASP A 1 491 ? 22.380 -35.534 -45.821 1.00 93.31 491 ASP A N 1
ATOM 3735 C CA . ASP A 1 491 ? 22.113 -36.975 -45.834 1.00 93.31 491 ASP A CA 1
ATOM 3736 C C . ASP A 1 491 ? 20.859 -37.367 -45.025 1.00 93.31 491 ASP A C 1
ATOM 3738 O O . ASP A 1 491 ? 20.720 -38.518 -44.624 1.00 93.31 491 ASP A O 1
ATOM 3742 N N . GLU A 1 492 ? 19.945 -36.415 -44.799 1.00 89.19 492 GLU A N 1
ATOM 3743 C CA . GLU A 1 492 ? 18.634 -36.603 -44.152 1.00 89.19 492 GLU A CA 1
ATOM 3744 C C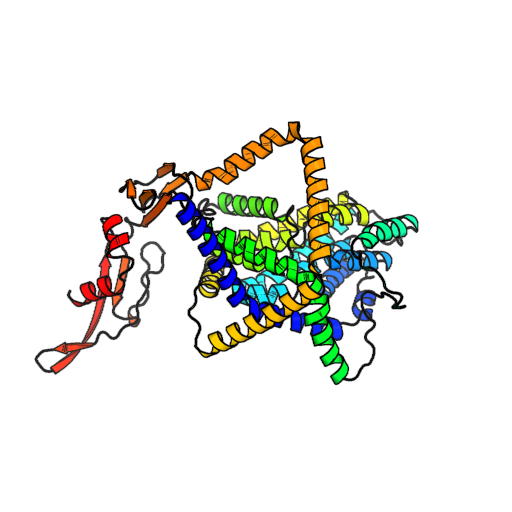 . GLU A 1 492 ? 18.683 -37.047 -42.678 1.00 89.19 492 GLU A C 1
ATOM 3746 O O . GLU A 1 492 ? 17.674 -37.477 -42.114 1.00 89.19 492 GLU A O 1
ATOM 3751 N N . ASN A 1 493 ? 19.825 -36.890 -42.005 1.00 87.19 493 ASN A N 1
ATOM 3752 C CA . ASN A 1 493 ? 19.910 -37.119 -40.568 1.00 87.19 493 ASN A CA 1
ATOM 3753 C C . ASN A 1 493 ? 19.401 -35.902 -39.790 1.00 87.19 493 ASN A C 1
ATOM 3755 O O . ASN A 1 493 ? 19.707 -34.749 -40.100 1.00 87.19 493 ASN A O 1
ATOM 3759 N N . VAL A 1 494 ? 18.635 -36.174 -38.735 1.00 83.75 494 VAL A N 1
ATOM 3760 C CA . VAL A 1 494 ? 18.128 -35.149 -37.823 1.00 83.75 494 VAL A CA 1
ATOM 3761 C C . VAL A 1 494 ? 19.124 -34.955 -36.681 1.00 83.75 494 VAL A C 1
ATOM 3763 O O . VAL A 1 494 ? 19.396 -35.883 -35.920 1.00 83.75 494 VAL A O 1
ATOM 3766 N N . LEU A 1 495 ? 19.649 -33.741 -36.545 1.00 77.88 495 LEU A N 1
ATOM 3767 C CA . LEU A 1 495 ? 20.541 -33.331 -35.467 1.00 77.88 495 LEU A CA 1
ATOM 3768 C C . LEU A 1 495 ? 19.814 -32.418 -34.488 1.00 77.88 495 LEU A C 1
ATOM 3770 O O . LEU A 1 495 ? 19.118 -31.486 -34.882 1.00 77.88 495 LEU A O 1
ATOM 3774 N N . LEU A 1 496 ? 20.037 -32.660 -33.201 1.00 74.81 496 LEU A N 1
ATOM 3775 C CA . LEU A 1 496 ? 19.683 -31.735 -32.132 1.00 74.81 496 LEU A CA 1
ATOM 3776 C C . LEU A 1 496 ? 20.958 -31.025 -31.693 1.00 74.81 496 LEU A C 1
ATOM 3778 O O . LEU A 1 496 ? 21.848 -31.656 -31.120 1.00 74.81 496 LEU A O 1
ATOM 3782 N N . ILE A 1 497 ? 21.057 -29.731 -31.986 1.00 72.69 497 ILE A N 1
ATOM 3783 C CA . ILE A 1 497 ? 22.220 -28.929 -31.604 1.00 72.69 497 ILE A CA 1
ATOM 3784 C C . ILE A 1 497 ? 21.895 -28.200 -30.309 1.00 72.69 497 ILE A C 1
ATOM 3786 O O . ILE A 1 497 ? 20.913 -27.470 -30.221 1.00 72.69 497 ILE A O 1
ATOM 3790 N N . LYS A 1 498 ? 22.739 -28.409 -29.301 1.00 72.88 498 LYS A N 1
ATOM 3791 C CA . LYS A 1 498 ? 22.704 -27.655 -28.052 1.00 72.88 498 LYS A CA 1
ATOM 3792 C C . LYS A 1 498 ? 23.877 -26.696 -28.066 1.00 72.88 498 LYS A C 1
ATOM 3794 O O . LYS A 1 498 ? 25.021 -27.151 -28.099 1.00 72.88 498 LYS A O 1
ATOM 3799 N N . SER A 1 499 ? 23.611 -25.400 -28.061 1.00 69.12 499 SER A N 1
ATOM 3800 C CA . SER A 1 499 ? 24.668 -24.393 -28.069 1.00 69.12 499 SER A CA 1
ATOM 3801 C C . SER A 1 499 ? 24.430 -23.328 -27.013 1.00 69.12 499 SER A C 1
ATOM 3803 O O . SER A 1 499 ? 23.308 -23.037 -26.596 1.00 69.12 499 SER A O 1
ATOM 3805 N N . VAL A 1 500 ? 25.546 -22.782 -26.550 1.00 70.75 500 VAL A N 1
ATOM 3806 C CA . VAL A 1 500 ? 25.604 -21.675 -25.613 1.00 70.75 500 VAL A CA 1
ATOM 3807 C C . VAL A 1 500 ? 26.422 -20.591 -26.283 1.00 70.75 500 VAL A C 1
ATOM 3809 O O . VAL A 1 500 ? 27.563 -20.833 -26.674 1.00 70.75 500 VAL A O 1
ATOM 3812 N N . ILE A 1 501 ? 25.837 -19.409 -26.418 1.00 71.38 501 ILE A N 1
ATOM 3813 C CA . ILE A 1 501 ? 26.493 -18.261 -27.032 1.00 71.38 501 ILE A CA 1
ATOM 3814 C C . ILE A 1 501 ? 26.693 -17.222 -25.957 1.00 71.38 501 ILE A C 1
ATOM 3816 O O . ILE A 1 501 ? 25.733 -16.681 -25.417 1.00 71.38 501 ILE A O 1
ATOM 3820 N N . THR A 1 502 ? 27.952 -16.955 -25.649 1.00 72.50 502 THR A N 1
ATOM 3821 C CA . THR A 1 502 ? 28.341 -15.884 -24.743 1.00 72.50 502 THR A CA 1
ATOM 3822 C C . THR A 1 502 ? 28.746 -14.659 -25.544 1.00 72.50 502 THR A C 1
ATOM 3824 O O . THR A 1 502 ? 29.518 -14.784 -26.495 1.00 72.50 502 THR A O 1
ATOM 3827 N N . TYR A 1 503 ? 28.258 -13.485 -25.160 1.00 73.69 503 TYR A N 1
ATOM 3828 C CA . TYR A 1 503 ? 28.606 -12.226 -25.809 1.00 73.69 503 TYR A CA 1
ATOM 3829 C C . TYR A 1 503 ? 28.773 -11.104 -24.784 1.00 73.69 503 TYR A C 1
ATOM 3831 O O . TYR A 1 503 ? 28.184 -11.127 -23.704 1.00 73.69 503 TYR A O 1
ATOM 3839 N N . GLU A 1 504 ? 29.582 -10.119 -25.148 1.00 79.19 504 GLU A N 1
ATOM 3840 C CA . GLU A 1 504 ? 29.836 -8.899 -24.384 1.00 79.19 504 GLU A CA 1
ATOM 3841 C C . GLU A 1 504 ? 29.418 -7.696 -25.236 1.00 79.19 504 GLU A C 1
ATOM 3843 O O . GLU A 1 504 ? 29.430 -7.756 -26.473 1.00 79.19 504 GLU A O 1
ATOM 3848 N N . ILE A 1 505 ? 29.000 -6.613 -24.585 1.00 80.94 505 ILE A N 1
ATOM 3849 C CA . ILE A 1 505 ? 28.537 -5.409 -25.272 1.00 80.94 505 ILE A CA 1
ATOM 3850 C C . ILE A 1 505 ? 29.689 -4.419 -25.366 1.00 80.94 505 ILE A C 1
ATOM 3852 O O . ILE A 1 505 ? 30.042 -3.772 -24.391 1.00 80.94 505 ILE A O 1
ATOM 3856 N N . ASN A 1 506 ? 30.210 -4.251 -26.580 1.00 80.31 506 ASN A N 1
ATOM 3857 C CA . ASN A 1 506 ? 31.293 -3.302 -26.853 1.00 80.31 506 ASN A CA 1
ATOM 3858 C C . ASN A 1 506 ? 30.803 -1.882 -27.195 1.00 80.31 506 ASN A C 1
ATOM 3860 O O . ASN A 1 506 ? 31.579 -0.936 -27.132 1.00 80.31 506 ASN A O 1
ATOM 3864 N N . ASP A 1 507 ? 29.550 -1.729 -27.641 1.00 82.75 507 ASP A N 1
ATOM 3865 C CA . ASP A 1 507 ? 28.989 -0.438 -28.061 1.00 82.75 507 ASP A CA 1
ATOM 3866 C C . ASP A 1 507 ? 27.506 -0.348 -27.688 1.00 82.75 507 ASP A C 1
ATOM 3868 O O . ASP A 1 507 ? 26.637 -0.972 -28.304 1.00 82.75 507 ASP A O 1
ATOM 3872 N N . ILE A 1 508 ? 27.236 0.468 -26.673 1.00 84.19 508 ILE A N 1
ATOM 3873 C CA . ILE A 1 508 ? 25.920 0.705 -26.069 1.00 84.19 508 ILE A CA 1
ATOM 3874 C C . ILE A 1 508 ? 24.922 1.237 -27.100 1.00 84.19 508 ILE A C 1
ATOM 3876 O O . ILE A 1 508 ? 23.757 0.848 -27.099 1.00 84.19 508 ILE A O 1
ATOM 3880 N N . TYR A 1 509 ? 25.367 2.129 -27.990 1.00 83.00 509 TYR A N 1
ATOM 3881 C CA . TYR A 1 509 ? 24.494 2.774 -28.969 1.00 83.00 509 TYR A CA 1
ATOM 3882 C C . TYR A 1 509 ? 24.001 1.758 -29.994 1.00 83.00 509 TYR A C 1
ATOM 3884 O O . TYR A 1 509 ? 22.802 1.667 -30.268 1.00 83.00 509 TYR A O 1
ATOM 3892 N N . ASN A 1 510 ? 24.932 0.964 -30.529 1.00 81.56 510 ASN A N 1
ATOM 3893 C CA . ASN A 1 510 ? 24.592 -0.076 -31.489 1.00 81.56 510 ASN A CA 1
ATOM 3894 C C . ASN A 1 510 ? 23.709 -1.147 -30.848 1.00 81.56 510 ASN A C 1
ATOM 3896 O O . ASN A 1 510 ? 22.737 -1.598 -31.455 1.00 81.56 510 ASN A O 1
ATOM 3900 N N . TYR A 1 511 ? 24.010 -1.505 -29.601 1.00 77.94 511 TYR A N 1
ATOM 3901 C CA . TYR A 1 511 ? 23.194 -2.442 -28.854 1.00 77.94 511 TYR A CA 1
ATOM 3902 C C . TYR A 1 511 ? 21.769 -1.908 -28.652 1.00 77.94 511 TYR A C 1
ATOM 3904 O O . TYR A 1 511 ? 20.833 -2.547 -29.117 1.00 77.94 511 TYR A O 1
ATOM 3912 N N . HIS A 1 512 ? 21.585 -0.720 -28.074 1.00 79.38 512 HIS A N 1
ATOM 3913 C CA . HIS A 1 512 ? 20.259 -0.191 -27.735 1.00 79.38 512 HIS A CA 1
ATOM 3914 C C . HIS A 1 512 ? 19.348 0.033 -28.953 1.00 79.38 512 HIS A C 1
ATOM 3916 O O . HIS A 1 512 ? 18.169 -0.329 -28.941 1.00 79.38 512 HIS A O 1
ATOM 3922 N N . PHE A 1 513 ? 19.880 0.621 -30.030 1.00 78.69 513 PHE A N 1
ATOM 3923 C CA . PHE A 1 513 ? 19.059 1.004 -31.184 1.00 78.69 513 PHE A CA 1
ATOM 3924 C C . PHE A 1 513 ? 18.870 -0.103 -32.219 1.00 78.69 513 PHE A C 1
ATOM 3926 O O . PHE A 1 513 ? 17.863 -0.086 -32.928 1.00 78.69 513 PHE A O 1
ATOM 3933 N N . PHE A 1 514 ? 19.803 -1.052 -32.321 1.00 74.00 514 PHE A N 1
ATOM 3934 C CA . PHE A 1 514 ? 19.792 -2.043 -33.403 1.00 74.00 514 PHE A CA 1
ATOM 3935 C C . PHE A 1 514 ? 19.703 -3.495 -32.925 1.00 74.00 514 PHE A C 1
ATOM 3937 O O . PHE A 1 514 ? 19.289 -4.344 -33.713 1.00 74.00 514 PHE A O 1
ATOM 3944 N N . SER A 1 515 ? 20.052 -3.789 -31.668 1.00 67.50 515 SER A N 1
ATOM 3945 C CA . SER A 1 515 ? 20.165 -5.164 -31.159 1.00 67.50 515 SER A CA 1
ATOM 3946 C C . SER A 1 515 ? 19.152 -5.487 -30.055 1.00 67.50 515 SER A C 1
ATOM 3948 O O . SER A 1 515 ? 18.426 -6.470 -30.150 1.00 67.50 515 SER A O 1
ATOM 3950 N N . GLU A 1 516 ? 19.042 -4.630 -29.037 1.00 63.38 516 GLU A N 1
ATOM 3951 C CA . GLU A 1 516 ? 18.262 -4.846 -27.811 1.00 63.38 516 GLU A CA 1
ATOM 3952 C C . GLU A 1 516 ? 16.774 -5.075 -28.090 1.00 63.38 516 GLU A C 1
ATOM 3954 O O . GLU A 1 516 ? 16.157 -5.954 -27.503 1.00 63.38 516 GLU A O 1
ATOM 3959 N N . LYS A 1 517 ? 16.201 -4.326 -29.038 1.00 53.09 517 LYS A N 1
ATOM 3960 C CA . LYS A 1 517 ? 14.781 -4.441 -29.417 1.00 53.09 517 LYS A CA 1
ATOM 3961 C C . LYS A 1 517 ? 14.500 -5.536 -30.446 1.00 53.09 517 LYS A C 1
ATOM 3963 O O . LYS A 1 517 ? 13.372 -5.647 -30.921 1.00 53.09 517 LYS A O 1
ATOM 3968 N N . ASN A 1 518 ? 15.512 -6.303 -30.841 1.00 56.00 518 ASN A N 1
ATOM 3969 C CA . ASN A 1 518 ? 15.416 -7.260 -31.933 1.00 56.00 518 ASN A CA 1
ATOM 3970 C C . ASN A 1 518 ? 15.935 -8.625 -31.470 1.00 56.00 518 ASN A C 1
ATOM 3972 O O . ASN A 1 518 ? 16.924 -9.147 -31.975 1.00 56.00 518 ASN A O 1
ATOM 3976 N N . GLU A 1 519 ? 15.245 -9.211 -30.490 1.00 55.94 519 GLU A N 1
ATOM 3977 C CA . GLU A 1 519 ? 15.579 -10.516 -29.893 1.00 55.94 519 GLU A CA 1
ATOM 3978 C C . GLU A 1 519 ? 15.743 -11.619 -30.954 1.00 55.94 519 GLU A C 1
ATOM 3980 O O . GLU A 1 519 ? 16.647 -12.452 -30.875 1.00 55.94 519 GLU A O 1
ATOM 3985 N N . ASN A 1 520 ? 14.933 -11.559 -32.016 1.00 58.44 520 ASN A N 1
ATOM 3986 C CA . ASN A 1 520 ? 15.029 -12.463 -33.161 1.00 58.44 520 ASN A CA 1
ATOM 3987 C C . ASN A 1 520 ? 16.341 -12.300 -33.943 1.00 58.44 520 ASN A C 1
ATOM 3989 O O . ASN A 1 520 ? 16.854 -13.283 -34.458 1.00 58.44 520 ASN A O 1
ATOM 3993 N N . LEU A 1 521 ? 16.917 -11.094 -34.007 1.00 64.75 521 LEU A N 1
ATOM 3994 C CA . LEU A 1 521 ? 18.170 -10.832 -34.723 1.00 64.75 521 LEU A CA 1
ATOM 3995 C C . LEU A 1 521 ? 19.362 -11.485 -34.020 1.00 64.75 521 LEU A C 1
ATOM 3997 O O . LEU A 1 521 ? 20.161 -12.154 -34.670 1.00 64.75 521 LEU A O 1
ATOM 4001 N N . LEU A 1 522 ? 19.471 -11.319 -32.698 1.00 62.75 522 LEU A N 1
ATOM 4002 C CA . LEU A 1 522 ? 20.498 -11.995 -31.895 1.00 62.75 522 LEU A CA 1
ATOM 4003 C C . LEU A 1 522 ? 20.377 -13.517 -32.029 1.00 62.75 522 LEU A C 1
ATOM 4005 O O . LEU A 1 522 ? 21.387 -14.202 -32.175 1.00 62.75 522 LEU A O 1
ATOM 4009 N N . MET A 1 523 ? 19.143 -14.028 -32.053 1.00 61.84 523 MET A N 1
ATOM 4010 C CA . MET A 1 523 ? 18.863 -15.450 -32.233 1.00 61.84 523 MET A CA 1
ATOM 4011 C C . MET A 1 523 ? 19.166 -15.956 -33.655 1.00 61.84 523 MET A C 1
ATOM 4013 O O . MET A 1 523 ? 19.656 -17.069 -33.831 1.00 61.84 523 MET A O 1
ATOM 4017 N N . ASP A 1 524 ? 18.906 -15.159 -34.685 1.00 65.12 524 ASP A N 1
ATOM 4018 C CA . ASP A 1 524 ? 19.199 -15.528 -36.070 1.00 65.12 524 ASP A CA 1
ATOM 4019 C C . ASP A 1 524 ? 20.704 -15.499 -36.355 1.00 65.12 524 ASP A C 1
ATOM 4021 O O . ASP A 1 524 ? 21.211 -16.395 -37.029 1.00 65.12 524 ASP A O 1
ATOM 4025 N N . ILE A 1 525 ? 21.441 -14.541 -35.782 1.00 65.12 525 ILE A N 1
ATOM 4026 C CA . ILE A 1 525 ? 22.913 -14.534 -35.804 1.00 65.12 525 ILE A CA 1
ATOM 4027 C C . ILE A 1 525 ? 23.441 -15.789 -35.105 1.00 65.12 525 ILE A C 1
ATOM 4029 O O . ILE A 1 525 ? 24.297 -16.489 -35.640 1.00 65.12 525 ILE A O 1
ATOM 4033 N N . ALA A 1 526 ? 22.875 -16.112 -33.946 1.00 62.25 526 ALA A N 1
ATOM 4034 C CA . ALA A 1 526 ? 23.196 -17.307 -33.186 1.00 62.25 526 ALA A CA 1
ATOM 4035 C C . ALA A 1 526 ? 22.943 -18.627 -33.938 1.00 62.25 526 ALA A C 1
ATOM 4037 O O . ALA A 1 526 ? 23.619 -19.613 -33.669 1.00 62.25 526 ALA A O 1
ATOM 4038 N N . ARG A 1 527 ? 21.989 -18.655 -34.876 1.00 62.53 527 ARG A N 1
ATOM 4039 C CA . ARG A 1 527 ? 21.694 -19.817 -35.732 1.00 62.53 527 ARG A CA 1
ATOM 4040 C C . ARG A 1 527 ? 22.600 -19.931 -36.958 1.00 62.53 527 ARG A C 1
ATOM 4042 O O . ARG A 1 527 ? 22.637 -21.001 -37.562 1.00 62.53 527 ARG A O 1
ATOM 4049 N N . GLN A 1 528 ? 23.230 -18.833 -37.380 1.00 62.84 528 GLN A N 1
ATOM 4050 C CA . GLN A 1 528 ? 24.131 -18.805 -38.539 1.00 62.84 528 GLN A CA 1
ATOM 4051 C C . GLN A 1 528 ? 25.552 -19.269 -38.205 1.00 62.84 528 GLN A C 1
ATOM 4053 O O . GLN A 1 528 ? 26.261 -19.711 -39.110 1.00 62.84 528 GLN A O 1
ATOM 4058 N N . VAL A 1 529 ? 25.956 -19.127 -36.939 1.00 55.88 529 VAL A N 1
ATOM 4059 C CA . VAL A 1 529 ? 27.212 -19.653 -36.378 1.00 55.88 529 VAL A CA 1
ATOM 4060 C C . VAL A 1 529 ? 27.059 -21.141 -36.100 1.00 55.88 529 VAL A C 1
ATOM 4062 O O . VAL A 1 529 ? 28.005 -21.886 -36.444 1.00 55.88 529 VAL A O 1
#

Radius of gyration: 26.99 Å; chains: 1; bounding box: 69×69×82 Å

Secondary structure (DSSP, 8-state):
-HHHHHHHHHHHHHHHHHHHHHHHHHHHHHHHHHHHHHHHHH--HHHHHHHHT--THHHHHHHHHHHTT----TTTHHHHHHHHHHTT--HHHHHHHHHHHHHH-HHHHHHHHHHHHHHHHHHHHHHHHHHHHHHHHHHHHHTTTS-TTS---HHHHHHHHHHHHTT------S------SS-------HHHHHHHHHHHHTTHHHHHHHHHHHHHHHHHHHHHHHS-TTTT---SSHHHHHHHHHHHHHHHTTS---HHHHHHHHHHHHHTT--HHHHHHHHHHHHH--HHHHHHHHHHH-HHHHHHHHHHHHHHHHHHHHHHHHHHHHHHHHHHHHHHH----HHHHHHHHHHHHHHHHHHHHHHHTTTTHHHHHHHHHHHHHHHHHHHHHHHHHHHHHHHHHHHHHHHHHEEEE-TTEEEEEEETTEEEEEEE-SEEEE-PPTTTEEEEEEE-SSPEEEEE-GGG---EETTEEPPP-----EEE-TTS-EEE--EEEEE--S-HHHIIIIITT-HHHHHHHHHH-

Foldseek 3Di:
DVVVVQVVVLVVLLVVQLVLLLLLQLLLLLVLLLQLLVCLQPPFCVQVLVQCQDDDLSNLLSLQVVLQAHQDFLLRLLVVLLVSLLSQGFLLSSLLNSQRNLQRHPSLLSSCCLQQNDVCSVLRNVLSSQLSSLLSVLLCVVCVVPPRRDRQDPVLNVVLCVLSVPLDPDDDDDDPDPPPVRDGNDPDDPVVSSVSSCCRSLPPSCLQCLLQQSVLSSVLSSCLSFQALCLLCPDDDPVSLLVLLVVLLVVQQAAQHGSNSLSSNLLSVLSSPRFNLSSSSNSSNNRSHHPSNLVSSCSNSNNVSSVSSNVSSSVSSNVSSSVCSVPPRVVSSVSNCCSSDPDDDPVVSVVSVVSSVVSVVSSVVSVVVVSVPSVVVVVVVSVVVVVVVCVVCVVVCVVVVVVVVCVSCVSQFKDAAAAQKWKWKDAVNHTPGFTHHGDMDTDHGPPRIDMDIDRQRWKAKEKPDCVVPFDDTPNDTHDYDDDFQWDADPVRDIDRDTDMDIDGDPGRVCCPPPNVVCVVVVVVVVVVD

Sequence (529 aa):
MEFLLAIYNIAASILSETVGIFYESSIFILIGLLFSGIMHEFIPMKLITKNLGQKGIKGIFWATILGAPLPLCSCSVLPAAATLRKKGASKAATASFIVSVPETGVDSVIISYGLLGPVMAIYRPIAAIVSAIAAGLACAFLTRDEKDQDPLTNNDKKQLEELTKHQHGHSHHDHDHDHDELSESKNIGLKQKTKGVFEYGFGPMLDDIAFWIVVGLVITGVMLALVPDNFFFFGDSLLASILSMLIMVLISVPLYTCASMSTPVAAGLIVSGLSPGAALVYLLTGPATSIATINIVGKMLGYRVMWAYLLSIIIVAICFGLMLDFFAADIVRASAVVALNSADSTFWMIVKTAAAIIFSVHVLFSFGRKSYRAPVQDLKNQAITVANFLKTHQRKLVSPSALALVLALYPFYTLQVPPGNQGMILRFGEIIDRDLSPGFYFRLPSPITETVVIDTENVRQISIDESLGGFTTGGERVNSYENSNTYLTADENVLLIKSVITYEINDIYNYHFFSEKNENLLMDIARQV